Protein AF-A0A0P7ZBQ8-F1 (afdb_monomer_lite)

Sequence (507 aa):
MIRILIVDNQAGWHQALSKSFELVNLFDRFTCSVENVDSCKSVKKALANNDYDLVIVTDVLNTTLEYPVYEGLHIINYINNNYSYIYKILINNCELESQKTYYNMFKEYKVDNSEIFVKTKINVKKLTDAVILLLQMMERFTNGYGLLIGVGYRNSSRALPVTVSDAKKLRELLTNPRLAAYPREQVQVFTEEISKKDNILAGLDALANQVKENPEATVWIYYSGHGLFCEQTQEYFLIPYGYSLQEIKKTSISSQEWSQKIQKIQAKKLMVWLDCCHAGGMLSKELDGLPFRESPPPKGILEGLASGAGRVVIASCKEKQKSYILPGATNSVFTTCLLEVLQGQGLTDSNDEYIRFFQIMSYLYKKVPELVKTKPQNPILVSGEGIDDNFAVCCRPRKGVAIDQSGEPAGQTDTKREANFETNKIGTTSDSLSQILKNQLQDLCSQLSLLNQKIGKLERAKIINANPLLEFDIEQNISKLKEDRKSLEIEIEDLNRRLSESRSSLE

Radius of gyration: 28.17 Å; chains: 1; bounding box: 89×50×78 Å

pLDDT: mean 70.81, std 22.16, range [24.08, 98.5]

Secondary structure (DSSP, 8-state):
-EEEEEE-S-HHHHHHHHHHHHHHHTTSS--EEEEEESSHHHHHHHHHHS--SEEEE-S---S--SS----S--EEEEEETTEEEEEEEEE-------HHHHHHHHHHHT---------SS--HHHHHHHHHHHHHTS---TTEEEEEEE----SSTT--HHHHHHHHHHHHHHT-TTTT---GGGEEEEEGGGGSHHHHHHHHHHHHHHHTT-TT-EEEEEEEEEEEEETTTTEEEEE-TT--STTHHHHSEEHHHHHHHHHH---SEEEEEEEE-BTT-TGGGTSTTSSEEE-PPPTTSS---SSSSSEEEEESS-TT--B---TT-SS-HHHHHHHHHHTTTT---TT-SEEEHHHHHHHHHHHHHHHHTTS----EEEEEES-TT--EEEEPPPTT-S--------------------------HHHHHHHHHHHHHHHHHHHHHHHHHHHHHHHHHHHH---HHHHHHHHHHHHHHHHHHHHHHHHHHHHHHHHHHHHHTT-

Foldseek 3Di:
DAEEEEAALDVVLQVLLVVLVVVVCVPDVDDYDYHYDNDPVVVVVCVVPDDHQAYEYEDDPPDDDPDDDDAFQAQFQDQDPVDRGTHGYGYHDDDDPDPVVVVVVCVVRVDPDDPGDGDDDDDSNNVSVVVVVVVVPLDAPALEAEEFEQAQEPDAPDGPVQSVLLSVLCLVQCCPSQFQRYPNVRYHYAYYPCFWPVNVLVVLVVNLVVCPVPQAHAYYYEGAQWKKAQQVVRWIWDQHYPADPVPNVPGTQTLVSQLVSLLSNNYQAAEYEYAYAEPPCRCVVVCVVPRMDTFWDAAPSNDRPPDHAHYWYKYFFYGPFGFYDDVPHSHTLQSVQLSLVSLPPQPDDPPDQADFDVSSQVSSQPRSCVVVVVGDTGMDGSDHGNCPPRDGNGTHRDPPRNDDDPDDDDDDDDDDDDDDDDDDDDDDPLVVVLVVLVVVLVVLVVVLVVLVVVLVVLVVVLVVDPDPVVNVVSVVVSVVSVVVNVVSVVVSVVSVVVSVVSVVVVD

Structure (mmCIF, N/CA/C/O backbone):
data_AF-A0A0P7ZBQ8-F1
#
_entry.id   AF-A0A0P7ZBQ8-F1
#
loop_
_atom_site.group_PDB
_atom_site.id
_atom_site.type_symbol
_atom_site.label_atom_id
_atom_site.label_alt_id
_atom_site.label_comp_id
_atom_site.label_asym_id
_atom_site.label_entity_id
_atom_site.label_seq_id
_atom_site.pdbx_PDB_ins_code
_atom_site.Cartn_x
_atom_site.Cartn_y
_atom_site.Cartn_z
_atom_site.occupancy
_atom_site.B_iso_or_equiv
_atom_site.auth_seq_id
_atom_site.auth_comp_id
_atom_site.auth_asym_id
_atom_site.auth_atom_id
_atom_site.pdbx_PDB_model_num
ATOM 1 N N . MET A 1 1 ? -0.407 -3.661 -19.779 1.00 55.16 1 MET A N 1
ATOM 2 C CA . MET A 1 1 ? -0.330 -3.094 -21.150 1.00 55.16 1 MET A CA 1
ATOM 3 C C . MET A 1 1 ? 0.822 -2.094 -21.214 1.00 55.16 1 MET A C 1
ATOM 5 O O . MET A 1 1 ? 0.872 -1.233 -20.348 1.00 55.16 1 MET A O 1
ATOM 9 N N . ILE A 1 2 ? 1.750 -2.248 -22.163 1.00 57.78 2 ILE A N 1
ATOM 10 C CA . ILE A 1 2 ? 2.936 -1.397 -22.376 1.00 57.78 2 ILE A CA 1
ATOM 11 C C . ILE A 1 2 ? 2.571 -0.294 -23.373 1.00 57.78 2 ILE A C 1
ATOM 13 O O . ILE A 1 2 ? 2.067 -0.602 -24.450 1.00 57.78 2 ILE A O 1
ATOM 17 N N . ARG A 1 3 ? 2.813 0.971 -23.033 1.00 62.25 3 ARG A N 1
ATOM 18 C CA . ARG A 1 3 ? 2.507 2.127 -23.886 1.00 62.25 3 ARG A CA 1
ATOM 19 C C . ARG A 1 3 ? 3.778 2.662 -24.534 1.00 62.25 3 ARG A C 1
ATOM 21 O O . ARG A 1 3 ? 4.691 3.096 -23.834 1.00 62.25 3 ARG A O 1
ATOM 28 N N . ILE A 1 4 ? 3.834 2.644 -25.862 1.00 67.00 4 ILE A N 1
ATOM 29 C CA . ILE A 1 4 ? 4.977 3.120 -26.648 1.00 67.00 4 ILE A CA 1
ATOM 30 C C . ILE A 1 4 ? 4.555 4.365 -27.428 1.00 67.00 4 ILE A C 1
ATOM 32 O O . ILE A 1 4 ? 3.584 4.313 -28.178 1.00 67.00 4 ILE A O 1
ATOM 36 N N . LEU A 1 5 ? 5.291 5.467 -27.280 1.00 64.94 5 LEU A N 1
ATOM 37 C CA . LEU A 1 5 ? 5.112 6.670 -28.099 1.00 64.94 5 LEU A CA 1
ATOM 38 C C . LEU A 1 5 ? 6.180 6.719 -29.188 1.00 64.94 5 LEU A C 1
ATOM 40 O O . LEU A 1 5 ? 7.364 6.774 -28.874 1.00 64.94 5 LEU A O 1
ATOM 44 N N . ILE A 1 6 ? 5.778 6.750 -30.452 1.00 68.62 6 ILE A N 1
ATOM 45 C CA . ILE A 1 6 ? 6.666 6.952 -31.597 1.00 68.62 6 ILE A CA 1
ATOM 46 C C . ILE A 1 6 ? 6.620 8.423 -32.014 1.00 68.62 6 ILE A C 1
ATOM 48 O O . ILE A 1 6 ? 5.550 8.996 -32.190 1.00 68.62 6 ILE A O 1
ATOM 52 N N . VAL A 1 7 ? 7.780 9.029 -32.213 1.00 64.31 7 VAL A N 1
ATOM 53 C CA . VAL A 1 7 ? 7.952 10.400 -32.683 1.00 64.31 7 VAL A CA 1
ATOM 54 C C . VAL A 1 7 ? 8.580 10.330 -34.063 1.00 64.31 7 VAL A C 1
ATOM 56 O O . VAL A 1 7 ? 9.787 10.117 -34.192 1.00 64.31 7 VAL A O 1
ATOM 59 N N . ASP A 1 8 ? 7.738 10.453 -35.082 1.00 60.38 8 ASP A N 1
ATOM 60 C CA . ASP A 1 8 ? 8.145 10.365 -36.482 1.00 60.38 8 ASP A CA 1
ATOM 61 C C . ASP A 1 8 ? 7.217 11.217 -37.345 1.00 60.38 8 ASP A C 1
ATOM 63 O O . ASP A 1 8 ? 5.994 11.099 -37.229 1.00 60.38 8 ASP A O 1
ATOM 67 N N . ASN A 1 9 ? 7.789 12.040 -38.224 1.00 61.03 9 ASN A N 1
ATOM 68 C CA . ASN A 1 9 ? 7.036 12.827 -39.198 1.00 61.03 9 ASN A CA 1
ATOM 69 C C . ASN A 1 9 ? 6.579 11.994 -40.418 1.00 61.03 9 ASN A C 1
ATOM 71 O O . ASN A 1 9 ? 5.726 12.435 -41.190 1.00 61.03 9 ASN A O 1
ATOM 75 N N . GLN A 1 10 ? 7.097 10.772 -40.580 1.00 58.88 10 GLN A N 1
ATOM 76 C CA . GLN A 1 10 ? 6.731 9.821 -41.622 1.00 58.88 10 GLN A CA 1
ATOM 77 C C . GLN A 1 10 ? 5.805 8.731 -41.071 1.00 58.88 10 GLN A C 1
ATOM 79 O O . GLN A 1 10 ? 6.204 7.829 -40.332 1.00 58.88 10 GLN A O 1
ATOM 84 N N . ALA A 1 11 ? 4.556 8.727 -41.541 1.00 56.16 11 ALA A N 1
ATOM 85 C CA . ALA A 1 11 ? 3.548 7.743 -41.135 1.00 56.16 11 ALA A CA 1
ATOM 86 C C . ALA A 1 11 ? 3.948 6.273 -41.407 1.00 56.16 11 ALA A C 1
ATOM 88 O O . ALA A 1 11 ? 3.437 5.361 -40.752 1.00 56.16 11 ALA A O 1
ATOM 89 N N . GLY A 1 12 ? 4.864 6.028 -42.353 1.00 53.81 12 GLY A N 1
ATOM 90 C CA . GLY A 1 12 ? 5.304 4.684 -42.743 1.00 53.81 12 GLY A CA 1
ATOM 91 C C . GLY A 1 12 ? 6.022 3.913 -41.629 1.00 53.81 12 GLY A C 1
ATOM 92 O O . GLY A 1 12 ? 5.801 2.711 -41.479 1.00 53.81 12 GLY A O 1
ATOM 93 N N . TRP A 1 13 ? 6.822 4.589 -40.802 1.00 52.69 13 TRP A N 1
ATOM 94 C CA . TRP A 1 13 ? 7.532 3.957 -39.682 1.00 52.69 13 TRP A CA 1
ATOM 95 C C . TRP A 1 13 ? 6.596 3.562 -38.549 1.00 52.69 13 TRP A C 1
ATOM 97 O O . TRP A 1 13 ? 6.676 2.443 -38.039 1.00 52.69 13 TRP A O 1
ATOM 107 N N . HIS A 1 14 ? 5.658 4.443 -38.208 1.00 59.12 14 HIS A N 1
ATOM 108 C CA . HIS A 1 14 ? 4.604 4.143 -37.247 1.00 59.12 14 HIS A CA 1
ATOM 109 C C . HIS A 1 14 ? 3.788 2.913 -37.667 1.00 59.12 14 HIS A C 1
ATOM 111 O O . HIS A 1 14 ? 3.578 2.011 -36.857 1.00 59.12 14 HIS A O 1
ATOM 117 N N . GLN A 1 15 ? 3.374 2.837 -38.936 1.00 56.94 15 GLN A N 1
ATOM 118 C CA . GLN A 1 15 ? 2.621 1.691 -39.453 1.00 56.94 15 GLN A CA 1
ATOM 119 C C . GLN A 1 15 ? 3.443 0.395 -39.414 1.00 56.94 15 GLN A C 1
ATOM 121 O O . GLN A 1 15 ? 2.927 -0.651 -39.018 1.00 56.94 15 GLN A O 1
ATOM 126 N N . ALA A 1 16 ? 4.726 0.454 -39.782 1.00 54.03 16 ALA A N 1
ATOM 127 C CA . ALA A 1 16 ? 5.610 -0.708 -39.770 1.00 54.03 16 ALA A CA 1
ATOM 128 C C . ALA A 1 16 ? 5.874 -1.236 -38.349 1.00 54.03 16 ALA A C 1
ATOM 130 O O . ALA A 1 16 ? 5.797 -2.444 -38.119 1.00 54.03 16 ALA A O 1
ATOM 131 N N . LEU A 1 17 ? 6.148 -0.346 -37.389 1.00 56.56 17 LEU A N 1
ATOM 132 C CA . LEU A 1 17 ? 6.388 -0.717 -35.993 1.00 56.56 17 LEU A CA 1
ATOM 133 C C . LEU A 1 17 ? 5.118 -1.222 -35.312 1.00 56.56 17 LEU A C 1
ATOM 135 O O . LEU A 1 17 ? 5.169 -2.262 -34.660 1.00 56.56 17 LEU A O 1
ATOM 139 N N . SER A 1 18 ? 3.980 -0.554 -35.515 1.00 61.06 18 SER A N 1
ATOM 140 C CA . SER A 1 18 ? 2.693 -0.992 -34.957 1.00 61.06 18 SER A CA 1
ATOM 141 C C . SER A 1 18 ? 2.345 -2.404 -35.419 1.00 61.06 18 SER A C 1
ATOM 143 O O . SER A 1 18 ? 2.077 -3.271 -34.594 1.00 61.06 18 SER A O 1
ATOM 145 N N . LYS A 1 19 ? 2.484 -2.681 -36.723 1.00 57.84 19 LYS A N 1
ATOM 146 C CA . LYS A 1 19 ? 2.260 -4.018 -37.286 1.00 57.84 19 LYS A CA 1
ATOM 147 C C . LYS A 1 19 ? 3.242 -5.063 -36.742 1.00 57.84 19 LYS A C 1
ATOM 149 O O . LYS A 1 19 ? 2.864 -6.211 -36.531 1.00 57.84 19 LYS A O 1
ATOM 154 N N . SER A 1 20 ? 4.498 -4.679 -36.505 1.00 57.66 20 SER A N 1
ATOM 155 C CA . SER A 1 20 ? 5.508 -5.554 -35.895 1.00 57.66 20 SER A CA 1
ATOM 156 C C . SER A 1 20 ? 5.134 -5.926 -34.453 1.00 57.66 20 SER A C 1
ATOM 158 O O . SER A 1 20 ? 5.147 -7.102 -34.095 1.00 57.66 20 SER A O 1
ATOM 160 N N . PHE A 1 21 ? 4.718 -4.952 -33.637 1.00 58.97 21 PHE A N 1
ATOM 161 C CA . PHE A 1 21 ? 4.278 -5.198 -32.259 1.00 58.97 21 PHE A CA 1
ATOM 162 C C . PHE A 1 21 ? 2.950 -5.963 -32.182 1.00 58.97 21 PHE A C 1
ATOM 164 O O . PHE A 1 21 ? 2.793 -6.807 -31.303 1.00 58.97 21 PHE A O 1
ATOM 171 N N . GLU A 1 22 ? 2.015 -5.743 -33.111 1.00 60.69 22 GLU A N 1
ATOM 172 C CA . GLU A 1 22 ? 0.791 -6.551 -33.231 1.00 60.69 22 GLU A CA 1
ATOM 173 C C . GLU A 1 22 ? 1.102 -8.025 -33.509 1.00 60.69 22 GLU A C 1
ATOM 175 O O . GLU A 1 22 ? 0.532 -8.909 -32.867 1.00 60.69 22 GLU A O 1
ATOM 180 N N . LEU A 1 23 ? 2.044 -8.293 -34.420 1.00 53.50 23 LEU A N 1
ATOM 181 C CA . LEU A 1 23 ? 2.496 -9.651 -34.724 1.00 53.50 23 LEU A CA 1
ATOM 182 C C . LEU A 1 23 ? 3.146 -10.324 -33.514 1.00 53.50 23 LEU A C 1
ATOM 184 O O . LEU A 1 23 ? 2.973 -11.520 -33.338 1.00 53.50 23 LEU A O 1
ATOM 188 N N . VAL A 1 24 ? 3.852 -9.580 -32.665 1.00 50.53 24 VAL A N 1
ATOM 189 C CA . VAL A 1 24 ? 4.497 -10.108 -31.451 1.00 50.53 24 VAL A CA 1
ATOM 190 C C . VAL A 1 24 ? 3.493 -10.325 -30.314 1.00 50.53 24 VAL A C 1
ATOM 192 O O . VAL A 1 24 ? 3.579 -11.331 -29.607 1.00 50.53 24 VAL A O 1
ATOM 195 N N . ASN A 1 25 ? 2.505 -9.434 -30.154 1.00 52.56 25 ASN A N 1
ATOM 196 C CA . ASN A 1 25 ? 1.422 -9.585 -29.169 1.00 52.56 25 ASN A CA 1
ATOM 197 C C . ASN A 1 25 ? 0.670 -10.922 -29.346 1.00 52.56 25 ASN A C 1
ATOM 199 O O . ASN A 1 25 ? 0.171 -11.481 -28.370 1.00 52.56 25 ASN A O 1
ATOM 203 N N . LEU A 1 26 ? 0.614 -11.451 -30.575 1.00 44.88 26 LEU A N 1
ATOM 204 C CA . LEU A 1 26 ? 0.029 -12.759 -30.895 1.00 44.88 26 LEU A CA 1
ATOM 205 C C . LEU A 1 26 ? 0.819 -13.954 -30.325 1.00 44.88 26 LEU A C 1
ATOM 207 O O . LEU A 1 26 ? 0.226 -15.018 -30.157 1.00 44.88 26 LEU A O 1
ATOM 211 N N . PHE A 1 27 ? 2.114 -13.801 -30.015 1.00 42.88 27 PHE A N 1
ATOM 212 C CA . PHE A 1 27 ? 2.989 -14.913 -29.613 1.00 42.88 27 PHE A CA 1
ATOM 213 C C . PHE A 1 27 ? 3.466 -14.862 -28.147 1.00 42.88 27 PHE A C 1
ATOM 215 O O . PHE A 1 27 ? 3.570 -15.923 -27.537 1.00 42.88 27 PHE A O 1
ATOM 222 N N . ASP A 1 28 ? 3.673 -13.683 -27.541 1.00 47.09 28 ASP A N 1
ATOM 223 C CA . ASP A 1 28 ? 4.416 -13.567 -26.262 1.00 47.09 28 ASP A CA 1
ATOM 224 C C . ASP A 1 28 ? 3.610 -13.093 -25.030 1.00 47.09 28 ASP A C 1
ATOM 226 O O . ASP A 1 28 ? 4.186 -12.720 -24.011 1.00 47.09 28 ASP A O 1
ATOM 230 N N . ARG A 1 29 ? 2.269 -13.128 -25.053 1.00 46.59 29 ARG A N 1
ATOM 231 C CA . ARG A 1 29 ? 1.393 -12.723 -23.917 1.00 46.59 29 ARG A CA 1
ATOM 232 C C . ARG A 1 29 ? 1.620 -11.295 -23.377 1.00 46.59 29 ARG A C 1
ATOM 234 O O . ARG A 1 29 ? 1.174 -10.979 -22.273 1.00 46.59 29 ARG A O 1
ATOM 241 N N . PHE A 1 30 ? 2.257 -10.405 -24.133 1.00 47.72 30 PHE A N 1
ATOM 242 C CA . PHE A 1 30 ? 2.310 -8.979 -23.808 1.00 47.72 30 PHE A CA 1
ATOM 243 C C . PHE A 1 30 ? 1.240 -8.220 -24.598 1.00 47.72 30 PHE A C 1
ATOM 245 O O . PHE A 1 30 ? 0.894 -8.584 -25.716 1.00 47.72 30 PHE A O 1
ATOM 252 N N . THR A 1 31 ? 0.688 -7.166 -23.996 1.00 54.75 31 THR A N 1
ATOM 253 C CA . THR A 1 31 ? -0.213 -6.220 -24.668 1.00 54.75 31 THR A CA 1
ATOM 254 C C . THR A 1 31 ? 0.507 -4.892 -24.817 1.00 54.75 31 THR A C 1
ATOM 256 O O . THR A 1 31 ? 0.863 -4.277 -23.811 1.00 54.75 31 THR A O 1
ATOM 259 N N . CYS A 1 32 ? 0.731 -4.456 -26.053 1.00 58.34 32 CYS A N 1
ATOM 260 C CA . CYS A 1 32 ? 1.372 -3.183 -26.374 1.00 58.34 32 CYS A CA 1
ATOM 261 C C . CYS A 1 32 ? 0.392 -2.242 -27.088 1.00 58.34 32 CYS A C 1
ATOM 263 O O . CYS A 1 32 ? -0.285 -2.674 -28.019 1.00 58.34 32 CYS A O 1
ATOM 265 N N . SER A 1 33 ? 0.345 -0.969 -26.687 1.00 68.00 33 SER A N 1
ATOM 266 C CA . SER A 1 33 ? -0.331 0.101 -27.426 1.00 68.00 33 SER A CA 1
ATOM 267 C C . SER A 1 33 ? 0.706 1.077 -27.967 1.00 68.00 33 SER A C 1
ATOM 269 O O . SER A 1 33 ? 1.531 1.595 -27.210 1.00 68.00 33 SER A O 1
ATOM 271 N N . VAL A 1 34 ? 0.662 1.322 -29.271 1.00 66.75 34 VAL A N 1
ATOM 272 C CA . VAL A 1 34 ? 1.586 2.219 -29.962 1.00 66.75 34 VAL A CA 1
ATOM 273 C C . VAL A 1 34 ? 0.823 3.477 -30.360 1.00 66.75 34 VAL A C 1
ATOM 275 O O . VAL A 1 34 ? -0.197 3.391 -31.037 1.00 66.75 34 VAL A O 1
ATOM 278 N N . GLU A 1 35 ? 1.302 4.635 -29.920 1.00 72.94 35 GLU A N 1
ATOM 279 C CA . GLU A 1 35 ? 0.802 5.947 -30.336 1.00 72.94 35 GLU A CA 1
ATOM 280 C C . GLU A 1 35 ? 1.890 6.661 -31.141 1.00 72.94 35 GLU A C 1
ATOM 282 O O . GLU A 1 35 ? 3.078 6.428 -30.916 1.00 72.94 35 GLU A O 1
ATOM 287 N N . ASN A 1 36 ? 1.511 7.534 -32.074 1.00 75.06 36 ASN A N 1
ATOM 288 C CA . ASN A 1 36 ? 2.463 8.335 -32.840 1.00 75.06 36 ASN A CA 1
ATOM 289 C C . ASN A 1 36 ? 2.164 9.827 -32.735 1.00 75.06 36 ASN A C 1
ATOM 291 O O . ASN A 1 36 ? 1.010 10.254 -32.714 1.00 75.06 36 ASN A O 1
ATOM 295 N N . VAL A 1 37 ? 3.236 10.608 -32.681 1.00 72.25 37 VAL A N 1
ATOM 296 C CA . VAL A 1 37 ? 3.216 12.057 -32.818 1.00 72.25 37 VAL A CA 1
ATOM 297 C C . VAL A 1 37 ? 4.188 12.483 -33.908 1.00 72.25 37 VAL A C 1
ATOM 299 O O . VAL A 1 37 ? 5.271 11.923 -34.062 1.00 72.25 37 VAL A O 1
ATOM 302 N N . ASP A 1 38 ? 3.788 13.515 -34.636 1.00 66.56 38 ASP A N 1
ATOM 303 C CA . ASP A 1 38 ? 4.456 14.005 -35.842 1.00 66.56 38 ASP A CA 1
ATOM 304 C C . ASP A 1 38 ? 5.634 14.952 -35.579 1.00 66.56 38 ASP A C 1
ATOM 306 O O . ASP A 1 38 ? 6.369 15.302 -36.497 1.00 66.56 38 ASP A O 1
ATOM 310 N N . SER A 1 39 ? 5.786 15.439 -34.344 1.00 59.53 39 SER A N 1
ATOM 311 C CA . SER A 1 39 ? 6.739 16.503 -34.030 1.00 59.53 39 SER A CA 1
ATOM 312 C C . SER A 1 39 ? 7.068 16.607 -32.542 1.00 59.53 39 SER A C 1
ATOM 314 O O . SER A 1 39 ? 6.259 16.287 -31.668 1.00 59.53 39 SER A O 1
ATOM 316 N N . CYS A 1 40 ? 8.235 17.176 -32.225 1.00 55.38 40 CYS A N 1
ATOM 317 C CA . CYS A 1 40 ? 8.707 17.416 -30.852 1.00 55.38 40 CYS A CA 1
ATOM 318 C C . CYS A 1 40 ? 7.745 18.259 -30.001 1.00 55.38 40 CYS A C 1
ATOM 320 O O . CYS A 1 40 ? 7.619 18.064 -28.789 1.00 55.38 40 CYS A O 1
ATOM 322 N N . LYS A 1 41 ? 7.049 19.216 -30.626 1.00 56.38 41 LYS A N 1
ATOM 323 C CA . LYS A 1 41 ? 6.054 20.054 -29.945 1.00 56.38 41 LYS A CA 1
ATOM 324 C C . LYS A 1 41 ? 4.843 19.220 -29.517 1.00 56.38 41 LYS A C 1
ATOM 326 O O . LYS A 1 41 ? 4.340 19.400 -28.407 1.00 56.38 41 LYS A O 1
ATOM 331 N N . SER A 1 42 ? 4.434 18.274 -30.361 1.00 61.66 42 SER A N 1
ATOM 332 C CA . SER A 1 42 ? 3.394 17.290 -30.062 1.00 61.66 42 SER A CA 1
ATOM 333 C C . SER A 1 42 ? 3.840 16.299 -28.976 1.00 61.66 42 SER A C 1
ATOM 335 O O . SER A 1 42 ? 3.036 15.977 -28.103 1.00 61.66 42 SER A O 1
ATOM 337 N N . VAL A 1 43 ? 5.126 15.911 -28.929 1.00 59.62 43 VAL A N 1
ATOM 338 C CA . VAL A 1 43 ? 5.686 15.045 -27.866 1.00 59.62 43 VAL A CA 1
ATOM 339 C C . VAL A 1 43 ? 5.474 15.639 -26.481 1.00 59.62 43 VAL A C 1
ATOM 341 O O . VAL A 1 43 ? 4.919 14.971 -25.616 1.00 59.62 43 VAL A O 1
ATOM 344 N N . LYS A 1 44 ? 5.862 16.903 -26.255 1.00 51.94 44 LYS A N 1
ATOM 345 C CA . LYS A 1 44 ? 5.702 17.543 -24.933 1.00 51.94 44 LYS A CA 1
ATOM 346 C C . LYS A 1 44 ? 4.246 17.526 -24.464 1.00 51.94 44 LYS A C 1
ATOM 348 O O . LYS A 1 44 ? 3.983 17.295 -23.288 1.00 51.94 44 LYS A O 1
ATOM 353 N N . LYS A 1 45 ? 3.298 17.734 -25.383 1.00 57.91 45 LYS A N 1
ATOM 354 C CA . LYS A 1 45 ? 1.861 17.671 -25.093 1.00 57.91 45 LYS A CA 1
ATOM 355 C C . LYS A 1 45 ? 1.392 16.238 -24.818 1.00 57.91 45 LYS A C 1
ATOM 357 O O . LYS A 1 45 ? 0.583 16.043 -23.918 1.00 57.91 45 LYS A O 1
ATOM 362 N N . ALA A 1 46 ? 1.888 15.251 -25.560 1.00 56.25 46 ALA A N 1
ATOM 363 C CA . ALA A 1 46 ? 1.561 13.843 -25.345 1.00 56.25 46 ALA A CA 1
ATOM 364 C C . ALA A 1 46 ? 2.076 13.350 -23.985 1.00 56.25 46 ALA A C 1
ATOM 366 O O . ALA A 1 46 ? 1.306 12.789 -23.213 1.00 56.25 46 ALA A O 1
ATOM 367 N N . LEU A 1 47 ? 3.334 13.648 -23.652 1.00 51.34 47 LEU A N 1
ATOM 368 C CA . LEU A 1 47 ? 3.963 13.281 -22.379 1.00 51.34 47 LEU A CA 1
ATOM 369 C C . LEU A 1 47 ? 3.368 14.009 -21.163 1.00 51.34 47 LEU A C 1
ATOM 371 O O . LEU A 1 47 ? 3.510 13.546 -20.038 1.00 51.34 47 LEU A O 1
ATOM 375 N N . ALA A 1 48 ? 2.722 15.161 -21.363 1.00 50.47 48 ALA A N 1
ATOM 376 C CA . ALA A 1 48 ? 2.035 15.879 -20.290 1.00 50.47 48 ALA A CA 1
ATOM 377 C C . ALA A 1 48 ? 0.661 15.282 -19.943 1.00 50.47 48 ALA A C 1
ATOM 379 O O . ALA A 1 48 ? 0.172 15.504 -18.839 1.00 50.47 48 ALA A O 1
ATOM 380 N N . ASN A 1 49 ? 0.031 14.570 -20.884 1.00 51.91 49 ASN A N 1
ATOM 381 C CA . ASN A 1 49 ? -1.347 14.088 -20.748 1.00 51.91 49 ASN A CA 1
ATOM 382 C C . ASN A 1 49 ? -1.451 12.560 -20.620 1.00 51.91 49 ASN A C 1
ATOM 384 O O . ASN A 1 49 ? -2.455 12.070 -20.111 1.00 51.91 49 ASN A O 1
ATOM 388 N N . ASN A 1 50 ? -0.430 11.818 -21.060 1.00 51.91 50 ASN A N 1
ATOM 389 C CA . ASN A 1 50 ? -0.395 10.358 -21.082 1.00 51.91 50 ASN A CA 1
ATOM 390 C C . ASN A 1 50 ? 0.947 9.849 -20.524 1.00 51.91 50 ASN A C 1
ATOM 392 O O . ASN A 1 50 ? 1.989 10.446 -20.792 1.00 51.91 50 ASN A O 1
ATOM 396 N N . ASP A 1 51 ? 0.942 8.711 -19.818 1.00 53.34 51 ASP A N 1
ATOM 397 C CA . ASP A 1 51 ? 2.191 8.044 -19.409 1.00 53.34 51 ASP A CA 1
ATOM 398 C C . ASP A 1 51 ? 2.631 7.040 -20.489 1.00 53.34 51 ASP A C 1
ATOM 400 O O . ASP A 1 51 ? 1.821 6.237 -20.942 1.00 53.34 51 ASP A O 1
ATOM 404 N N . TYR A 1 52 ? 3.909 7.022 -20.865 1.00 55.09 52 TYR A N 1
ATOM 405 C CA . TYR A 1 52 ? 4.461 6.029 -21.795 1.00 55.09 52 TYR A CA 1
ATOM 406 C C . TYR A 1 52 ? 5.625 5.285 -21.148 1.00 55.09 52 TYR A C 1
ATOM 408 O O . TYR A 1 52 ? 6.454 5.888 -20.470 1.00 55.09 52 TYR A O 1
ATOM 416 N N . ASP A 1 53 ? 5.693 3.977 -21.377 1.00 52.16 53 ASP A N 1
ATOM 417 C CA . ASP A 1 53 ? 6.754 3.104 -20.871 1.00 52.16 53 ASP A CA 1
ATOM 418 C C . ASP A 1 53 ? 8.035 3.216 -21.719 1.00 52.16 53 ASP A C 1
ATOM 420 O O . ASP A 1 53 ? 9.145 3.024 -21.217 1.00 52.16 53 ASP A O 1
ATOM 424 N N . LEU A 1 54 ? 7.889 3.558 -23.006 1.00 58.44 54 LEU A N 1
ATOM 425 C CA . LEU A 1 54 ? 8.982 3.734 -23.963 1.00 58.44 54 LEU A CA 1
ATOM 426 C C . LEU A 1 54 ? 8.648 4.850 -24.963 1.00 58.44 54 LEU A C 1
ATOM 428 O O . LEU A 1 54 ? 7.520 4.926 -25.449 1.00 58.44 54 LEU A O 1
ATOM 432 N N . VAL A 1 55 ? 9.629 5.691 -25.305 1.00 56.06 55 VAL A N 1
ATOM 433 C CA . VAL A 1 55 ? 9.4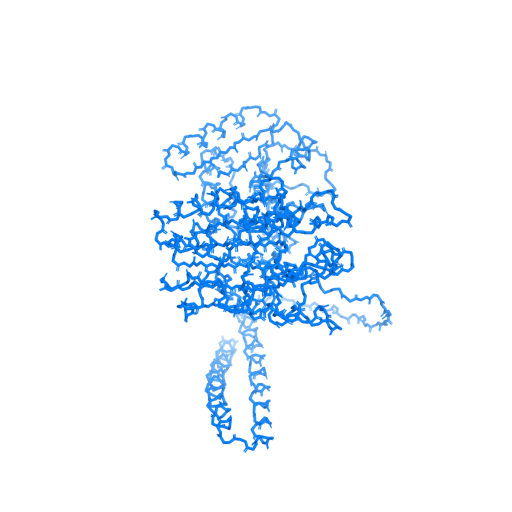86 6.710 -26.357 1.00 56.06 55 VAL A CA 1
ATOM 434 C C . VAL A 1 55 ? 10.519 6.437 -27.444 1.00 56.06 55 VAL A C 1
ATOM 436 O O . VAL A 1 55 ? 11.715 6.367 -27.180 1.00 56.06 55 VAL A O 1
ATOM 439 N N . ILE A 1 56 ? 10.073 6.272 -28.679 1.00 60.75 56 ILE A N 1
ATOM 440 C CA . ILE A 1 56 ? 10.920 5.995 -29.836 1.00 60.75 56 ILE A CA 1
ATOM 441 C C . ILE A 1 56 ? 10.914 7.229 -30.726 1.00 60.75 56 ILE A C 1
ATOM 443 O O . ILE A 1 56 ? 9.859 7.624 -31.194 1.00 60.75 56 ILE A O 1
ATOM 447 N N . VAL A 1 57 ? 12.066 7.849 -30.955 1.00 56.38 57 VAL A N 1
ATOM 448 C CA . VAL A 1 57 ? 12.223 9.037 -31.800 1.00 56.38 57 VAL A CA 1
ATOM 449 C C . VAL A 1 57 ? 13.005 8.662 -33.049 1.00 56.38 57 VAL A C 1
ATOM 451 O O . VAL A 1 57 ? 14.204 8.393 -33.007 1.00 56.38 57 VAL A O 1
ATOM 454 N N . THR A 1 58 ? 12.319 8.647 -34.180 1.00 53.41 58 THR A N 1
ATOM 455 C CA . THR A 1 58 ? 12.891 8.251 -35.471 1.00 53.41 58 THR A CA 1
ATOM 456 C C . THR A 1 58 ? 13.085 9.428 -36.426 1.00 53.41 58 THR A C 1
ATOM 458 O O . THR A 1 58 ? 13.768 9.260 -37.432 1.00 53.41 58 THR A O 1
ATOM 461 N N . ASP A 1 59 ? 12.571 10.616 -36.086 1.00 50.19 59 ASP A N 1
ATOM 462 C CA . ASP A 1 59 ? 12.827 11.870 -36.807 1.00 50.19 59 ASP A CA 1
ATOM 463 C C . ASP A 1 59 ? 14.130 12.568 -36.356 1.00 50.19 59 ASP A C 1
ATOM 465 O O .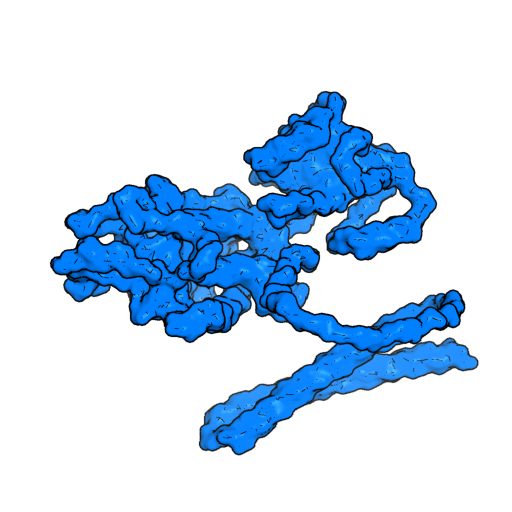 ASP A 1 59 ? 14.570 12.437 -35.208 1.00 50.19 59 ASP A O 1
ATOM 469 N N . VAL A 1 60 ? 14.734 13.359 -37.250 1.00 46.66 60 VAL A N 1
ATOM 470 C CA . VAL A 1 60 ? 15.893 14.208 -36.939 1.00 46.66 60 VAL A CA 1
ATOM 471 C C . VAL A 1 60 ? 15.421 15.343 -36.032 1.00 46.66 60 VAL A C 1
ATOM 473 O O . VAL A 1 60 ? 14.662 16.214 -36.455 1.00 46.66 60 VAL A O 1
ATOM 476 N N . LEU A 1 61 ? 15.888 15.359 -34.780 1.00 42.84 61 LEU A N 1
ATOM 477 C CA . LEU A 1 61 ? 15.600 16.410 -33.797 1.00 42.84 61 LEU A CA 1
ATOM 478 C C . LEU A 1 61 ? 16.294 17.732 -34.168 1.00 42.84 61 LEU A C 1
ATOM 480 O O . LEU A 1 61 ? 17.169 18.215 -33.451 1.00 42.84 61 LEU A O 1
ATOM 484 N N . ASN A 1 62 ? 15.905 18.354 -35.276 1.00 38.47 62 ASN A N 1
ATOM 485 C CA . ASN A 1 62 ? 16.343 19.705 -35.573 1.00 38.47 62 ASN A CA 1
ATOM 486 C C . ASN A 1 62 ? 15.529 20.691 -34.731 1.00 38.47 62 ASN A C 1
ATOM 488 O O . ASN A 1 62 ? 14.331 20.880 -34.928 1.00 38.47 62 ASN A O 1
ATOM 492 N N . THR A 1 63 ? 16.238 21.362 -33.820 1.00 43.12 63 THR A N 1
ATOM 493 C CA . THR A 1 63 ? 15.861 22.603 -33.122 1.00 43.12 63 THR A CA 1
ATOM 494 C C . THR A 1 63 ? 14.729 22.504 -32.087 1.00 43.12 63 THR A C 1
ATOM 496 O O . THR A 1 63 ? 13.555 22.512 -32.437 1.00 43.12 63 THR A O 1
ATOM 499 N N . THR A 1 64 ? 15.084 22.455 -30.788 1.00 33.12 64 THR A N 1
ATOM 500 C CA . THR A 1 64 ? 14.410 23.142 -29.637 1.00 33.12 64 THR A CA 1
ATOM 501 C C . THR A 1 64 ? 14.863 22.665 -28.245 1.00 33.12 64 THR A C 1
ATOM 503 O O . THR A 1 64 ? 14.369 23.169 -27.236 1.00 33.12 64 THR A O 1
ATOM 506 N N . LEU A 1 65 ? 15.790 21.715 -28.139 1.00 36.47 65 LEU A N 1
ATOM 507 C CA . LEU A 1 65 ? 16.423 21.366 -26.865 1.00 36.47 65 LEU A CA 1
ATOM 508 C C . LEU A 1 65 ? 17.772 22.091 -26.784 1.00 36.47 65 LEU A C 1
ATOM 510 O O . LEU A 1 65 ? 18.554 22.007 -27.724 1.00 36.47 65 LEU A O 1
ATOM 514 N N . GLU A 1 66 ? 18.056 22.785 -25.679 1.00 32.19 66 GLU A N 1
ATOM 515 C CA . GLU A 1 66 ? 19.367 23.396 -25.360 1.00 32.19 66 GLU A CA 1
ATOM 516 C C . GLU A 1 66 ? 20.478 22.347 -25.126 1.00 32.19 66 GLU A C 1
ATOM 518 O O . GLU A 1 66 ? 21.464 22.602 -24.440 1.00 32.19 66 GLU A O 1
ATOM 523 N N . TYR A 1 67 ? 20.324 21.145 -25.678 1.00 34.22 67 TYR A N 1
ATOM 524 C CA . TYR A 1 67 ? 21.220 20.017 -25.486 1.00 34.22 67 TYR A CA 1
ATOM 525 C C . TYR A 1 67 ? 21.810 19.603 -26.837 1.00 34.22 67 TYR A C 1
ATOM 527 O O . TYR A 1 67 ? 21.070 19.530 -27.823 1.00 34.22 67 TYR A O 1
ATOM 535 N N . PRO A 1 68 ? 23.125 19.337 -26.908 1.00 30.89 68 PRO A N 1
ATOM 536 C CA . PRO A 1 68 ? 23.774 18.947 -28.150 1.00 30.89 68 PRO A CA 1
ATOM 537 C C . PRO A 1 68 ? 23.247 17.581 -28.614 1.00 30.89 68 PRO A C 1
ATOM 539 O O . PRO A 1 68 ? 23.228 16.611 -27.856 1.00 30.89 68 PRO A O 1
ATOM 542 N N . VAL A 1 69 ? 22.782 17.523 -29.862 1.00 35.38 69 VAL A N 1
ATOM 543 C CA . VAL A 1 69 ? 22.238 16.318 -30.499 1.00 35.38 69 VAL A CA 1
ATOM 544 C C . VAL A 1 69 ? 23.391 15.577 -31.170 1.00 35.38 69 VAL A C 1
ATOM 546 O O . VAL A 1 69 ? 24.072 16.156 -32.012 1.00 35.38 69 VAL A O 1
ATOM 549 N N . TYR A 1 70 ? 23.603 14.310 -30.809 1.00 33.88 70 TYR A N 1
ATOM 550 C CA . TYR A 1 70 ? 24.589 13.438 -31.451 1.00 33.88 70 TYR A CA 1
ATOM 551 C C . TYR A 1 70 ? 23.930 12.171 -31.991 1.00 33.88 70 TYR A C 1
ATOM 553 O O . TYR A 1 70 ? 22.947 11.666 -31.445 1.00 33.88 70 TYR A O 1
ATOM 561 N N . GLU A 1 71 ? 24.488 11.675 -33.086 1.00 37.81 71 GLU A N 1
ATOM 562 C CA . GLU A 1 71 ? 23.982 10.565 -33.881 1.00 37.81 71 GLU A CA 1
ATOM 563 C C . GLU A 1 71 ? 24.163 9.216 -33.151 1.00 37.81 71 GLU A C 1
ATOM 565 O O . GLU A 1 71 ? 25.136 8.992 -32.437 1.00 37.81 71 GLU A O 1
ATOM 570 N N . GLY A 1 72 ? 23.206 8.301 -33.288 1.00 35.12 72 GLY A N 1
ATOM 571 C CA . GLY A 1 72 ? 23.259 6.899 -32.846 1.00 35.12 72 GLY A CA 1
ATOM 572 C C . GLY A 1 72 ? 21.945 6.410 -32.227 1.00 35.12 72 GLY A C 1
ATOM 573 O O . GLY A 1 72 ? 21.082 7.219 -31.893 1.00 35.12 72 GLY A O 1
ATOM 574 N N . LEU A 1 73 ? 21.810 5.084 -32.045 1.00 37.53 73 LEU A N 1
ATOM 575 C CA . LEU A 1 73 ? 20.752 4.465 -31.231 1.00 37.53 73 LEU A CA 1
ATOM 576 C C . LEU A 1 73 ? 21.006 4.742 -29.747 1.00 37.53 73 LEU A C 1
ATOM 578 O O . LEU A 1 73 ? 21.592 3.922 -29.042 1.00 37.53 73 LEU A O 1
ATOM 582 N N . HIS A 1 74 ? 20.598 5.917 -29.282 1.00 39.75 74 HIS A N 1
ATOM 583 C CA . HIS A 1 74 ? 20.758 6.317 -27.883 1.00 39.75 74 HIS A CA 1
ATOM 584 C C . HIS A 1 74 ? 19.504 5.987 -27.095 1.00 39.75 74 HIS A C 1
ATOM 586 O O . HIS A 1 74 ? 18.419 6.138 -27.635 1.00 39.75 74 HIS A O 1
ATOM 592 N N . ILE A 1 75 ? 19.656 5.561 -25.837 1.00 41.44 75 ILE A N 1
ATOM 593 C CA . ILE A 1 75 ? 18.591 5.544 -24.827 1.00 41.44 75 ILE A CA 1
ATOM 594 C C . ILE A 1 75 ? 18.807 6.791 -23.965 1.00 41.44 75 ILE A C 1
ATOM 596 O O . ILE A 1 75 ? 19.611 6.760 -23.036 1.00 41.44 75 ILE A O 1
ATOM 600 N N . ILE A 1 76 ? 18.141 7.906 -24.280 1.00 38.34 76 ILE A N 1
ATOM 601 C CA . ILE A 1 76 ? 18.278 9.129 -23.471 1.00 38.34 76 ILE A CA 1
ATOM 602 C C . ILE A 1 76 ? 17.269 9.109 -22.334 1.00 38.34 76 ILE A C 1
ATOM 604 O O . ILE A 1 76 ? 16.063 9.005 -22.559 1.00 38.34 76 ILE A O 1
ATOM 608 N N . ASN A 1 77 ? 17.795 9.277 -21.125 1.00 36.00 77 ASN A N 1
ATOM 609 C CA . ASN A 1 77 ? 17.057 9.541 -19.905 1.00 36.00 77 ASN A CA 1
ATOM 610 C C . ASN A 1 77 ? 16.514 10.988 -19.912 1.00 36.00 77 ASN A C 1
ATOM 612 O O . ASN A 1 77 ? 17.198 11.892 -19.446 1.00 36.00 77 ASN A O 1
ATOM 616 N N . TYR A 1 78 ? 15.310 11.249 -20.444 1.00 34.81 78 TYR A N 1
ATOM 617 C CA . TYR A 1 78 ? 14.690 12.585 -20.306 1.00 34.81 78 TYR A CA 1
ATOM 618 C C . TYR A 1 78 ? 14.087 12.738 -18.911 1.00 34.81 78 TYR A C 1
ATOM 620 O O . TYR A 1 78 ? 13.266 11.915 -18.516 1.00 34.81 78 TYR A O 1
ATOM 628 N N . ILE A 1 79 ? 14.494 13.780 -18.186 1.00 33.12 79 ILE A N 1
ATOM 629 C CA . ILE A 1 79 ? 13.936 14.176 -16.891 1.00 33.12 79 ILE A CA 1
ATOM 630 C C . ILE A 1 79 ? 13.017 15.370 -17.148 1.00 33.12 79 ILE A C 1
ATOM 632 O O . ILE A 1 79 ? 13.464 16.418 -17.612 1.00 33.12 79 ILE A O 1
ATOM 636 N N . ASN A 1 80 ? 11.721 15.215 -16.880 1.00 31.94 80 ASN A N 1
ATOM 637 C CA . ASN A 1 80 ? 10.785 16.336 -16.903 1.00 31.94 80 ASN A CA 1
ATOM 638 C C . ASN A 1 80 ? 10.798 17.008 -15.522 1.00 31.94 80 ASN A C 1
ATOM 640 O O . ASN A 1 80 ? 10.481 16.370 -14.527 1.00 31.94 80 ASN A O 1
ATOM 644 N N . ASN A 1 81 ? 11.107 18.302 -15.440 1.00 30.84 81 ASN A N 1
ATOM 645 C CA . ASN A 1 81 ? 11.186 19.017 -14.157 1.00 30.84 81 ASN A CA 1
ATOM 646 C C . ASN A 1 81 ? 9.859 19.070 -13.369 1.00 30.84 81 ASN A C 1
ATOM 648 O O . ASN A 1 81 ? 9.872 19.435 -12.198 1.00 30.84 81 ASN A O 1
ATOM 652 N N . ASN A 1 82 ? 8.731 18.678 -13.974 1.00 32.88 82 ASN A N 1
ATOM 653 C CA . ASN A 1 82 ? 7.434 18.597 -13.294 1.00 32.88 82 ASN A CA 1
ATOM 654 C C . ASN A 1 82 ? 7.084 17.193 -12.776 1.00 32.88 82 ASN A C 1
ATOM 656 O O . ASN A 1 82 ? 6.165 17.065 -11.970 1.00 32.88 82 ASN A O 1
ATOM 660 N N . TYR A 1 83 ? 7.796 16.150 -13.212 1.00 33.22 83 TYR A N 1
ATOM 661 C CA . TYR A 1 83 ? 7.572 14.775 -12.770 1.00 33.22 83 TYR A CA 1
ATOM 662 C C . TYR A 1 83 ? 8.883 13.990 -12.810 1.00 33.22 83 TYR A C 1
ATOM 664 O O . TYR A 1 83 ? 9.518 13.900 -13.858 1.00 33.22 83 TYR A O 1
ATOM 672 N N . SER A 1 84 ? 9.262 13.383 -11.686 1.00 29.05 84 SER A N 1
ATOM 673 C CA . SER A 1 84 ? 10.475 12.580 -11.491 1.00 29.05 84 SER A CA 1
ATOM 674 C C . SER A 1 84 ? 10.432 11.243 -12.255 1.00 29.05 84 SER A C 1
ATOM 676 O O . SER A 1 84 ? 10.481 10.159 -11.678 1.00 29.05 84 SER A O 1
ATOM 678 N N . TYR A 1 85 ? 10.351 11.324 -13.583 1.00 31.09 85 TYR A N 1
ATOM 679 C CA . TYR A 1 85 ? 10.438 10.203 -14.508 1.00 31.09 85 TYR A CA 1
ATOM 680 C C . TYR A 1 85 ? 11.623 10.369 -15.438 1.00 31.09 85 TYR A C 1
ATOM 682 O O . TYR A 1 85 ? 11.969 11.469 -15.855 1.00 31.09 85 TYR A O 1
ATOM 690 N N . ILE A 1 86 ? 12.193 9.224 -15.786 1.00 32.94 86 ILE A N 1
ATOM 691 C CA . ILE A 1 86 ? 13.216 9.077 -16.799 1.00 32.94 86 ILE A CA 1
ATOM 692 C C . ILE A 1 86 ? 12.542 8.403 -18.000 1.00 32.94 86 ILE A C 1
ATOM 694 O O . ILE A 1 86 ? 12.051 7.279 -17.873 1.00 32.94 86 ILE A O 1
ATOM 698 N N . TYR A 1 87 ? 12.514 9.043 -19.164 1.00 34.91 87 TYR A N 1
ATOM 699 C CA . TYR A 1 87 ? 12.105 8.364 -20.401 1.00 34.91 87 TYR A CA 1
ATOM 700 C C . TYR A 1 87 ? 13.257 7.516 -20.937 1.00 34.91 87 TYR A C 1
ATOM 702 O O . TYR A 1 87 ? 14.407 7.828 -20.678 1.00 34.91 87 TYR A O 1
ATOM 710 N N . LYS A 1 88 ? 12.976 6.435 -21.665 1.00 41.16 88 LYS A N 1
ATOM 711 C CA . LYS A 1 88 ? 13.966 5.826 -22.563 1.00 41.16 88 LYS A CA 1
ATOM 712 C C . LYS A 1 88 ? 13.640 6.349 -23.954 1.00 41.16 88 LYS A C 1
ATOM 714 O O . LYS A 1 88 ? 12.664 5.889 -24.535 1.00 41.16 88 LYS A O 1
ATOM 719 N N . ILE A 1 89 ? 14.368 7.362 -24.417 1.00 41.09 89 ILE A N 1
ATOM 720 C CA . ILE A 1 89 ? 14.219 7.917 -25.768 1.00 41.09 89 ILE A CA 1
ATOM 721 C C . ILE A 1 89 ? 15.134 7.132 -26.688 1.00 41.09 89 ILE A C 1
ATOM 723 O O . ILE A 1 89 ? 16.332 7.198 -26.465 1.00 41.09 89 ILE A O 1
ATOM 727 N N . LEU A 1 90 ? 14.591 6.434 -27.683 1.00 45.94 90 LEU A N 1
ATOM 728 C CA . LEU A 1 90 ? 15.348 5.720 -28.712 1.00 45.94 90 LEU A CA 1
ATOM 729 C C . LEU A 1 90 ? 15.563 6.641 -29.921 1.00 45.94 90 LEU A C 1
ATOM 731 O O . LEU A 1 90 ? 14.600 6.870 -30.636 1.00 45.94 90 LEU A O 1
ATOM 735 N N . ILE A 1 91 ? 16.760 7.197 -30.130 1.00 42.59 91 ILE A N 1
ATOM 736 C CA . ILE A 1 91 ? 17.052 8.101 -31.270 1.00 42.59 91 ILE A CA 1
ATOM 737 C C . ILE A 1 91 ? 17.608 7.300 -32.446 1.00 42.59 91 ILE A C 1
ATOM 739 O O . ILE A 1 91 ? 18.401 6.399 -32.236 1.00 42.59 91 ILE A O 1
ATOM 743 N N . ASN A 1 92 ? 17.229 7.598 -33.685 1.00 42.78 92 ASN A N 1
ATOM 744 C CA . ASN A 1 92 ? 17.816 6.968 -34.870 1.00 42.78 92 ASN A CA 1
ATOM 745 C C . ASN A 1 92 ? 18.508 8.013 -35.759 1.00 42.78 92 ASN A C 1
ATOM 747 O O . ASN A 1 92 ? 17.832 8.673 -36.540 1.00 42.78 92 ASN A O 1
ATOM 751 N N . ASN A 1 93 ? 19.838 8.149 -35.686 1.00 43.44 93 ASN A N 1
ATOM 752 C CA . ASN A 1 93 ? 20.633 8.669 -36.815 1.00 43.44 93 ASN A CA 1
ATOM 753 C C . ASN A 1 93 ? 22.105 8.202 -36.748 1.00 43.44 93 ASN A C 1
ATOM 755 O O . ASN A 1 93 ? 22.491 7.668 -35.724 1.00 43.44 93 ASN A O 1
ATOM 759 N N . CYS A 1 94 ? 22.920 8.308 -37.802 1.00 40.28 94 CYS A N 1
ATOM 760 C CA . CYS A 1 94 ? 24.225 7.622 -37.916 1.00 40.28 94 CYS A CA 1
ATOM 761 C C . CYS A 1 94 ? 25.438 8.572 -37.999 1.00 40.28 94 CYS A C 1
ATOM 763 O O . CYS A 1 94 ? 25.529 9.248 -39.007 1.00 40.28 94 CYS A O 1
ATOM 765 N N . GLU A 1 95 ? 26.356 8.519 -37.015 1.00 40.06 95 GLU A N 1
ATOM 766 C CA . GLU A 1 95 ? 27.836 8.672 -37.088 1.00 40.06 95 GLU A CA 1
ATOM 767 C C . GLU A 1 95 ? 28.443 8.948 -35.683 1.00 40.06 95 GLU A C 1
ATOM 769 O O . GLU A 1 95 ? 28.225 9.970 -35.045 1.00 40.06 95 GLU A O 1
ATOM 774 N N . LEU A 1 96 ? 29.219 7.998 -35.144 1.00 41.75 96 LEU A N 1
ATOM 775 C CA . LEU A 1 96 ? 30.028 8.198 -33.929 1.00 41.75 96 LEU A CA 1
ATOM 776 C C . LEU A 1 96 ? 31.437 7.678 -34.198 1.00 41.75 96 LEU A C 1
ATOM 778 O O . LEU A 1 96 ? 31.656 6.470 -34.283 1.00 41.75 96 LEU A O 1
ATOM 782 N N . GLU A 1 97 ? 32.393 8.592 -34.334 1.00 41.41 97 GLU A N 1
ATOM 783 C CA . GLU A 1 97 ? 33.722 8.276 -34.866 1.00 41.41 97 GLU A CA 1
ATOM 784 C C . GLU A 1 97 ? 34.734 7.729 -33.837 1.00 41.41 97 GLU A C 1
ATOM 786 O O . GLU A 1 97 ? 35.820 7.309 -34.235 1.00 41.41 97 GLU A O 1
ATOM 791 N N . SER A 1 98 ? 34.452 7.675 -32.519 1.00 43.16 98 SER A N 1
ATOM 792 C CA . SER A 1 98 ? 35.450 7.122 -31.576 1.00 43.16 98 SER A CA 1
ATOM 793 C C . SER A 1 98 ? 34.931 6.478 -30.277 1.00 43.16 98 SER A C 1
ATOM 795 O O . SER A 1 98 ? 34.032 6.984 -29.601 1.00 43.16 98 SER A O 1
ATOM 797 N N . GLN A 1 99 ? 35.607 5.396 -29.855 1.00 38.00 99 GLN A N 1
ATOM 798 C CA . GLN A 1 99 ? 35.412 4.679 -28.577 1.00 38.00 99 GLN A CA 1
ATOM 799 C C . GLN A 1 99 ? 35.637 5.556 -27.328 1.00 38.00 99 GLN A C 1
ATOM 801 O O . GLN A 1 99 ? 35.135 5.253 -26.247 1.00 38.00 99 GLN A O 1
ATOM 806 N N . LYS A 1 100 ? 36.397 6.649 -27.448 1.00 40.78 100 LYS A N 1
ATOM 807 C CA . LYS A 1 100 ? 36.701 7.556 -26.332 1.00 40.78 100 LYS A CA 1
ATOM 808 C C . LYS A 1 100 ? 35.537 8.511 -26.050 1.00 40.78 100 LYS A C 1
ATOM 810 O O . LYS A 1 100 ? 35.238 8.784 -24.891 1.00 40.78 100 LYS A O 1
ATOM 815 N N . THR A 1 101 ? 34.840 8.948 -27.099 1.00 44.97 101 THR A N 1
ATOM 816 C CA . THR A 1 101 ? 33.594 9.726 -27.002 1.00 44.97 101 THR A CA 1
ATOM 817 C C . THR A 1 101 ? 32.479 8.893 -26.354 1.00 44.97 101 THR A C 1
ATOM 819 O O . THR A 1 101 ? 31.782 9.389 -25.475 1.00 44.97 101 THR A O 1
ATOM 822 N N . TYR A 1 102 ? 32.406 7.597 -26.690 1.00 42.66 102 TYR A N 1
ATOM 823 C CA . TYR A 1 102 ? 31.498 6.607 -26.087 1.00 42.66 102 TYR A CA 1
ATOM 824 C C . TYR A 1 102 ? 31.613 6.553 -24.552 1.00 42.66 102 TYR A C 1
ATOM 826 O O . TYR A 1 102 ? 30.625 6.768 -23.857 1.00 42.66 102 TYR A O 1
ATOM 834 N N . TYR A 1 103 ? 32.816 6.345 -24.001 1.00 40.03 103 TYR A N 1
ATOM 835 C CA . TYR A 1 103 ? 33.013 6.224 -22.546 1.00 40.03 103 TYR A CA 1
ATOM 836 C C . TYR A 1 103 ? 32.729 7.515 -21.767 1.00 40.03 103 TYR A C 1
ATOM 838 O O . TYR A 1 103 ? 32.250 7.460 -20.632 1.00 40.03 103 TYR A O 1
ATOM 846 N N . ASN A 1 104 ? 32.998 8.674 -22.371 1.00 44.47 104 ASN A N 1
ATOM 847 C CA . ASN A 1 104 ? 32.716 9.961 -21.743 1.00 44.47 104 ASN A CA 1
ATOM 848 C C . ASN A 1 104 ? 31.207 10.184 -21.565 1.00 44.47 104 ASN A C 1
ATOM 850 O O . ASN A 1 104 ? 30.801 10.645 -20.503 1.00 44.47 104 ASN A O 1
ATOM 854 N N . MET A 1 105 ? 30.379 9.753 -22.524 1.00 39.56 105 MET A N 1
ATOM 855 C CA . MET A 1 105 ? 28.918 9.856 -22.421 1.00 39.56 105 MET A CA 1
ATOM 856 C C . MET A 1 105 ? 28.340 8.989 -21.288 1.00 39.56 105 MET A C 1
ATOM 858 O O . MET A 1 105 ? 27.496 9.466 -20.533 1.00 39.56 105 MET A O 1
ATOM 862 N N . PHE A 1 106 ? 28.816 7.752 -21.080 1.00 39.50 106 PHE A N 1
ATOM 863 C CA . PHE A 1 106 ? 28.361 6.932 -19.935 1.00 39.50 106 PHE A CA 1
ATOM 864 C C . PHE A 1 106 ? 28.640 7.601 -18.593 1.00 39.50 106 PHE A C 1
ATOM 866 O O . PHE A 1 106 ? 27.821 7.540 -17.673 1.00 39.50 106 PHE A O 1
ATOM 873 N N . LYS A 1 107 ? 29.803 8.247 -18.494 1.00 38.84 107 LYS A N 1
ATOM 874 C CA . LYS A 1 107 ? 30.243 8.940 -17.287 1.00 38.84 107 LYS A CA 1
ATOM 875 C C . LYS A 1 107 ? 29.486 10.255 -17.070 1.00 38.84 107 LYS A C 1
ATOM 877 O O . LYS A 1 107 ? 29.190 10.589 -15.927 1.00 38.84 107 LY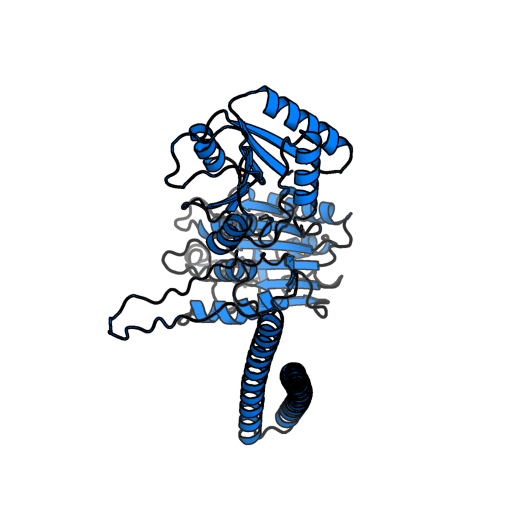S A O 1
ATOM 882 N N . GLU A 1 108 ? 29.160 10.968 -18.144 1.00 40.25 108 GLU A N 1
ATOM 883 C CA . GLU A 1 108 ? 28.424 12.237 -18.122 1.00 40.25 108 GLU A CA 1
ATOM 884 C C . GLU A 1 108 ? 26.940 12.045 -17.762 1.00 40.25 108 GLU A C 1
ATOM 886 O O . GLU A 1 108 ? 26.411 12.786 -16.934 1.00 40.25 108 GLU A O 1
ATOM 891 N N . TYR A 1 109 ? 26.286 11.005 -18.296 1.00 36.44 109 TYR A N 1
ATOM 892 C CA . TYR A 1 109 ? 24.837 10.789 -18.150 1.00 36.44 109 TYR A CA 1
ATOM 893 C C . TYR A 1 109 ? 24.432 9.702 -17.134 1.00 36.44 109 TYR A C 1
ATOM 895 O O . TYR A 1 109 ? 23.241 9.423 -16.989 1.00 36.44 109 TYR A O 1
ATOM 903 N N . LYS A 1 110 ? 25.395 9.096 -16.418 1.00 33.03 110 LYS A N 1
ATOM 904 C CA . LYS A 1 110 ? 25.179 8.091 -15.350 1.00 33.03 110 LYS A CA 1
ATOM 905 C C . LYS A 1 110 ? 24.224 6.949 -15.750 1.00 33.03 110 LYS A C 1
ATOM 907 O O . LYS A 1 110 ? 23.283 6.626 -15.027 1.00 33.03 110 LYS A O 1
ATOM 912 N N . VAL A 1 111 ? 24.436 6.359 -16.926 1.00 35.66 111 VAL A N 1
ATOM 913 C CA . VAL A 1 111 ? 23.596 5.268 -17.449 1.00 35.66 111 VAL A CA 1
ATOM 914 C C . VAL A 1 111 ? 24.047 3.928 -16.859 1.00 35.66 111 VAL A C 1
ATOM 916 O O . VAL A 1 111 ? 25.162 3.486 -17.127 1.00 35.66 111 VAL A O 1
ATOM 919 N N . ASP A 1 112 ? 23.174 3.262 -16.097 1.00 32.03 112 ASP A N 1
ATOM 920 C CA . ASP A 1 112 ? 23.418 1.900 -15.610 1.00 32.03 112 ASP A CA 1
ATOM 921 C C . ASP A 1 112 ? 23.125 0.868 -16.708 1.00 32.03 112 ASP A C 1
ATOM 923 O O . ASP A 1 112 ? 21.981 0.689 -17.125 1.00 32.03 112 ASP A O 1
ATOM 927 N N . ASN A 1 113 ? 24.195 0.198 -17.141 1.00 35.84 113 ASN A N 1
ATOM 928 C CA . ASN A 1 113 ? 24.251 -1.032 -17.933 1.00 35.84 113 ASN A CA 1
ATOM 929 C C . ASN A 1 113 ? 23.330 -1.090 -19.171 1.00 35.84 113 ASN A C 1
ATOM 931 O O . ASN A 1 113 ? 22.158 -1.464 -19.102 1.00 35.84 113 ASN A O 1
ATOM 935 N N . SER A 1 114 ? 23.893 -0.795 -20.343 1.00 33.75 114 SER A N 1
ATOM 936 C CA . SER A 1 114 ? 23.214 -0.978 -21.626 1.00 33.75 114 SER A CA 1
ATOM 937 C C . SER A 1 114 ? 24.151 -1.652 -22.620 1.00 33.75 114 SER A C 1
ATOM 939 O O . SER A 1 114 ? 25.132 -1.047 -23.051 1.00 33.75 114 SER A O 1
ATOM 941 N N . GLU A 1 115 ? 23.831 -2.876 -23.030 1.00 33.12 115 GLU A N 1
ATOM 942 C CA . GLU A 1 115 ? 24.297 -3.387 -24.317 1.00 33.12 115 GLU A CA 1
ATOM 943 C C . GLU A 1 115 ? 23.720 -2.471 -25.407 1.00 33.12 115 GLU A C 1
ATOM 945 O O . GLU A 1 115 ? 22.546 -2.555 -25.767 1.00 33.12 115 GLU A O 1
ATOM 950 N N . ILE A 1 116 ? 24.518 -1.509 -25.873 1.00 35.62 116 ILE A N 1
ATOM 951 C CA . ILE A 1 116 ? 24.125 -0.604 -26.953 1.00 35.62 116 ILE A CA 1
ATOM 952 C C . ILE A 1 116 ? 24.438 -1.294 -28.278 1.00 35.62 116 ILE A C 1
ATOM 954 O O . ILE A 1 116 ? 25.597 -1.550 -28.608 1.00 35.62 116 ILE A O 1
ATOM 958 N N . PHE A 1 117 ? 23.404 -1.562 -29.075 1.00 33.56 117 PHE A N 1
ATOM 959 C CA . PHE A 1 117 ? 23.574 -2.005 -30.454 1.00 33.56 117 PHE A CA 1
ATOM 960 C C . PHE A 1 117 ? 23.986 -0.821 -31.333 1.00 33.56 117 PHE A C 1
ATOM 962 O O . PHE A 1 117 ? 23.145 -0.099 -31.864 1.00 33.56 117 PHE A O 1
ATOM 969 N N . VAL A 1 118 ? 25.290 -0.639 -31.536 1.00 35.66 118 VAL A N 1
ATOM 970 C CA . VAL A 1 118 ? 25.798 0.233 -32.602 1.00 35.66 118 VAL A CA 1
ATOM 971 C C . VAL A 1 118 ? 25.820 -0.579 -33.894 1.00 35.66 118 VAL A C 1
ATOM 973 O O . VAL A 1 118 ? 26.685 -1.435 -34.078 1.00 35.66 118 VAL A O 1
ATOM 976 N N . LYS A 1 119 ? 24.862 -0.352 -34.800 1.00 32.50 119 LYS A N 1
ATOM 977 C CA . LYS A 1 119 ? 24.962 -0.869 -36.172 1.00 32.50 119 LYS A CA 1
ATOM 978 C C . LYS A 1 119 ? 24.296 0.045 -37.190 1.00 32.50 119 LYS A C 1
ATOM 980 O O . LYS A 1 119 ? 23.142 0.435 -37.049 1.00 32.50 119 LYS A O 1
ATOM 985 N N . THR A 1 120 ? 25.031 0.300 -38.262 1.00 35.41 120 THR A N 1
ATOM 986 C CA . THR A 1 120 ? 24.556 0.911 -39.500 1.00 35.41 120 THR A CA 1
ATOM 987 C C . THR A 1 120 ? 23.409 0.079 -40.095 1.00 35.41 120 THR A C 1
ATOM 989 O O . THR A 1 120 ? 23.548 -1.126 -40.307 1.00 35.41 120 THR A O 1
ATOM 992 N N . LYS A 1 121 ? 22.267 0.738 -40.349 1.00 42.03 121 LYS A N 1
ATOM 993 C CA . LYS A 1 121 ? 20.990 0.185 -40.861 1.00 42.03 121 LYS A CA 1
ATOM 994 C C . LYS A 1 121 ? 20.322 -0.861 -39.950 1.00 42.03 121 LYS A C 1
ATOM 996 O O . LYS A 1 121 ? 20.465 -2.072 -40.133 1.00 42.03 121 LYS A O 1
ATOM 1001 N N . ILE A 1 122 ? 19.502 -0.393 -39.008 1.00 45.41 122 ILE A N 1
ATOM 1002 C CA . ILE A 1 122 ? 18.635 -1.251 -38.187 1.00 45.41 122 ILE A CA 1
ATOM 1003 C C . ILE A 1 122 ? 17.345 -1.570 -38.963 1.00 45.41 122 ILE A C 1
ATOM 1005 O O . ILE A 1 122 ? 16.589 -0.683 -39.343 1.00 45.41 122 ILE A O 1
ATOM 1009 N N . ASN A 1 123 ? 17.094 -2.858 -39.211 1.00 52.12 123 ASN A N 1
ATOM 1010 C CA . ASN A 1 123 ? 15.814 -3.350 -39.731 1.00 52.12 123 ASN A CA 1
ATOM 1011 C C . ASN A 1 123 ? 14.769 -3.333 -38.600 1.00 52.12 123 ASN A C 1
ATOM 1013 O O . ASN A 1 123 ? 15.097 -3.742 -37.485 1.00 52.12 123 ASN A O 1
ATOM 1017 N N . VAL A 1 124 ? 13.527 -2.931 -38.906 1.00 51.50 124 VAL A N 1
ATOM 1018 C CA . VAL A 1 124 ? 12.357 -2.919 -38.000 1.00 51.50 124 VAL A CA 1
ATOM 1019 C C . VAL A 1 124 ? 12.307 -4.155 -37.102 1.00 51.50 124 VAL A C 1
ATOM 1021 O O . VAL A 1 124 ? 12.175 -4.006 -35.895 1.00 51.50 124 VAL A O 1
ATOM 1024 N N . LYS A 1 125 ? 12.522 -5.359 -37.649 1.00 51.12 125 LYS A N 1
ATOM 1025 C CA . LYS A 1 125 ? 12.504 -6.606 -36.871 1.00 51.12 125 LYS A CA 1
ATOM 1026 C C . LYS A 1 125 ? 13.545 -6.617 -35.744 1.00 51.12 125 LYS A C 1
ATOM 1028 O O . LYS A 1 125 ? 13.211 -6.935 -34.616 1.00 51.12 125 LYS A O 1
ATOM 1033 N N . LYS A 1 126 ? 14.786 -6.200 -36.019 1.00 51.09 126 LYS A N 1
ATOM 1034 C CA . LYS A 1 126 ? 15.858 -6.149 -35.006 1.00 51.09 126 LYS A CA 1
ATOM 1035 C C . LYS A 1 126 ? 15.592 -5.096 -33.933 1.00 51.09 126 LYS A C 1
ATOM 1037 O O . LYS A 1 126 ? 15.958 -5.306 -32.783 1.00 51.09 126 LYS A O 1
ATOM 1042 N N . LEU A 1 127 ? 14.975 -3.973 -34.309 1.00 52.88 127 LEU A N 1
ATOM 1043 C CA . LEU A 1 127 ? 14.550 -2.956 -33.350 1.00 52.88 127 LEU A CA 1
ATOM 1044 C C . LEU A 1 127 ? 13.436 -3.496 -32.450 1.00 52.88 127 LEU A C 1
ATOM 1046 O O . LEU A 1 127 ? 13.514 -3.348 -31.235 1.00 52.88 127 LEU A O 1
ATOM 1050 N N . THR A 1 128 ? 12.432 -4.152 -33.035 1.00 52.00 128 THR A N 1
ATOM 1051 C CA . THR A 1 128 ? 11.354 -4.798 -32.283 1.00 52.00 128 THR A CA 1
ATOM 1052 C C . THR A 1 128 ? 11.914 -5.869 -31.343 1.00 52.00 128 THR A C 1
ATOM 1054 O O . THR A 1 128 ? 11.609 -5.818 -30.159 1.00 52.00 128 THR A O 1
ATOM 1057 N N . ASP A 1 129 ? 12.801 -6.751 -31.815 1.00 51.53 129 ASP A N 1
ATOM 1058 C CA . ASP A 1 129 ? 13.439 -7.798 -31.003 1.00 51.53 129 ASP A CA 1
ATOM 1059 C C . ASP A 1 129 ? 14.242 -7.205 -29.826 1.00 51.53 129 ASP A C 1
ATOM 1061 O O . ASP A 1 129 ? 14.125 -7.674 -28.698 1.00 51.53 129 ASP A O 1
ATOM 1065 N N . ALA A 1 130 ? 15.013 -6.132 -30.049 1.00 50.38 130 ALA A N 1
ATOM 1066 C CA . ALA A 1 130 ? 15.776 -5.459 -28.992 1.00 50.38 130 ALA A CA 1
ATOM 1067 C C . ALA A 1 130 ? 14.874 -4.745 -27.972 1.00 50.38 130 ALA A C 1
ATOM 1069 O O . ALA A 1 130 ? 15.150 -4.770 -26.773 1.00 50.38 130 ALA A O 1
ATOM 1070 N N . VAL A 1 131 ? 13.781 -4.125 -28.429 1.00 52.72 131 VAL A N 1
ATOM 1071 C CA . VAL A 1 131 ? 12.774 -3.522 -27.548 1.00 52.72 131 VAL A CA 1
ATOM 1072 C C . VAL A 1 131 ? 12.069 -4.601 -26.729 1.00 52.72 131 VAL A C 1
ATOM 1074 O O . VAL A 1 131 ? 11.918 -4.424 -25.526 1.00 52.72 131 VAL A O 1
ATOM 1077 N N . ILE A 1 132 ? 11.698 -5.731 -27.332 1.00 52.06 132 ILE A N 1
ATOM 1078 C CA . ILE A 1 132 ? 11.115 -6.878 -26.623 1.00 52.06 132 ILE A CA 1
ATOM 1079 C C . ILE A 1 132 ? 12.084 -7.394 -25.567 1.00 52.06 132 ILE A C 1
ATOM 1081 O O . ILE A 1 132 ? 11.687 -7.520 -24.415 1.00 52.06 132 ILE A O 1
ATOM 1085 N N . LEU A 1 133 ? 13.351 -7.616 -25.923 1.00 48.50 133 LEU A N 1
ATOM 1086 C CA . LEU A 1 133 ? 14.374 -8.071 -24.985 1.00 48.50 133 LEU A CA 1
ATOM 1087 C C . LEU A 1 133 ? 14.520 -7.084 -23.815 1.00 48.50 133 LEU A C 1
ATOM 1089 O O . LEU A 1 133 ? 14.490 -7.475 -22.654 1.00 48.50 133 LEU A O 1
ATOM 1093 N N . LEU A 1 134 ? 14.575 -5.782 -24.103 1.00 50.00 134 LEU A N 1
ATOM 1094 C CA . LEU A 1 134 ? 14.676 -4.730 -23.092 1.00 50.00 134 LEU A CA 1
ATOM 1095 C C . LEU A 1 134 ? 13.431 -4.641 -22.195 1.00 50.00 134 LEU A C 1
ATOM 1097 O O . LEU A 1 134 ? 13.566 -4.350 -21.008 1.00 50.00 134 LEU A O 1
ATOM 1101 N N . LEU A 1 135 ? 12.239 -4.898 -22.738 1.00 51.19 135 LEU A N 1
ATOM 1102 C CA . LEU A 1 135 ? 10.977 -4.961 -21.993 1.00 51.19 135 LEU A CA 1
ATOM 1103 C C . LEU A 1 135 ? 10.858 -6.251 -21.166 1.00 51.19 135 LEU A C 1
ATOM 1105 O O . LEU A 1 135 ? 10.321 -6.206 -20.061 1.00 51.19 135 LEU A O 1
ATOM 1109 N N . GLN A 1 136 ? 11.380 -7.374 -21.663 1.00 47.84 136 GLN A N 1
ATOM 1110 C CA . GLN A 1 136 ? 11.493 -8.648 -20.943 1.00 47.84 136 GLN A CA 1
ATOM 1111 C C . GLN A 1 136 ? 12.520 -8.559 -19.801 1.00 47.84 136 GLN A C 1
ATOM 1113 O O . GLN A 1 136 ? 12.322 -9.161 -18.751 1.00 47.84 136 GLN A O 1
ATOM 1118 N N . MET A 1 137 ? 13.573 -7.751 -19.964 1.00 45.09 137 MET A N 1
ATOM 1119 C CA . MET A 1 137 ? 14.582 -7.440 -18.938 1.00 45.09 137 MET A CA 1
ATOM 1120 C C . MET A 1 137 ? 14.132 -6.373 -17.920 1.00 45.09 137 MET A C 1
ATOM 1122 O O . MET A 1 137 ? 14.888 -6.003 -17.013 1.00 45.09 137 MET A O 1
ATOM 1126 N N . MET A 1 138 ? 12.929 -5.807 -18.054 1.00 54.56 138 MET A N 1
ATOM 1127 C CA . MET A 1 138 ? 12.339 -4.994 -16.991 1.00 54.56 138 MET A CA 1
ATOM 1128 C C . MET A 1 138 ? 11.763 -5.939 -15.942 1.00 54.56 138 MET A C 1
ATOM 1130 O O . MET A 1 138 ? 10.702 -6.519 -16.153 1.00 54.56 138 MET A O 1
ATOM 1134 N N . GLU A 1 139 ? 12.477 -6.097 -14.826 1.00 58.38 139 GLU A N 1
ATOM 1135 C CA . GLU A 1 139 ? 11.980 -6.822 -13.657 1.00 58.38 139 GLU A CA 1
ATOM 1136 C C . GLU A 1 139 ? 10.598 -6.301 -13.277 1.00 58.38 139 GLU A C 1
ATOM 1138 O O . GLU A 1 139 ? 10.385 -5.102 -13.090 1.00 58.38 139 GLU A O 1
ATOM 1143 N N . ARG A 1 140 ? 9.647 -7.226 -13.208 1.00 70.50 140 ARG A N 1
ATOM 1144 C CA . ARG A 1 140 ? 8.294 -6.964 -12.745 1.00 70.50 140 ARG A CA 1
ATOM 1145 C C . ARG A 1 140 ? 8.066 -7.793 -11.508 1.00 70.50 140 ARG A C 1
ATOM 1147 O O . ARG A 1 140 ? 8.366 -8.985 -11.489 1.00 70.50 140 ARG A O 1
ATOM 1154 N N . PHE A 1 141 ? 7.422 -7.190 -10.526 1.00 86.94 141 PHE A N 1
ATOM 1155 C CA . PHE A 1 141 ? 6.871 -7.912 -9.399 1.00 86.94 141 PHE A CA 1
ATOM 1156 C C . PHE A 1 141 ? 5.537 -8.538 -9.837 1.00 86.94 141 PHE A C 1
ATOM 1158 O O . PHE A 1 141 ? 4.464 -8.113 -9.423 1.00 86.94 141 PHE A O 1
ATOM 1165 N N . THR A 1 142 ? 5.597 -9.496 -10.773 1.00 86.44 142 THR A N 1
ATOM 1166 C CA . THR A 1 142 ? 4.442 -10.025 -11.535 1.00 86.44 142 THR A CA 1
ATOM 1167 C C . THR A 1 142 ? 3.352 -10.654 -10.674 1.00 86.44 142 THR A C 1
ATOM 1169 O O . THR A 1 142 ? 2.205 -10.716 -11.113 1.00 86.44 142 THR A O 1
ATOM 1172 N N . ASN A 1 143 ? 3.712 -11.085 -9.464 1.00 92.50 143 ASN A N 1
ATOM 1173 C CA . ASN A 1 143 ? 2.810 -11.648 -8.463 1.00 92.50 143 ASN A CA 1
ATOM 1174 C C . ASN A 1 143 ? 2.256 -10.590 -7.489 1.00 92.50 143 ASN A C 1
ATOM 1176 O O . ASN A 1 143 ? 1.638 -10.948 -6.488 1.00 92.50 143 ASN A O 1
ATOM 1180 N N . GLY A 1 144 ? 2.513 -9.304 -7.734 1.00 95.31 144 GLY A N 1
ATOM 1181 C CA . GLY A 1 144 ? 2.067 -8.188 -6.910 1.00 95.31 144 GLY A CA 1
ATOM 1182 C C . GLY A 1 144 ? 0.666 -7.705 -7.265 1.00 95.31 144 GLY A C 1
ATOM 1183 O O . GLY A 1 144 ? 0.450 -7.169 -8.349 1.00 95.31 144 GLY A O 1
ATOM 1184 N N . TYR A 1 145 ? -0.249 -7.782 -6.302 1.00 97.62 145 TYR A N 1
ATOM 1185 C CA . TYR A 1 145 ? -1.612 -7.262 -6.415 1.00 97.62 145 TYR A CA 1
ATOM 1186 C C . TYR A 1 145 ? -1.853 -6.178 -5.372 1.00 97.62 145 TYR A C 1
ATOM 1188 O O . TYR A 1 145 ? -1.276 -6.219 -4.284 1.00 97.62 145 TYR A O 1
ATOM 1196 N N . GLY A 1 146 ? -2.741 -5.227 -5.657 1.00 97.50 146 GLY A N 1
ATOM 1197 C CA . GLY A 1 146 ? -3.055 -4.180 -4.696 1.00 97.50 146 GLY A CA 1
ATOM 1198 C C . GLY A 1 146 ? -4.463 -3.612 -4.776 1.00 97.50 146 GLY A C 1
ATOM 1199 O O . GLY A 1 146 ? -5.029 -3.439 -5.854 1.00 97.50 146 GLY A O 1
ATOM 1200 N N . LEU A 1 147 ? -4.995 -3.257 -3.607 1.00 98.50 147 LEU A N 1
ATOM 1201 C CA . LEU A 1 147 ? -6.199 -2.445 -3.455 1.00 98.50 147 LEU A CA 1
ATOM 1202 C C . LEU A 1 147 ? -5.883 -1.281 -2.516 1.00 98.50 147 LEU A C 1
ATOM 1204 O O . LEU A 1 147 ? -5.678 -1.469 -1.317 1.00 98.50 147 LEU A O 1
ATOM 1208 N N . LEU A 1 148 ? -5.824 -0.077 -3.079 1.00 98.50 148 LEU A N 1
ATOM 1209 C CA . LEU A 1 148 ? -5.433 1.138 -2.372 1.00 98.50 148 LEU A CA 1
ATOM 1210 C C . LEU A 1 148 ? -6.655 2.040 -2.190 1.00 98.50 148 LEU A C 1
ATOM 1212 O O . LEU A 1 148 ? -7.280 2.457 -3.161 1.00 98.50 148 LEU A O 1
ATOM 1216 N N . ILE A 1 149 ? -7.010 2.345 -0.950 1.00 97.69 149 ILE A N 1
ATOM 1217 C CA . ILE A 1 149 ? -8.239 3.055 -0.599 1.00 97.69 149 ILE A CA 1
ATOM 1218 C C . ILE A 1 149 ? -7.857 4.370 0.076 1.00 97.69 149 ILE A C 1
ATOM 1220 O O . ILE A 1 149 ? -7.225 4.366 1.128 1.00 97.69 149 ILE A O 1
ATOM 1224 N N . GLY A 1 150 ? -8.240 5.493 -0.526 1.00 95.06 150 GLY A N 1
ATOM 1225 C CA . GLY A 1 150 ? -8.034 6.836 0.020 1.00 95.06 150 GLY A CA 1
ATOM 1226 C C . GLY A 1 150 ? -9.354 7.588 0.063 1.00 95.06 150 GLY A C 1
ATOM 1227 O O . GLY A 1 150 ? -9.829 8.039 -0.975 1.00 95.06 150 GLY A O 1
ATOM 1228 N N . VAL A 1 151 ? -9.979 7.688 1.237 1.00 92.12 151 VAL A N 1
ATOM 1229 C CA . VAL A 1 151 ? -11.436 7.898 1.304 1.00 92.12 151 VAL A CA 1
ATOM 1230 C C . VAL A 1 151 ? -11.915 9.232 0.718 1.00 92.12 151 VAL A C 1
ATOM 1232 O O . VAL A 1 151 ? -12.920 9.257 0.018 1.00 92.12 151 VAL A O 1
ATOM 1235 N N . GLY A 1 152 ? -11.219 10.346 0.962 1.00 86.00 152 GLY A N 1
ATOM 1236 C CA . GLY A 1 152 ? -11.583 11.647 0.379 1.00 86.00 152 GLY A CA 1
ATOM 1237 C C . GLY A 1 152 ? -13.010 12.118 0.700 1.00 86.00 152 GLY A C 1
ATOM 1238 O O . GLY A 1 152 ? -13.879 12.140 -0.168 1.00 86.00 152 GLY A O 1
ATOM 1239 N N . TYR A 1 153 ? -13.270 12.505 1.951 1.00 80.81 153 TYR A N 1
ATOM 1240 C CA . TYR A 1 153 ? -14.594 12.952 2.414 1.00 80.81 153 TYR A CA 1
ATOM 1241 C C . TYR A 1 153 ? -15.065 14.265 1.745 1.00 80.81 153 TYR A C 1
ATOM 1243 O O . TYR A 1 153 ? -14.299 15.226 1.654 1.00 80.81 153 TYR A O 1
ATOM 1251 N N . ARG A 1 154 ? -16.339 14.329 1.316 1.00 66.69 154 ARG A N 1
ATOM 1252 C CA . ARG A 1 154 ? -16.976 15.509 0.682 1.00 66.69 154 ARG A CA 1
ATOM 1253 C C . ARG A 1 154 ? -17.805 16.322 1.693 1.00 66.69 154 ARG A C 1
ATOM 1255 O O . ARG A 1 154 ? -18.396 15.749 2.600 1.00 66.69 154 ARG A O 1
ATOM 1262 N N . ASN A 1 155 ? -17.897 17.642 1.490 1.00 52.41 155 ASN A N 1
ATOM 1263 C CA . ASN A 1 155 ? -18.822 18.590 2.153 1.00 52.41 155 ASN A CA 1
ATOM 1264 C C . ASN A 1 155 ? -18.794 18.700 3.682 1.00 52.41 155 ASN A C 1
ATOM 1266 O O . ASN A 1 155 ? -19.645 19.361 4.274 1.00 52.41 155 ASN A O 1
ATOM 1270 N N . SER A 1 156 ? -17.794 18.146 4.336 1.00 50.19 156 SER A N 1
ATOM 1271 C CA . SER A 1 156 ? -17.470 18.525 5.696 1.00 50.19 156 SER A CA 1
ATOM 1272 C C . SER A 1 156 ? -16.402 19.631 5.628 1.00 50.19 156 SER A C 1
ATOM 1274 O O . SER A 1 156 ? -15.648 19.716 4.658 1.00 50.19 156 SER A O 1
ATOM 1276 N N . SER A 1 157 ? -16.309 20.519 6.618 1.00 46.84 157 SER A N 1
ATOM 1277 C CA . SER A 1 157 ? -15.240 21.535 6.782 1.00 46.84 157 SER A CA 1
ATOM 1278 C C . SER A 1 157 ? -13.841 20.914 7.029 1.00 46.84 157 SER A C 1
ATOM 1280 O O . SER A 1 157 ? -13.032 21.408 7.806 1.00 46.84 157 SER A O 1
ATOM 1282 N N . ARG A 1 158 ? -13.617 19.747 6.426 1.00 50.88 158 ARG A N 1
ATOM 1283 C CA . ARG A 1 158 ? -12.942 18.550 6.932 1.00 50.88 158 ARG A CA 1
ATOM 1284 C C . ARG A 1 158 ? -12.562 17.624 5.760 1.00 50.88 158 ARG A C 1
ATOM 1286 O O . ARG A 1 158 ? -12.379 16.423 5.945 1.00 50.88 158 ARG A O 1
ATOM 1293 N N . ALA A 1 159 ? -12.470 18.160 4.540 1.00 58.91 159 ALA A N 1
ATOM 1294 C CA . ALA A 1 159 ? -11.909 17.423 3.419 1.00 58.91 159 ALA A CA 1
ATOM 1295 C C . ALA A 1 159 ? -10.490 16.981 3.804 1.00 58.91 159 ALA A C 1
ATOM 1297 O O . ALA A 1 159 ? -9.662 17.807 4.186 1.00 58.91 159 ALA A O 1
ATOM 1298 N N . LEU A 1 160 ? -10.216 15.680 3.717 1.00 64.50 160 LEU A N 1
ATOM 1299 C CA . LEU A 1 160 ? -8.871 15.121 3.831 1.00 64.50 160 LEU A CA 1
ATOM 1300 C C . LEU A 1 160 ? -8.372 14.777 2.424 1.00 64.50 160 LEU A C 1
ATOM 1302 O O . LEU A 1 160 ? -8.278 13.590 2.097 1.00 64.50 160 LEU A O 1
ATOM 1306 N N . PRO A 1 161 ? -8.046 15.774 1.571 1.00 70.62 161 PRO A N 1
ATOM 1307 C CA . PRO A 1 161 ? -7.486 15.502 0.246 1.00 70.62 161 PRO A CA 1
ATOM 1308 C C . PRO A 1 161 ? -6.183 14.700 0.346 1.00 70.62 161 PRO A C 1
ATOM 1310 O O . PRO A 1 161 ? -5.819 13.986 -0.582 1.00 70.62 161 PRO A O 1
ATOM 1313 N N . VAL A 1 162 ? -5.524 14.752 1.506 1.00 86.12 162 VAL A N 1
ATOM 1314 C CA . VAL A 1 162 ? -4.341 13.958 1.828 1.00 86.12 162 VAL A CA 1
ATOM 1315 C C . VAL A 1 162 ? -4.609 12.455 1.734 1.00 86.12 162 VAL A C 1
ATOM 1317 O O . VAL A 1 162 ? -3.810 11.766 1.124 1.00 86.12 162 VAL A O 1
ATOM 1320 N N . THR A 1 163 ? -5.759 11.946 2.195 1.00 90.62 163 THR A N 1
ATOM 1321 C CA . THR A 1 163 ? -6.082 10.503 2.075 1.00 90.62 163 THR A CA 1
ATOM 1322 C C . THR A 1 163 ? -6.138 10.040 0.616 1.00 90.62 163 THR A C 1
ATOM 1324 O O . THR A 1 163 ? -5.693 8.946 0.270 1.00 90.62 163 THR A O 1
ATOM 1327 N N . VAL A 1 164 ? -6.649 10.905 -0.267 1.00 92.06 164 VAL A N 1
ATOM 1328 C CA . VAL A 1 164 ? -6.691 10.681 -1.718 1.00 92.06 164 VAL A CA 1
ATOM 1329 C C . VAL A 1 164 ? -5.282 10.748 -2.305 1.00 92.06 164 VAL A C 1
ATOM 1331 O O . VAL A 1 164 ? -4.935 9.916 -3.145 1.00 92.06 164 VAL A O 1
ATOM 1334 N N . SER A 1 165 ? -4.473 11.718 -1.868 1.00 91.56 165 SER A N 1
ATOM 1335 C CA . SER A 1 165 ? -3.068 11.842 -2.270 1.00 91.56 165 SER A CA 1
ATOM 1336 C C . SER A 1 165 ? -2.265 10.606 -1.875 1.00 91.56 165 SER A C 1
ATOM 1338 O O . SER A 1 165 ? -1.591 10.041 -2.732 1.00 91.56 165 SER A O 1
ATOM 1340 N N . ASP A 1 166 ? -2.414 10.132 -0.637 1.00 94.44 166 ASP A N 1
ATOM 1341 C CA . ASP A 1 166 ? -1.714 8.966 -0.104 1.00 94.44 166 ASP A CA 1
ATOM 1342 C C . ASP A 1 166 ? -1.918 7.739 -1.003 1.00 94.44 166 ASP A C 1
ATOM 1344 O O . ASP A 1 166 ? -0.960 7.150 -1.511 1.00 94.44 166 ASP A O 1
ATOM 1348 N N . ALA A 1 167 ? -3.183 7.394 -1.276 1.00 95.88 167 ALA A N 1
ATOM 1349 C CA . ALA A 1 167 ? -3.528 6.240 -2.101 1.00 95.88 167 ALA A CA 1
ATOM 1350 C C . ALA A 1 167 ? -3.066 6.401 -3.562 1.00 95.88 167 ALA A C 1
ATOM 1352 O O . ALA A 1 167 ? -2.578 5.444 -4.169 1.00 95.88 167 ALA A O 1
ATOM 1353 N N . LYS A 1 168 ? -3.180 7.608 -4.139 1.00 93.69 168 LYS A N 1
ATOM 1354 C CA . LYS A 1 168 ? -2.730 7.883 -5.515 1.00 93.69 168 LYS A CA 1
ATOM 1355 C C . LYS A 1 168 ? -1.209 7.813 -5.647 1.00 93.69 168 LYS A C 1
ATOM 1357 O O . LYS A 1 168 ? -0.726 7.201 -6.598 1.00 93.69 168 LYS A O 1
ATOM 1362 N N . LYS A 1 169 ? -0.460 8.386 -4.701 1.00 91.56 169 LYS A N 1
ATOM 1363 C CA . LYS A 1 169 ? 1.010 8.375 -4.697 1.00 91.56 169 LYS A CA 1
ATOM 1364 C C . LYS A 1 169 ? 1.565 6.976 -4.464 1.00 91.56 169 LYS A C 1
ATOM 1366 O O . LYS A 1 169 ? 2.512 6.585 -5.142 1.00 91.56 169 LYS A O 1
ATOM 1371 N N . LEU A 1 170 ? 0.936 6.186 -3.593 1.00 96.56 170 LEU A N 1
ATOM 1372 C CA . LEU A 1 170 ? 1.282 4.773 -3.446 1.00 96.56 170 LEU A CA 1
ATOM 1373 C C . LEU A 1 170 ? 1.001 3.979 -4.723 1.00 96.56 170 LEU A C 1
ATOM 1375 O O . LEU A 1 170 ? 1.842 3.178 -5.113 1.00 96.56 170 LEU A O 1
ATOM 1379 N N . ARG A 1 171 ? -0.117 4.220 -5.425 1.00 95.56 171 ARG A N 1
ATOM 1380 C CA . ARG A 1 171 ? -0.375 3.569 -6.724 1.00 95.56 171 ARG A CA 1
ATOM 1381 C C . ARG A 1 171 ? 0.704 3.908 -7.743 1.00 95.56 171 ARG A C 1
ATOM 1383 O O . ARG A 1 171 ? 1.210 3.015 -8.419 1.00 95.56 171 ARG A O 1
ATOM 1390 N N . GLU A 1 172 ? 1.011 5.196 -7.870 1.00 87.19 172 GLU A N 1
ATOM 1391 C CA . GLU A 1 172 ? 2.024 5.716 -8.788 1.00 87.19 172 GLU A CA 1
ATOM 1392 C C . GLU A 1 172 ? 3.370 5.030 -8.538 1.00 87.19 172 GLU A C 1
ATOM 1394 O O . GLU A 1 172 ? 3.976 4.519 -9.474 1.00 87.19 172 GLU A O 1
ATOM 1399 N N . LEU A 1 173 ? 3.785 4.920 -7.272 1.00 90.06 173 LEU A N 1
ATOM 1400 C CA . LEU A 1 173 ? 5.018 4.238 -6.894 1.00 90.06 173 LEU A CA 1
ATOM 1401 C C . LEU A 1 173 ? 4.956 2.728 -7.145 1.00 90.06 173 LEU A C 1
ATOM 1403 O O . LEU A 1 173 ? 5.859 2.186 -7.782 1.00 90.06 173 LEU A O 1
ATOM 1407 N N . LEU A 1 174 ? 3.917 2.047 -6.641 1.00 92.44 174 LEU A N 1
ATOM 1408 C CA . LEU A 1 174 ? 3.789 0.589 -6.726 1.00 92.44 174 LEU A CA 1
ATOM 1409 C C . LEU A 1 174 ? 3.823 0.120 -8.178 1.00 92.44 174 LEU A C 1
ATOM 1411 O O . LEU A 1 174 ? 4.511 -0.842 -8.500 1.00 92.44 174 LEU A O 1
ATOM 1415 N N . THR A 1 175 ? 3.129 0.841 -9.058 1.00 85.44 175 THR A N 1
ATOM 1416 C CA . THR A 1 175 ? 3.019 0.495 -10.481 1.00 85.44 175 THR A CA 1
ATOM 1417 C C . THR A 1 175 ? 4.167 1.016 -11.342 1.00 85.44 175 THR A C 1
ATOM 1419 O O . THR A 1 175 ? 4.201 0.732 -12.538 1.00 85.44 175 THR A O 1
ATOM 1422 N N . ASN A 1 176 ? 5.119 1.754 -10.763 1.00 78.00 176 ASN A N 1
ATOM 1423 C CA . ASN A 1 176 ? 6.282 2.243 -11.490 1.00 78.00 176 ASN A CA 1
ATOM 1424 C C . ASN A 1 176 ? 7.276 1.089 -11.734 1.00 78.00 176 ASN A C 1
ATOM 1426 O O . ASN A 1 176 ? 7.849 0.575 -10.766 1.00 78.00 176 ASN A O 1
ATOM 1430 N N . PRO A 1 177 ? 7.560 0.715 -12.999 1.00 71.25 177 PRO A N 1
ATOM 1431 C CA . PRO A 1 177 ? 8.458 -0.397 -13.329 1.00 71.25 177 PRO A CA 1
ATOM 1432 C C . PRO A 1 177 ? 9.915 -0.212 -12.887 1.00 71.25 177 PRO A C 1
ATOM 1434 O O . PRO A 1 177 ? 10.699 -1.151 -12.949 1.00 71.25 177 PRO A O 1
ATOM 1437 N N . ARG A 1 178 ? 10.314 1.006 -12.500 1.00 68.00 178 ARG A N 1
ATOM 1438 C CA . ARG A 1 178 ? 11.669 1.315 -12.013 1.00 68.00 178 ARG A CA 1
ATOM 1439 C C . ARG A 1 178 ? 11.782 1.304 -10.493 1.00 68.00 178 ARG A C 1
ATOM 1441 O O . ARG A 1 178 ? 12.894 1.434 -9.988 1.00 68.00 178 ARG A O 1
ATOM 1448 N N . LEU A 1 179 ? 10.649 1.234 -9.797 1.00 82.69 179 LEU A N 1
ATOM 1449 C CA . LEU A 1 179 ? 10.563 1.215 -8.342 1.00 82.69 179 LEU A CA 1
ATOM 1450 C C . LEU A 1 179 ? 10.051 -0.164 -7.917 1.00 82.69 179 LEU A C 1
ATOM 1452 O O . LEU A 1 179 ? 10.764 -1.150 -8.049 1.00 82.69 179 LEU A O 1
ATOM 1456 N N . ALA A 1 180 ? 8.802 -0.241 -7.468 1.00 87.31 180 ALA A N 1
ATOM 1457 C CA . ALA A 1 180 ? 8.201 -1.456 -6.937 1.00 87.31 180 ALA A CA 1
ATOM 1458 C C . ALA A 1 180 ? 7.694 -2.434 -8.015 1.00 87.31 180 ALA A C 1
ATOM 1460 O O . ALA A 1 180 ? 7.539 -3.620 -7.724 1.00 87.31 180 ALA A O 1
ATOM 1461 N N . ALA A 1 181 ? 7.468 -1.954 -9.243 1.00 84.44 181 ALA A N 1
ATOM 1462 C CA . ALA A 1 181 ? 7.200 -2.743 -10.446 1.00 84.44 181 ALA A CA 1
ATOM 1463 C C . ALA A 1 181 ? 6.000 -3.715 -10.394 1.00 84.44 181 ALA A C 1
ATOM 1465 O O . ALA A 1 181 ? 6.011 -4.757 -11.056 1.00 84.44 181 ALA A O 1
ATOM 1466 N N . TYR A 1 182 ? 4.941 -3.367 -9.661 1.00 90.94 182 TYR A N 1
ATOM 1467 C CA . TYR A 1 182 ? 3.667 -4.088 -9.706 1.00 90.94 182 TYR A CA 1
ATOM 1468 C C . TYR A 1 182 ? 2.988 -3.863 -11.069 1.00 90.94 182 TYR A C 1
ATOM 1470 O O . TYR A 1 182 ? 2.973 -2.733 -11.571 1.00 90.94 182 TYR A O 1
ATOM 1478 N N . PRO A 1 183 ? 2.362 -4.883 -11.678 1.00 85.00 183 PRO A N 1
ATOM 1479 C CA . PRO A 1 183 ? 1.570 -4.694 -12.888 1.00 85.00 183 PRO A CA 1
ATOM 1480 C C . PRO A 1 183 ? 0.407 -3.721 -12.653 1.00 85.00 183 PRO A C 1
ATOM 1482 O O . PRO A 1 183 ? -0.388 -3.883 -11.727 1.00 85.00 183 PRO A O 1
ATOM 1485 N N . ARG A 1 184 ? 0.288 -2.693 -13.504 1.00 85.19 184 ARG A N 1
ATOM 1486 C CA . ARG A 1 184 ? -0.675 -1.589 -13.320 1.00 85.19 184 ARG A CA 1
ATOM 1487 C C . ARG A 1 184 ? -2.125 -2.065 -13.251 1.00 85.19 184 ARG A C 1
ATOM 1489 O O . ARG A 1 184 ? -2.922 -1.496 -12.510 1.00 85.19 184 ARG A O 1
ATOM 1496 N N . GLU A 1 185 ? -2.459 -3.098 -14.014 1.00 86.75 185 GLU A N 1
ATOM 1497 C CA . GLU A 1 185 ? -3.769 -3.750 -14.033 1.00 86.75 185 GLU A CA 1
ATOM 1498 C C . GLU A 1 185 ? -4.094 -4.544 -12.756 1.00 86.75 185 GLU A C 1
ATOM 1500 O O . GLU A 1 185 ? -5.269 -4.762 -12.467 1.00 86.75 185 GLU A O 1
ATOM 1505 N N . GLN A 1 186 ? -3.080 -4.934 -11.975 1.00 93.81 186 GLN A N 1
ATOM 1506 C CA . GLN A 1 186 ? -3.233 -5.668 -10.712 1.00 93.81 186 GLN A CA 1
ATOM 1507 C C . GLN A 1 186 ? -3.329 -4.736 -9.492 1.00 93.81 186 GLN A C 1
ATOM 1509 O O . GLN A 1 186 ? -3.563 -5.208 -8.381 1.00 93.81 186 GLN A O 1
ATOM 1514 N N . VAL A 1 187 ? -3.174 -3.415 -9.676 1.00 95.81 187 VAL A N 1
ATOM 1515 C CA . VAL A 1 187 ? -3.250 -2.414 -8.598 1.00 95.81 187 VAL A CA 1
ATOM 1516 C C . VAL A 1 187 ? -4.419 -1.457 -8.824 1.00 95.81 187 VAL A C 1
ATOM 1518 O O . VAL A 1 187 ? -4.374 -0.532 -9.647 1.00 95.81 187 VAL A O 1
ATOM 1521 N N . GLN A 1 188 ? -5.473 -1.657 -8.040 1.00 97.38 188 GLN A N 1
ATOM 1522 C CA . GLN A 1 188 ? -6.672 -0.826 -8.030 1.00 97.38 188 GLN A CA 1
ATOM 1523 C C . GLN A 1 188 ? -6.545 0.316 -7.017 1.00 97.38 188 GLN A C 1
ATOM 1525 O O . GLN A 1 188 ? -5.906 0.176 -5.974 1.00 97.38 188 GLN A O 1
ATOM 1530 N N . VAL A 1 189 ? -7.184 1.451 -7.314 1.00 97.50 189 VAL A N 1
ATOM 1531 C CA . VAL A 1 189 ? -7.279 2.585 -6.387 1.00 97.50 189 VAL A CA 1
ATOM 1532 C C . VAL A 1 189 ? -8.713 3.083 -6.296 1.00 97.50 189 VAL A C 1
ATOM 1534 O O . VAL A 1 189 ? -9.318 3.399 -7.320 1.00 97.50 189 VAL A O 1
ATOM 1537 N N . PHE A 1 190 ? -9.250 3.158 -5.081 1.00 97.75 190 PHE A N 1
ATOM 1538 C CA . PHE A 1 190 ? -10.581 3.685 -4.795 1.00 97.75 190 PHE A CA 1
ATOM 1539 C C . PHE A 1 190 ? -10.456 4.967 -3.986 1.00 97.75 190 PHE A C 1
ATOM 1541 O O . PHE A 1 190 ? -9.934 4.965 -2.872 1.00 97.75 190 PHE A O 1
ATOM 1548 N N . THR A 1 191 ? -10.955 6.063 -4.549 1.00 94.69 191 THR A N 1
ATOM 1549 C CA . THR A 1 191 ? -10.958 7.370 -3.892 1.00 94.69 191 THR A CA 1
ATOM 1550 C C . THR A 1 191 ? -12.324 8.019 -3.963 1.00 94.69 191 THR A C 1
ATOM 1552 O O . THR A 1 191 ? -13.071 7.774 -4.912 1.00 94.69 191 THR A O 1
ATOM 1555 N N . GLU A 1 192 ? -12.632 8.864 -2.980 1.00 92.19 192 GLU A N 1
ATOM 1556 C CA . GLU A 1 192 ? -13.851 9.681 -2.956 1.00 92.19 192 GLU A CA 1
ATOM 1557 C C . GLU A 1 192 ? -15.099 8.802 -3.151 1.00 92.19 192 GLU A C 1
ATOM 1559 O O . GLU A 1 192 ? -15.232 7.770 -2.495 1.00 92.19 192 GLU A O 1
ATOM 1564 N N . GLU A 1 193 ? -15.996 9.144 -4.076 1.00 93.25 193 GLU A N 1
ATOM 1565 C CA . GLU A 1 193 ? -17.259 8.430 -4.315 1.00 93.25 193 GLU A CA 1
ATOM 1566 C C . GLU A 1 193 ? -17.091 6.944 -4.668 1.00 93.25 193 GLU A C 1
ATOM 1568 O O . GLU A 1 193 ? -18.008 6.153 -4.434 1.00 93.25 193 GLU A O 1
ATOM 1573 N N . ILE A 1 194 ? -15.925 6.546 -5.190 1.00 96.12 194 ILE A N 1
ATOM 1574 C CA . ILE A 1 194 ? -15.615 5.139 -5.468 1.00 96.12 194 ILE A CA 1
ATOM 1575 C C . ILE A 1 194 ? -15.342 4.385 -4.162 1.00 96.12 194 ILE A C 1
ATOM 1577 O O . ILE A 1 194 ? -15.672 3.210 -4.066 1.00 96.12 194 ILE A O 1
ATOM 1581 N N . SER A 1 195 ? -14.835 5.047 -3.121 1.00 94.81 195 SER A N 1
ATOM 1582 C CA . SER A 1 195 ? -14.512 4.450 -1.815 1.00 94.81 195 SER A CA 1
ATOM 1583 C C . SER A 1 195 ? -15.719 4.298 -0.869 1.00 94.81 195 SER A C 1
ATOM 1585 O O . SER A 1 195 ? -15.592 4.389 0.350 1.00 94.81 195 SER A O 1
ATOM 1587 N N . LYS A 1 196 ? -16.918 4.061 -1.413 1.00 95.69 196 LYS A N 1
ATOM 1588 C CA . LYS A 1 196 ? -18.110 3.682 -0.633 1.00 95.69 196 LYS A CA 1
ATOM 1589 C C . LYS A 1 196 ? -17.971 2.264 -0.074 1.00 95.69 196 LYS A C 1
ATOM 1591 O O . LYS A 1 196 ? -17.281 1.436 -0.667 1.00 95.69 196 LYS A O 1
ATOM 1596 N N . LYS A 1 197 ? -18.689 1.969 1.020 1.00 96.19 197 LYS A N 1
ATOM 1597 C CA . LYS A 1 197 ? -18.715 0.648 1.678 1.00 96.19 197 LYS A CA 1
ATOM 1598 C C . LYS A 1 197 ? -18.842 -0.502 0.673 1.00 96.19 197 LYS A C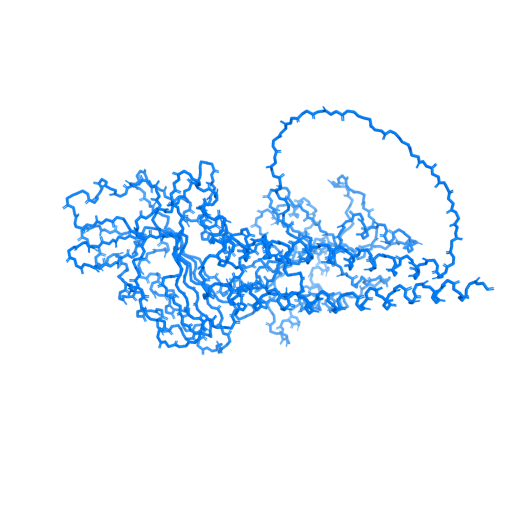 1
ATOM 1600 O O . LYS A 1 197 ? -17.956 -1.350 0.607 1.00 96.19 197 LYS A O 1
ATOM 1605 N N . ASP A 1 198 ? -19.905 -0.494 -0.128 1.00 97.12 198 ASP A N 1
ATOM 1606 C CA . ASP A 1 198 ? -20.221 -1.598 -1.043 1.00 97.12 198 ASP A CA 1
ATOM 1607 C C . ASP A 1 198 ? -19.127 -1.808 -2.093 1.00 97.12 198 ASP A C 1
ATOM 1609 O O . ASP A 1 198 ? -18.734 -2.940 -2.363 1.00 97.12 198 ASP A O 1
ATOM 1613 N N . ASN A 1 199 ? -18.568 -0.718 -2.622 1.00 98.00 199 ASN A N 1
ATOM 1614 C CA . ASN A 1 199 ? -17.482 -0.776 -3.595 1.00 98.00 199 ASN A CA 1
ATOM 1615 C C . ASN A 1 199 ? -16.198 -1.333 -2.978 1.00 98.00 199 ASN A C 1
ATOM 1617 O O . ASN A 1 199 ? -15.550 -2.166 -3.600 1.00 98.00 199 ASN A O 1
ATOM 1621 N N . ILE A 1 200 ? -15.832 -0.917 -1.759 1.00 98.12 200 ILE A N 1
ATOM 1622 C CA . ILE A 1 200 ? -14.655 -1.456 -1.060 1.00 98.12 200 ILE A CA 1
ATOM 1623 C C . ILE A 1 200 ? -14.825 -2.960 -0.825 1.00 98.12 200 ILE A C 1
ATOM 1625 O O . ILE A 1 200 ? -13.920 -3.733 -1.137 1.00 98.12 200 ILE A O 1
ATOM 1629 N N . LEU A 1 201 ? -15.985 -3.387 -0.318 1.00 97.81 201 LEU A N 1
ATOM 1630 C CA . LEU A 1 201 ? -16.267 -4.803 -0.069 1.00 97.81 201 LEU A CA 1
ATOM 1631 C C . LEU A 1 201 ? -16.258 -5.626 -1.367 1.00 97.81 201 LEU A C 1
ATOM 1633 O O . LEU A 1 201 ? -15.712 -6.730 -1.373 1.00 97.81 201 LEU A O 1
ATOM 1637 N N . ALA A 1 202 ? -16.807 -5.087 -2.458 1.00 98.12 202 ALA A N 1
ATOM 1638 C CA . ALA A 1 202 ? -16.765 -5.713 -3.778 1.00 98.12 202 ALA A CA 1
ATOM 1639 C C . ALA A 1 202 ? -15.342 -5.751 -4.361 1.00 98.12 202 ALA A C 1
ATOM 1641 O O . ALA A 1 202 ? -14.957 -6.745 -4.971 1.00 98.12 202 ALA A O 1
ATOM 1642 N N . GLY A 1 203 ? -14.534 -4.710 -4.142 1.00 98.00 203 GLY A N 1
ATOM 1643 C CA . GLY A 1 203 ? -13.125 -4.674 -4.540 1.00 98.00 203 GLY A CA 1
ATOM 1644 C C . GLY A 1 203 ? -12.290 -5.725 -3.817 1.00 98.00 203 GLY A C 1
ATOM 1645 O O . GLY A 1 203 ? -11.463 -6.382 -4.442 1.00 98.00 203 GLY A O 1
ATOM 1646 N N . LEU A 1 204 ? -12.549 -5.953 -2.526 1.00 97.56 204 LEU A N 1
ATOM 1647 C CA . LEU A 1 204 ? -11.917 -7.039 -1.771 1.00 97.56 204 LEU A CA 1
ATOM 1648 C C . LEU A 1 204 ? -12.321 -8.424 -2.303 1.00 97.56 204 LEU A C 1
ATOM 1650 O O . LEU A 1 204 ? -11.461 -9.294 -2.418 1.00 97.56 204 LEU A O 1
ATOM 1654 N N . ASP A 1 205 ? -13.593 -8.633 -2.672 1.00 97.62 205 ASP A N 1
ATOM 1655 C CA . ASP A 1 205 ? -14.020 -9.889 -3.314 1.00 97.62 205 ASP A CA 1
ATOM 1656 C C . ASP A 1 205 ? -13.371 -10.070 -4.696 1.00 97.62 205 ASP A C 1
ATOM 1658 O O . ASP A 1 205 ? -12.922 -11.163 -5.037 1.00 97.62 205 ASP A O 1
ATOM 1662 N N . ALA A 1 206 ? -13.298 -9.003 -5.497 1.00 97.00 206 ALA A N 1
ATOM 1663 C CA . ALA A 1 206 ? -12.652 -9.033 -6.805 1.00 97.00 206 ALA A CA 1
ATOM 1664 C C . ALA A 1 206 ? -11.159 -9.364 -6.676 1.00 97.00 206 ALA A C 1
ATOM 1666 O O . ALA A 1 206 ? -10.662 -10.219 -7.405 1.00 97.00 206 ALA A O 1
ATOM 1667 N N . LEU A 1 207 ? -10.471 -8.755 -5.707 1.00 96.88 207 LEU A N 1
ATOM 1668 C CA . LEU A 1 207 ? -9.079 -9.052 -5.386 1.00 96.88 207 LEU A CA 1
ATOM 1669 C C . LEU A 1 207 ? -8.903 -10.512 -4.944 1.00 96.88 207 LEU A C 1
ATOM 1671 O O . LEU A 1 207 ? -8.006 -11.187 -5.441 1.00 96.88 207 LEU A O 1
ATOM 1675 N N . ALA A 1 208 ? -9.781 -11.031 -4.077 1.00 95.56 208 ALA A N 1
ATOM 1676 C CA . ALA A 1 208 ? -9.769 -12.440 -3.672 1.00 95.56 208 ALA A CA 1
ATOM 1677 C C . ALA A 1 208 ? -9.896 -13.390 -4.875 1.00 95.56 208 ALA A C 1
ATOM 1679 O O . ALA A 1 208 ? -9.182 -14.389 -4.960 1.00 95.56 208 ALA A O 1
ATOM 1680 N N . ASN A 1 209 ? -10.772 -13.061 -5.827 1.00 95.31 209 ASN A N 1
ATOM 1681 C CA . ASN A 1 209 ? -10.945 -13.843 -7.048 1.00 95.31 209 ASN A CA 1
ATOM 1682 C C . ASN A 1 209 ? -9.720 -13.761 -7.968 1.00 95.31 209 ASN A C 1
ATOM 1684 O O . ASN A 1 209 ? -9.309 -14.783 -8.507 1.00 95.31 209 ASN A O 1
ATOM 1688 N N . GLN A 1 210 ? -9.115 -12.577 -8.119 1.00 93.38 210 GLN A N 1
ATOM 1689 C CA . GLN A 1 210 ? -7.923 -12.380 -8.952 1.00 93.38 210 GLN A CA 1
ATOM 1690 C C . GLN A 1 210 ? -6.722 -13.194 -8.465 1.00 93.38 210 GLN A C 1
ATOM 1692 O O . GLN A 1 210 ? -5.986 -13.743 -9.281 1.00 93.38 210 GLN A O 1
ATOM 1697 N N . VAL A 1 211 ? -6.521 -13.290 -7.149 1.00 94.19 211 VAL A N 1
ATOM 1698 C CA . VAL A 1 211 ? -5.362 -14.006 -6.593 1.00 94.19 211 VAL A CA 1
ATOM 1699 C C . VAL A 1 211 ? -5.552 -15.518 -6.535 1.00 94.19 211 VAL A C 1
ATOM 1701 O O . VAL A 1 211 ? -4.574 -16.240 -6.389 1.00 94.19 211 VAL A O 1
ATOM 1704 N N . LYS A 1 212 ? -6.786 -16.019 -6.678 1.00 90.31 212 LYS A N 1
ATOM 1705 C CA . LYS A 1 212 ? -7.105 -17.451 -6.558 1.00 90.31 212 LYS A CA 1
ATOM 1706 C C . LYS A 1 212 ? -6.313 -18.328 -7.534 1.00 90.31 212 LYS A C 1
ATOM 1708 O O . LYS A 1 212 ? -5.999 -19.471 -7.216 1.00 90.31 212 LYS A O 1
ATOM 1713 N N . GLU A 1 213 ? -5.999 -17.798 -8.711 1.00 87.06 213 GLU A N 1
ATOM 1714 C CA . GLU A 1 213 ? -5.241 -18.500 -9.753 1.00 87.06 213 GLU A CA 1
ATOM 1715 C C . GLU A 1 213 ? -3.720 -18.283 -9.645 1.00 87.06 213 GLU A C 1
ATOM 1717 O O . GLU A 1 213 ? -2.964 -18.868 -10.418 1.00 87.06 213 GLU A O 1
ATOM 1722 N N . ASN A 1 214 ? -3.254 -17.476 -8.682 1.00 90.50 214 ASN A N 1
ATOM 1723 C CA . ASN A 1 214 ? -1.840 -17.180 -8.473 1.00 90.50 214 ASN A CA 1
ATOM 1724 C C . ASN A 1 214 ? -1.381 -17.599 -7.059 1.00 90.50 214 ASN A C 1
ATOM 1726 O O . ASN A 1 214 ? -1.451 -16.800 -6.121 1.00 90.50 214 ASN A O 1
ATOM 1730 N N . PRO A 1 215 ? -0.851 -18.826 -6.890 1.00 87.00 215 PRO A N 1
ATOM 1731 C CA . PRO A 1 215 ? -0.411 -19.323 -5.586 1.00 87.00 215 PRO A CA 1
ATOM 1732 C C . PRO A 1 215 ? 0.800 -18.572 -5.019 1.00 87.00 215 PRO A C 1
ATOM 1734 O O . PRO A 1 215 ? 1.100 -18.731 -3.843 1.00 87.00 215 PRO A O 1
ATOM 1737 N N . GLU A 1 216 ? 1.485 -17.753 -5.821 1.00 90.69 216 GLU A N 1
ATOM 1738 C CA . GLU A 1 216 ? 2.639 -16.945 -5.415 1.00 90.69 216 GLU A CA 1
ATOM 1739 C C . GLU A 1 216 ? 2.262 -15.479 -5.136 1.00 90.69 216 GLU A C 1
ATOM 1741 O O . GLU A 1 216 ? 3.138 -14.640 -4.911 1.00 90.69 216 GLU A O 1
ATOM 1746 N N . ALA A 1 217 ? 0.963 -15.154 -5.133 1.00 94.38 217 ALA A N 1
ATOM 1747 C CA . ALA A 1 217 ? 0.472 -13.791 -4.982 1.00 94.38 217 ALA A CA 1
ATOM 1748 C C . ALA A 1 217 ? 0.962 -13.115 -3.691 1.00 94.38 217 ALA A C 1
ATOM 1750 O O . ALA A 1 217 ? 0.849 -13.654 -2.586 1.00 94.38 217 ALA A O 1
ATOM 1751 N N . THR A 1 218 ? 1.438 -11.883 -3.845 1.00 94.75 218 THR A N 1
ATOM 1752 C CA . THR A 1 218 ? 1.735 -10.941 -2.768 1.00 94.75 218 THR A CA 1
ATOM 1753 C C . THR A 1 218 ? 0.761 -9.776 -2.864 1.00 94.75 218 THR A C 1
ATOM 1755 O O . THR A 1 218 ? 0.745 -9.036 -3.845 1.00 94.75 218 THR A O 1
ATOM 1758 N N . VAL A 1 219 ? -0.083 -9.632 -1.848 1.00 96.56 219 VAL A N 1
ATOM 1759 C CA . VAL A 1 219 ? -1.186 -8.671 -1.831 1.00 96.56 219 VAL A CA 1
ATOM 1760 C C . VAL A 1 219 ? -0.860 -7.482 -0.938 1.00 96.56 219 VAL A C 1
ATOM 1762 O O . VAL A 1 219 ? -0.518 -7.652 0.232 1.00 96.56 219 VAL A O 1
ATOM 1765 N N . TRP A 1 220 ? -1.055 -6.280 -1.475 1.00 96.94 220 TRP A N 1
ATOM 1766 C CA . TRP A 1 220 ? -0.959 -5.008 -0.769 1.00 96.94 220 TRP A CA 1
ATOM 1767 C C . TRP A 1 220 ? -2.335 -4.344 -0.652 1.00 96.94 220 TRP A C 1
ATOM 1769 O O . TRP A 1 220 ? -2.856 -3.765 -1.605 1.00 96.94 220 TRP A O 1
ATOM 1779 N N . ILE A 1 221 ? -2.925 -4.367 0.537 1.00 97.62 221 ILE A N 1
ATOM 1780 C CA . ILE A 1 221 ? -4.147 -3.617 0.839 1.00 97.62 221 ILE A CA 1
ATOM 1781 C C . ILE A 1 221 ? -3.753 -2.391 1.643 1.00 97.62 221 ILE A C 1
ATOM 1783 O O . ILE A 1 221 ? -3.103 -2.509 2.677 1.00 97.62 221 ILE A O 1
ATOM 1787 N N . TYR A 1 222 ? -4.143 -1.211 1.182 1.00 97.88 222 TYR A N 1
ATOM 1788 C CA . TYR A 1 222 ? -3.869 0.045 1.871 1.00 97.88 222 TYR A CA 1
ATOM 1789 C C . TYR A 1 222 ? -5.170 0.805 2.098 1.00 97.88 222 TYR A C 1
ATOM 1791 O O . TYR A 1 222 ? -5.989 0.905 1.188 1.00 97.88 222 TYR A O 1
ATOM 1799 N N . TYR A 1 223 ? -5.348 1.356 3.293 1.00 95.94 223 TYR A N 1
ATOM 1800 C CA . TYR A 1 223 ? -6.487 2.193 3.644 1.00 95.94 223 TYR A CA 1
ATOM 1801 C C . TYR A 1 223 ? -6.004 3.463 4.347 1.00 95.94 223 TYR A C 1
ATOM 1803 O O . TYR A 1 223 ? -5.362 3.370 5.391 1.00 95.94 223 TYR A O 1
ATOM 1811 N N . SER A 1 224 ? -6.350 4.628 3.798 1.00 93.69 224 SER A N 1
ATOM 1812 C CA . SER A 1 224 ? -6.146 5.950 4.401 1.00 93.69 224 SER A CA 1
ATOM 1813 C C . SER A 1 224 ? -7.493 6.636 4.612 1.00 93.69 224 SER A C 1
ATOM 1815 O O . SER A 1 224 ? -8.245 6.874 3.658 1.00 93.69 224 SER A O 1
ATOM 1817 N N . GLY A 1 225 ? -7.822 6.920 5.874 1.00 89.81 225 GLY A N 1
ATOM 1818 C CA . GLY A 1 225 ? -9.118 7.473 6.264 1.00 89.81 225 GLY A CA 1
ATOM 1819 C C . GLY A 1 225 ? -9.377 7.462 7.772 1.00 89.81 225 GLY A C 1
ATOM 1820 O O . GLY A 1 225 ? -8.487 7.258 8.598 1.00 89.81 225 GLY A O 1
ATOM 1821 N N . HIS A 1 226 ? -10.631 7.695 8.155 1.00 87.62 226 HIS A N 1
ATOM 1822 C CA . HIS A 1 226 ? -11.068 7.616 9.545 1.00 87.62 226 HIS A CA 1
ATOM 1823 C C . HIS A 1 226 ? -11.386 6.177 9.955 1.00 87.62 226 HIS A C 1
ATOM 1825 O O . HIS A 1 226 ? -11.858 5.355 9.161 1.00 87.62 226 HIS A O 1
ATOM 1831 N N . GLY A 1 227 ? -11.157 5.923 11.240 1.00 88.00 227 GLY A N 1
ATOM 1832 C CA . GLY A 1 227 ? -11.652 4.764 11.957 1.00 88.00 227 GLY A CA 1
ATOM 1833 C C . GLY A 1 227 ? -12.356 5.215 13.229 1.00 88.00 227 GLY A C 1
ATOM 1834 O O . GLY A 1 227 ? -11.871 6.121 13.915 1.00 88.00 227 GLY A O 1
ATOM 1835 N N . LEU A 1 228 ? -13.499 4.604 13.528 1.00 88.25 228 LEU A N 1
ATOM 1836 C CA . LEU A 1 228 ? -14.261 4.867 14.744 1.00 88.25 228 LEU A CA 1
ATOM 1837 C C . LEU A 1 228 ? -14.297 3.622 15.612 1.00 88.25 228 LEU A C 1
ATOM 1839 O O . LEU A 1 228 ? -14.553 2.519 15.136 1.00 88.25 228 LEU A O 1
ATOM 1843 N N . PHE A 1 229 ? -14.076 3.824 16.902 1.00 88.00 229 PHE A N 1
ATOM 1844 C CA . PHE A 1 229 ? -14.284 2.811 17.918 1.00 88.00 229 PHE A CA 1
ATOM 1845 C C . PHE A 1 229 ? -15.546 3.148 18.706 1.00 88.00 229 PHE A C 1
ATOM 1847 O O . PHE A 1 229 ? -15.677 4.261 19.218 1.00 88.00 229 PHE A O 1
ATOM 1854 N N . CYS A 1 230 ? -16.473 2.197 18.775 1.00 89.38 230 CYS A N 1
ATOM 1855 C CA . CYS A 1 230 ? -17.682 2.298 19.577 1.00 89.38 230 CYS A CA 1
ATOM 1856 C C . CYS A 1 230 ? -17.396 1.812 20.998 1.00 89.38 230 CYS A C 1
ATOM 1858 O O . CYS A 1 230 ? -17.163 0.623 21.209 1.00 89.38 230 CYS A O 1
ATOM 1860 N N . GLU A 1 231 ? -17.451 2.697 21.987 1.00 86.44 231 GLU A N 1
ATOM 1861 C CA . GLU A 1 231 ? -17.146 2.342 23.378 1.00 86.44 231 GLU A CA 1
ATOM 1862 C C . GLU A 1 231 ? -18.216 1.436 24.000 1.00 86.44 231 GLU A C 1
ATOM 1864 O O . GLU A 1 231 ? -17.906 0.596 24.840 1.00 86.44 231 GLU A O 1
ATOM 1869 N N . GLN A 1 232 ? -19.469 1.548 23.553 1.00 88.31 232 GLN A N 1
ATOM 1870 C CA . GLN A 1 232 ? -20.567 0.722 24.062 1.00 88.31 232 GLN A CA 1
ATOM 1871 C C . GLN A 1 232 ? -20.521 -0.714 23.538 1.00 88.31 232 GLN A C 1
ATOM 1873 O O . GLN A 1 232 ? -20.732 -1.652 24.300 1.00 88.31 232 GLN A O 1
ATOM 1878 N N . THR A 1 233 ? -20.267 -0.895 22.239 1.00 88.00 233 THR A N 1
ATOM 1879 C CA . THR A 1 233 ? -20.261 -2.228 21.611 1.00 88.00 233 THR A CA 1
ATOM 1880 C C . THR A 1 233 ? -18.868 -2.840 21.516 1.00 88.00 233 THR A C 1
ATOM 1882 O O . THR A 1 233 ? -18.757 -3.994 21.119 1.00 88.00 233 THR A O 1
ATOM 1885 N N . GLN A 1 234 ? -17.820 -2.084 21.869 1.00 87.56 234 GLN A N 1
ATOM 1886 C CA . GLN A 1 234 ? -16.410 -2.463 21.703 1.00 87.56 234 GLN A CA 1
ATOM 1887 C C . GLN A 1 234 ? -16.067 -2.844 20.251 1.00 87.56 234 GLN A C 1
ATOM 1889 O O . GLN A 1 234 ? -15.195 -3.669 19.988 1.00 87.56 234 GLN A O 1
ATOM 1894 N N . GLU A 1 235 ? -16.773 -2.241 19.294 1.00 87.69 235 GLU A N 1
ATOM 1895 C CA . GLU A 1 235 ? -16.682 -2.568 17.873 1.00 87.69 235 GLU A CA 1
ATOM 1896 C C . GLU A 1 235 ? -15.924 -1.471 17.122 1.00 87.69 235 GLU A C 1
ATOM 1898 O O . GLU A 1 235 ? -16.089 -0.277 17.397 1.00 87.69 235 GLU A O 1
ATOM 1903 N N . TYR A 1 236 ? -15.086 -1.873 16.167 1.00 89.62 236 TYR A N 1
ATOM 1904 C CA . TYR A 1 236 ? -14.307 -0.956 15.341 1.00 89.62 236 TYR A CA 1
ATOM 1905 C C . TYR A 1 236 ? -14.857 -0.889 13.923 1.00 89.62 236 TYR A C 1
ATOM 1907 O O . TYR A 1 236 ? -15.190 -1.914 13.327 1.00 89.62 236 TYR A O 1
ATOM 1915 N N . PHE A 1 237 ? -14.895 0.322 13.374 1.00 91.50 237 PHE A N 1
ATOM 1916 C CA . PHE A 1 237 ? -15.396 0.603 12.039 1.00 91.50 237 PHE A CA 1
ATOM 1917 C C . PHE A 1 237 ? -14.368 1.388 11.231 1.00 91.50 237 PHE A C 1
ATOM 1919 O O . PHE A 1 237 ? -13.877 2.425 11.680 1.00 91.50 237 PHE A O 1
ATOM 1926 N N . LEU A 1 238 ? -14.100 0.936 10.008 1.00 92.31 238 LEU A N 1
ATOM 1927 C CA . LEU A 1 238 ? -13.481 1.767 8.976 1.00 92.31 238 LEU A CA 1
ATOM 1928 C C . LEU A 1 238 ? -14.573 2.617 8.330 1.00 92.31 238 LEU A C 1
ATOM 1930 O O . LEU A 1 238 ? -15.640 2.088 8.016 1.00 92.31 238 LEU A O 1
ATOM 1934 N N . ILE A 1 239 ? -14.307 3.912 8.151 1.00 92.06 239 ILE A N 1
ATOM 1935 C CA . ILE A 1 239 ? -15.288 4.925 7.737 1.00 92.06 239 ILE A CA 1
ATOM 1936 C C . ILE A 1 239 ? -15.136 5.278 6.250 1.00 92.06 239 ILE A C 1
ATOM 1938 O O . ILE A 1 239 ? -14.288 6.108 5.908 1.00 92.06 239 ILE A O 1
ATOM 1942 N N . PRO A 1 240 ? -15.959 4.707 5.356 1.00 92.81 240 PRO A N 1
ATOM 1943 C CA . PRO A 1 240 ? -15.873 4.921 3.921 1.00 92.81 240 PRO A CA 1
ATOM 1944 C C . PRO A 1 240 ? -16.489 6.260 3.510 1.00 92.81 240 PRO A C 1
ATOM 1946 O O . PRO A 1 240 ? -17.055 7.007 4.316 1.00 92.81 240 PRO A O 1
ATOM 1949 N N . TYR A 1 241 ? -16.430 6.546 2.215 1.00 91.88 241 TYR A N 1
ATOM 1950 C CA . TYR A 1 241 ? -17.119 7.695 1.654 1.00 91.88 241 TYR A CA 1
ATOM 1951 C C . TYR A 1 241 ? -18.638 7.550 1.808 1.00 91.88 241 TYR A C 1
ATOM 1953 O O . TYR A 1 241 ? -19.204 6.492 1.529 1.00 91.88 241 TYR A O 1
ATOM 1961 N N . GLY A 1 242 ? -19.308 8.640 2.194 1.00 89.19 242 GLY A N 1
ATOM 1962 C CA . GLY A 1 242 ? -20.765 8.675 2.344 1.00 89.19 242 GLY A CA 1
ATOM 1963 C C . GLY A 1 242 ? -21.289 8.008 3.619 1.00 89.19 242 GLY A C 1
ATOM 1964 O O . GLY A 1 242 ? -22.453 7.615 3.649 1.00 89.19 242 GLY A O 1
ATOM 1965 N N . TYR A 1 243 ? -20.449 7.860 4.651 1.00 90.06 243 TYR A N 1
ATOM 1966 C CA . TYR A 1 243 ? -20.881 7.359 5.956 1.00 90.06 243 TYR A CA 1
ATOM 1967 C C . TYR A 1 243 ? -21.977 8.237 6.586 1.00 90.06 243 TYR A C 1
ATOM 1969 O O . TYR A 1 243 ? -22.059 9.442 6.346 1.00 90.06 243 TYR A O 1
ATOM 1977 N N . SER A 1 244 ? -22.792 7.625 7.445 1.00 88.75 244 SER A N 1
ATOM 1978 C CA . SER A 1 244 ? -23.775 8.293 8.298 1.00 88.75 244 SER A CA 1
ATOM 1979 C C . SER A 1 244 ? -23.569 7.845 9.740 1.00 88.75 244 SER A C 1
ATOM 1981 O O . SER A 1 244 ? -23.624 6.650 10.023 1.00 88.75 244 SER A O 1
ATOM 1983 N N . LEU A 1 245 ? -23.369 8.787 10.670 1.00 84.62 245 LEU A N 1
ATOM 1984 C CA . LEU A 1 245 ? -23.238 8.471 12.102 1.00 84.62 245 LEU A CA 1
ATOM 1985 C C . LEU A 1 245 ? -24.521 7.867 12.692 1.00 84.62 245 LEU A C 1
ATOM 1987 O O . LEU A 1 245 ? -24.447 7.063 13.616 1.00 84.62 245 LEU A O 1
ATOM 1991 N N . GLN A 1 246 ? -25.688 8.202 12.130 1.00 86.06 246 GLN A N 1
ATOM 1992 C CA . GLN A 1 246 ? -26.980 7.640 12.544 1.00 86.06 246 GLN A CA 1
ATOM 1993 C C . GLN A 1 246 ? -27.143 6.181 12.092 1.00 86.06 246 GLN A C 1
ATOM 1995 O O . GLN A 1 246 ? -27.766 5.378 12.778 1.00 86.06 246 GLN A O 1
ATOM 2000 N N . GLU A 1 247 ? -26.548 5.825 10.951 1.00 89.19 247 GLU A N 1
ATOM 2001 C CA . GLU A 1 247 ? -26.602 4.487 10.357 1.00 89.19 247 GLU A CA 1
ATOM 2002 C C . GLU A 1 247 ? -25.193 3.879 10.242 1.00 89.19 247 GLU A C 1
ATOM 2004 O O . GLU A 1 247 ? -24.843 3.271 9.225 1.00 89.19 247 GLU A O 1
ATOM 2009 N N . ILE A 1 248 ? -24.348 4.049 11.269 1.00 89.31 248 ILE A N 1
ATOM 2010 C CA . ILE A 1 248 ? -22.916 3.726 11.156 1.00 89.31 248 ILE A CA 1
ATOM 2011 C C . ILE A 1 248 ? -22.673 2.256 10.809 1.00 89.31 248 ILE A C 1
ATOM 2013 O O . ILE A 1 248 ? -21.878 1.956 9.926 1.00 89.31 248 ILE A O 1
ATOM 2017 N N . LYS A 1 249 ? -23.442 1.339 11.410 1.00 88.31 249 LYS A N 1
ATOM 2018 C CA . LYS A 1 249 ? -23.354 -0.105 11.144 1.00 88.31 249 LYS A CA 1
ATOM 2019 C C . LYS A 1 249 ? -23.659 -0.451 9.685 1.00 88.31 249 LYS A C 1
ATOM 2021 O O . LYS A 1 249 ? -23.099 -1.389 9.130 1.00 88.31 249 LYS A O 1
ATOM 2026 N N . LYS A 1 250 ? -24.553 0.310 9.053 1.00 92.06 250 LYS A N 1
ATOM 2027 C CA . LYS A 1 250 ? -24.979 0.084 7.668 1.00 92.06 250 LYS A CA 1
ATOM 2028 C C . LYS A 1 250 ? -24.038 0.748 6.672 1.00 92.06 250 LYS A C 1
ATOM 2030 O O . LYS A 1 250 ? -23.777 0.175 5.624 1.00 92.06 250 LYS A O 1
ATOM 2035 N N . THR A 1 251 ? -23.528 1.930 7.000 1.00 93.25 251 THR A N 1
ATOM 2036 C CA . THR A 1 251 ? -22.763 2.780 6.073 1.00 93.25 251 THR A CA 1
ATOM 2037 C C . THR A 1 251 ? -21.244 2.693 6.248 1.00 93.25 251 THR A C 1
ATOM 2039 O O . THR A 1 251 ? -20.508 3.172 5.389 1.00 93.25 251 THR A O 1
ATOM 2042 N N . SER A 1 252 ? -20.766 2.052 7.318 1.00 93.88 252 SER A N 1
ATOM 2043 C CA . SER A 1 252 ? -19.345 1.797 7.586 1.00 93.88 252 SER A CA 1
ATOM 2044 C C . SER A 1 252 ? -19.010 0.312 7.542 1.00 93.88 252 SER A C 1
ATOM 2046 O O . SER A 1 252 ? -19.906 -0.531 7.573 1.00 93.88 252 SER A O 1
ATOM 2048 N N . ILE A 1 253 ? -17.721 -0.008 7.440 1.00 94.50 253 ILE A N 1
ATOM 2049 C CA . ILE A 1 253 ? -17.240 -1.392 7.384 1.00 94.50 253 ILE A CA 1
ATOM 2050 C C . ILE A 1 253 ? -16.851 -1.807 8.798 1.00 94.50 253 ILE A C 1
ATOM 2052 O O . ILE A 1 253 ? -15.902 -1.248 9.353 1.00 94.50 253 ILE A O 1
ATOM 2056 N N . SER A 1 254 ? -17.569 -2.766 9.382 1.00 92.44 254 SER A N 1
ATOM 2057 C CA . SER A 1 254 ? -17.189 -3.305 10.689 1.00 92.44 254 SER A CA 1
ATOM 2058 C C . SER A 1 254 ? -15.914 -4.140 10.593 1.00 92.44 254 SER A C 1
ATOM 2060 O O . SER A 1 254 ? -15.562 -4.677 9.537 1.00 92.44 254 SER A O 1
ATOM 2062 N N . SER A 1 255 ? -15.224 -4.296 11.719 1.00 87.75 255 SER A N 1
ATOM 2063 C CA . SER A 1 255 ? -14.078 -5.194 11.823 1.00 87.75 255 SER A CA 1
ATOM 2064 C C . SER A 1 255 ? -14.422 -6.628 11.412 1.00 87.75 255 SER A C 1
ATOM 2066 O O . SER A 1 255 ? -13.605 -7.284 10.768 1.00 87.75 255 SER A O 1
ATOM 2068 N N . GLN A 1 256 ? -15.637 -7.099 11.706 1.00 88.69 256 GLN A N 1
ATOM 2069 C CA . GLN A 1 256 ? -16.119 -8.415 11.290 1.00 88.69 256 GLN A CA 1
ATOM 2070 C C . GLN A 1 256 ? -16.276 -8.515 9.765 1.00 88.69 256 GLN A C 1
ATOM 2072 O O . GLN A 1 256 ? -15.767 -9.463 9.167 1.00 88.69 256 GLN A O 1
ATOM 2077 N N . GLU A 1 257 ? -16.942 -7.545 9.126 1.00 92.56 257 GLU A N 1
ATOM 2078 C CA . GLU A 1 257 ? -17.109 -7.513 7.665 1.00 92.56 257 GLU A CA 1
ATOM 2079 C C . GLU A 1 257 ? -15.749 -7.466 6.960 1.00 92.56 257 GLU A C 1
ATOM 2081 O O . GLU A 1 257 ? -15.504 -8.220 6.016 1.00 92.56 257 GLU A O 1
ATOM 2086 N N . TRP A 1 258 ? -14.840 -6.622 7.456 1.00 91.00 258 TRP A N 1
ATOM 2087 C CA . TRP A 1 258 ? -13.470 -6.537 6.959 1.00 91.00 258 TRP A CA 1
ATOM 2088 C C . TRP A 1 258 ? -12.745 -7.880 7.081 1.00 91.00 258 TRP A C 1
ATOM 2090 O O . TRP A 1 258 ? -12.256 -8.414 6.086 1.00 91.00 258 TRP A O 1
ATOM 2100 N N . SER A 1 259 ? -12.729 -8.463 8.281 1.00 88.31 259 SER A N 1
ATOM 2101 C CA . SER A 1 259 ? -12.048 -9.732 8.574 1.00 88.31 259 SER A CA 1
ATOM 2102 C C . SER A 1 259 ? -12.547 -10.862 7.671 1.00 88.31 259 SER A C 1
ATOM 2104 O O . SER A 1 259 ? -11.747 -11.590 7.086 1.00 88.31 259 SER A O 1
ATOM 2106 N N . GLN A 1 260 ? -13.866 -10.966 7.469 1.00 90.38 260 GLN A N 1
ATOM 2107 C CA . GLN A 1 260 ? -14.471 -11.956 6.572 1.00 90.38 260 GLN A CA 1
ATOM 2108 C C . GLN A 1 260 ? -14.014 -11.800 5.118 1.00 90.38 260 GLN A C 1
ATOM 2110 O O . GLN A 1 260 ? -13.825 -12.799 4.424 1.00 90.38 260 GLN A O 1
ATOM 2115 N N . LYS A 1 261 ? -13.837 -10.566 4.633 1.00 93.12 261 LYS A N 1
ATOM 2116 C CA . LYS A 1 261 ? -13.322 -10.312 3.280 1.00 93.12 261 LYS A CA 1
ATOM 2117 C C . LYS A 1 261 ? -11.835 -10.638 3.177 1.00 93.12 261 LYS A C 1
ATOM 2119 O O . LYS A 1 261 ? -11.437 -11.321 2.240 1.00 93.12 261 LYS A O 1
ATOM 2124 N N . ILE A 1 262 ? -11.031 -10.229 4.159 1.00 91.06 262 ILE A N 1
ATOM 2125 C CA . ILE A 1 262 ? -9.585 -10.502 4.193 1.00 91.06 262 ILE A CA 1
ATOM 2126 C C . ILE A 1 262 ? -9.284 -12.007 4.233 1.00 91.06 262 ILE A C 1
ATOM 2128 O O . ILE A 1 262 ? -8.366 -12.466 3.550 1.00 91.06 262 ILE A O 1
ATOM 2132 N N . GLN A 1 263 ? -10.068 -12.796 4.973 1.00 89.44 263 GLN A N 1
ATOM 2133 C CA . GLN A 1 263 ? -9.917 -14.258 5.036 1.00 89.44 263 GLN A CA 1
ATOM 2134 C C . GLN A 1 263 ? -10.119 -14.945 3.681 1.00 89.44 263 GLN A C 1
ATOM 2136 O O . GLN A 1 263 ? -9.496 -15.968 3.411 1.00 89.44 263 GLN A O 1
ATOM 2141 N N . LYS A 1 264 ? -10.959 -14.384 2.803 1.00 91.50 264 LYS A N 1
ATOM 2142 C CA . LYS A 1 264 ? -11.202 -14.943 1.464 1.00 91.50 264 LYS A CA 1
ATOM 2143 C C . LYS A 1 264 ? -10.028 -14.739 0.508 1.00 91.50 264 LYS A C 1
ATOM 2145 O O . LYS A 1 264 ? -9.946 -15.440 -0.496 1.00 91.50 264 LYS A O 1
ATOM 2150 N N . ILE A 1 265 ? -9.130 -13.798 0.798 1.00 92.50 265 ILE A N 1
ATOM 2151 C CA . ILE A 1 265 ? -7.965 -13.515 -0.040 1.00 92.50 265 ILE A CA 1
ATOM 2152 C C . ILE A 1 265 ? -6.876 -14.549 0.271 1.00 92.50 265 ILE A C 1
ATOM 2154 O O . ILE A 1 265 ? -6.095 -14.401 1.217 1.00 92.50 265 ILE A O 1
ATOM 2158 N N . GLN A 1 266 ? -6.837 -15.609 -0.536 1.00 90.56 266 GLN A N 1
ATOM 2159 C CA . GLN A 1 266 ? -5.889 -16.723 -0.431 1.00 90.56 266 GLN A CA 1
ATOM 2160 C C . GLN A 1 266 ? -4.586 -16.425 -1.190 1.00 90.56 266 GLN A C 1
ATOM 2162 O O . GLN A 1 266 ? -4.265 -17.074 -2.178 1.00 90.56 266 GLN A O 1
ATOM 2167 N N . ALA A 1 267 ? -3.851 -15.409 -0.741 1.00 91.81 267 ALA A N 1
ATOM 2168 C CA . ALA A 1 267 ? -2.538 -15.054 -1.277 1.00 91.81 267 ALA A CA 1
ATOM 2169 C C . ALA A 1 267 ? -1.403 -15.669 -0.441 1.00 91.81 267 ALA A C 1
ATOM 2171 O O . ALA A 1 267 ? -1.570 -15.872 0.765 1.00 91.81 267 ALA A O 1
ATOM 2172 N N . LYS A 1 268 ? -0.236 -15.900 -1.060 1.00 91.56 268 LYS A N 1
ATOM 2173 C CA . LYS A 1 268 ? 0.974 -16.369 -0.363 1.00 91.56 268 LYS A CA 1
ATOM 2174 C C . LYS A 1 268 ? 1.456 -15.377 0.675 1.00 91.56 268 LYS A C 1
ATOM 2176 O O . LYS A 1 268 ? 1.955 -15.802 1.705 1.00 91.56 268 LYS A O 1
ATOM 2181 N N . LYS A 1 269 ? 1.353 -14.080 0.376 1.00 93.69 269 LYS A N 1
ATOM 2182 C CA . LYS A 1 269 ? 1.663 -12.975 1.286 1.00 93.69 269 LYS A CA 1
ATOM 2183 C C . LYS A 1 269 ? 0.530 -11.961 1.226 1.00 93.69 269 LYS A C 1
ATOM 2185 O O . LYS A 1 269 ? 0.057 -11.626 0.142 1.00 93.69 269 LYS A O 1
ATOM 2190 N N . LEU A 1 270 ? 0.089 -11.463 2.376 1.00 94.00 270 LEU A N 1
ATOM 2191 C CA . LEU A 1 270 ? -0.980 -10.468 2.461 1.00 94.00 270 LEU A CA 1
ATOM 2192 C C . LEU A 1 270 ? -0.610 -9.404 3.483 1.00 94.00 270 LEU A C 1
ATOM 2194 O O . LEU A 1 270 ? -0.457 -9.689 4.666 1.00 94.00 270 LEU A O 1
ATOM 2198 N N . MET A 1 271 ? -0.490 -8.167 3.022 1.00 94.50 271 MET A N 1
ATOM 2199 C CA . MET A 1 271 ? -0.151 -7.026 3.857 1.00 94.50 271 MET A CA 1
ATOM 2200 C C . MET A 1 271 ? -1.302 -6.035 3.849 1.00 94.50 271 MET A C 1
ATOM 2202 O O . MET A 1 271 ? -1.720 -5.565 2.791 1.00 94.50 271 MET A O 1
ATOM 2206 N N . VAL A 1 272 ? -1.795 -5.703 5.036 1.00 94.62 272 VAL A N 1
ATOM 2207 C CA . VAL A 1 272 ? -2.815 -4.680 5.244 1.00 94.62 272 VAL A CA 1
ATOM 2208 C C . VAL A 1 272 ? -2.177 -3.496 5.955 1.00 94.62 272 VAL A C 1
ATOM 2210 O O . VAL A 1 272 ? -1.687 -3.625 7.074 1.00 94.62 272 VAL A O 1
ATOM 2213 N N . TRP A 1 273 ? -2.211 -2.337 5.315 1.00 95.75 273 TRP A N 1
ATOM 2214 C CA . TRP A 1 273 ? -1.622 -1.093 5.790 1.00 95.75 273 TRP A CA 1
ATOM 2215 C C . TRP A 1 273 ? -2.739 -0.102 6.104 1.00 95.75 273 TRP A C 1
ATOM 2217 O O . TRP A 1 273 ? -3.483 0.313 5.216 1.00 95.75 273 TRP A O 1
ATOM 2227 N N . LEU A 1 274 ? -2.872 0.257 7.374 1.00 93.88 274 LEU A N 1
ATOM 2228 C CA . LEU A 1 274 ? -3.966 1.070 7.888 1.00 93.88 274 LEU A CA 1
ATOM 2229 C C . LEU A 1 274 ? -3.413 2.405 8.355 1.00 93.88 274 LEU A C 1
ATOM 2231 O O . LEU A 1 274 ? -2.912 2.538 9.475 1.00 93.88 274 LEU A O 1
ATOM 2235 N N . ASP A 1 275 ? -3.516 3.401 7.487 1.00 92.94 275 ASP A N 1
ATOM 2236 C CA . ASP A 1 275 ? -3.249 4.781 7.842 1.00 92.94 275 ASP A CA 1
ATOM 2237 C C . ASP A 1 275 ? -4.514 5.452 8.373 1.00 92.94 275 ASP A C 1
ATOM 2239 O O . ASP A 1 275 ? -5.167 6.269 7.724 1.00 92.94 275 ASP A O 1
ATOM 2243 N N . CYS A 1 276 ? -4.886 5.027 9.576 1.00 82.94 276 CYS A N 1
ATOM 2244 C CA . CYS A 1 276 ? -6.062 5.523 10.264 1.00 82.94 276 CYS A CA 1
ATOM 2245 C C . CYS A 1 276 ? -5.665 6.515 11.364 1.00 82.94 276 CYS A C 1
ATOM 2247 O O . CYS A 1 276 ? -4.671 6.323 12.063 1.00 82.94 276 CYS A O 1
ATOM 2249 N N . CYS A 1 277 ? -6.536 7.502 11.598 1.00 67.56 277 CYS A N 1
ATOM 2250 C CA . CYS A 1 277 ? -6.540 8.428 12.744 1.00 67.56 277 CYS A CA 1
ATOM 2251 C C . CYS A 1 277 ? -5.781 9.760 12.564 1.00 67.56 277 CYS A C 1
ATOM 2253 O O . CYS A 1 277 ? -4.921 10.118 13.366 1.00 67.56 277 CYS A O 1
ATOM 2255 N N . HIS A 1 278 ? -6.166 10.546 11.555 1.00 62.19 278 HIS A N 1
ATOM 2256 C CA . HIS A 1 278 ? -5.656 11.898 11.301 1.00 62.19 278 HIS A CA 1
ATOM 2257 C C . HIS A 1 278 ? -5.861 12.874 12.476 1.00 62.19 278 HIS A C 1
ATOM 2259 O O . HIS A 1 278 ? -6.970 13.085 12.971 1.00 62.19 278 HIS A O 1
ATOM 2265 N N . ALA A 1 279 ? -4.784 13.536 12.899 1.00 47.38 279 ALA A N 1
ATOM 2266 C CA . ALA A 1 279 ? -4.782 14.533 13.959 1.00 47.38 279 ALA A CA 1
ATOM 2267 C C . ALA A 1 279 ? -5.397 15.871 13.522 1.00 47.38 279 ALA A C 1
ATOM 2269 O O . ALA A 1 279 ? -4.699 16.869 13.370 1.00 47.38 279 ALA A O 1
ATOM 2270 N N . GLY A 1 280 ? -6.720 15.889 13.372 1.00 48.62 280 GLY A N 1
ATOM 2271 C CA . GLY A 1 280 ? -7.512 17.109 13.207 1.00 48.62 280 GLY A CA 1
ATOM 2272 C C . GLY A 1 280 ? -8.605 17.284 14.261 1.00 48.62 280 GLY A C 1
ATOM 2273 O O . GLY A 1 280 ? -9.180 18.362 14.344 1.00 48.62 280 GLY A O 1
ATOM 2274 N N . GLY A 1 281 ? -8.922 16.240 15.050 1.00 51.72 281 GLY A N 1
ATOM 2275 C CA . GLY A 1 281 ? -10.127 16.245 15.896 1.00 51.72 281 GLY A CA 1
ATOM 2276 C C . GLY A 1 281 ? -11.370 16.581 15.074 1.00 51.72 281 GLY A C 1
ATOM 2277 O O . GLY A 1 281 ? -12.283 17.240 15.554 1.00 51.72 281 GLY A O 1
ATOM 2278 N N . MET A 1 282 ? -11.358 16.228 13.789 1.00 57.69 282 MET A N 1
ATOM 2279 C CA . MET A 1 282 ? -12.322 16.750 12.836 1.00 57.69 282 MET A CA 1
ATOM 2280 C C . MET A 1 282 ? -13.694 16.163 13.144 1.00 57.69 282 MET A C 1
ATOM 2282 O O . MET A 1 282 ? -14.660 16.919 13.239 1.00 57.69 282 MET A O 1
ATOM 2286 N N . LEU A 1 283 ? -13.779 14.872 13.458 1.00 65.00 283 LEU A N 1
ATOM 2287 C CA . LEU A 1 283 ? -15.038 14.264 13.873 1.00 65.00 283 LEU A CA 1
ATOM 2288 C C . LEU A 1 283 ? -15.420 14.582 15.326 1.00 65.00 283 LEU A C 1
ATOM 2290 O O . LEU A 1 283 ? -16.574 14.393 15.672 1.00 65.00 283 LEU A O 1
ATOM 2294 N N . SER A 1 284 ? -14.540 15.137 16.170 1.00 67.56 284 SER A N 1
ATOM 2295 C CA . SER A 1 284 ? -14.819 15.275 17.615 1.00 67.56 284 SER A CA 1
ATOM 2296 C C . SER A 1 284 ? -16.115 16.030 17.937 1.00 67.56 284 SER A C 1
ATOM 2298 O O . SER A 1 284 ? -16.824 15.637 18.851 1.00 67.56 284 SER A O 1
ATOM 2300 N N . LYS A 1 285 ? -16.466 17.061 17.152 1.00 72.12 285 LYS A N 1
ATOM 2301 C CA . LYS A 1 285 ? -17.749 17.777 17.285 1.00 72.12 285 LYS A CA 1
ATOM 2302 C C . LYS A 1 285 ? -18.960 16.990 16.776 1.00 72.12 285 LYS A C 1
ATOM 2304 O O . LYS A 1 285 ? -20.056 17.208 17.263 1.00 72.12 285 LYS A O 1
ATOM 2309 N N . GLU A 1 286 ? -18.791 16.144 15.760 1.00 75.12 286 GLU A N 1
ATOM 2310 C CA . GLU A 1 286 ? -19.880 15.291 15.246 1.00 75.12 286 GLU A CA 1
ATOM 2311 C C . GLU A 1 286 ? -20.122 14.067 16.131 1.00 75.12 286 GLU A C 1
ATOM 2313 O O . GLU A 1 286 ? -21.224 13.530 16.150 1.00 75.12 286 GLU A O 1
ATOM 2318 N N . LEU A 1 287 ? -19.084 13.625 16.840 1.00 81.44 287 LEU A N 1
ATOM 2319 C CA . LEU A 1 287 ? -19.135 12.501 17.765 1.00 81.44 287 LEU A CA 1
ATOM 2320 C C . LEU A 1 287 ? -19.591 12.920 19.171 1.00 81.44 287 LEU A C 1
ATOM 2322 O O . LEU A 1 287 ? -19.763 12.054 20.022 1.00 81.44 287 LEU A O 1
ATOM 2326 N N . ASP A 1 288 ? -19.783 14.217 19.433 1.00 82.12 288 ASP A N 1
ATOM 2327 C CA . ASP A 1 288 ? -20.199 14.707 20.748 1.00 82.12 288 ASP A CA 1
ATOM 2328 C C . ASP A 1 288 ? -21.575 14.139 21.134 1.00 82.12 288 ASP A C 1
ATOM 2330 O O . ASP A 1 288 ? -22.523 14.155 20.347 1.00 82.12 288 ASP A O 1
ATOM 2334 N N . GLY A 1 289 ? -21.667 13.574 22.338 1.00 82.06 289 GLY A N 1
ATOM 2335 C CA . GLY A 1 289 ? -22.851 12.846 22.808 1.00 82.06 289 GLY A CA 1
ATOM 2336 C C . GLY A 1 289 ? -23.100 11.478 22.151 1.00 82.06 289 GLY A C 1
ATOM 2337 O O . GLY A 1 289 ? -24.075 10.816 22.507 1.00 82.06 289 GLY A O 1
ATOM 2338 N N . LEU A 1 290 ? -22.240 11.021 21.233 1.00 86.00 290 LEU A N 1
ATOM 2339 C CA . LEU A 1 290 ? -22.304 9.684 20.639 1.00 86.00 290 LEU A CA 1
ATOM 2340 C C . LEU A 1 290 ? -21.271 8.743 21.285 1.00 86.00 290 LEU A C 1
ATOM 2342 O O . LEU A 1 290 ? -20.212 9.191 21.719 1.00 86.00 290 LEU A O 1
ATOM 2346 N N . PRO A 1 291 ? -21.512 7.419 21.313 1.00 88.75 291 PRO A N 1
ATOM 2347 C CA . PRO A 1 291 ? -20.603 6.453 21.938 1.00 88.75 291 PRO A CA 1
ATOM 2348 C C . PRO A 1 291 ? -19.382 6.119 21.064 1.00 88.75 291 PRO A C 1
ATOM 2350 O O . PRO A 1 291 ? -18.877 4.997 21.109 1.00 88.75 291 PRO A O 1
ATOM 2353 N N . PHE A 1 292 ? -18.933 7.052 20.225 1.00 88.06 292 PHE A N 1
ATOM 2354 C CA . PHE A 1 292 ? -17.883 6.834 19.237 1.00 88.06 292 PHE A CA 1
ATOM 2355 C C . PHE A 1 292 ? -16.698 7.752 19.493 1.00 88.06 292 PHE A C 1
ATOM 2357 O O . PHE A 1 292 ? -16.853 8.945 19.740 1.00 88.06 292 PHE A O 1
ATOM 2364 N N . ARG A 1 293 ? -15.494 7.213 19.316 1.00 86.69 293 ARG A N 1
ATOM 2365 C CA . ARG A 1 293 ? -14.260 7.998 19.278 1.00 86.69 293 ARG A CA 1
ATOM 2366 C C . ARG A 1 293 ? -13.452 7.679 18.034 1.00 86.69 293 ARG A C 1
ATOM 2368 O O . ARG A 1 293 ? -13.435 6.538 17.573 1.00 86.69 293 ARG A O 1
ATOM 2375 N N . GLU A 1 294 ? -12.735 8.674 17.522 1.00 84.88 294 GLU A N 1
ATOM 2376 C CA . GLU A 1 294 ? -11.702 8.426 16.517 1.00 84.88 294 GLU A CA 1
ATOM 2377 C C . GLU A 1 294 ? -10.612 7.536 17.121 1.00 84.88 294 GLU A C 1
ATOM 2379 O O . GLU A 1 294 ? -10.126 7.787 18.228 1.00 84.88 294 GLU A O 1
ATOM 2384 N N . SER A 1 295 ? -10.250 6.475 16.405 1.00 82.94 295 SER A N 1
ATOM 2385 C CA . SER A 1 295 ? -9.227 5.537 16.854 1.00 82.94 295 SER A CA 1
ATOM 2386 C C . SER A 1 295 ? -8.526 4.893 15.659 1.00 82.94 295 SER A C 1
ATOM 2388 O O . SER A 1 295 ? -9.180 4.566 14.659 1.00 82.94 295 SER A O 1
ATOM 2390 N N . PRO A 1 296 ? -7.215 4.615 15.745 1.00 82.94 296 PRO A N 1
ATOM 2391 C CA . PRO A 1 296 ? -6.639 3.570 14.914 1.00 82.94 296 PRO A CA 1
ATOM 2392 C C . PRO A 1 296 ? -7.214 2.203 15.347 1.00 82.94 296 PRO A C 1
ATOM 2394 O O . PRO A 1 296 ? -7.812 2.102 16.429 1.00 82.94 296 PRO A O 1
ATOM 2397 N N . PRO A 1 297 ? -7.057 1.150 14.529 1.00 78.31 297 PRO A N 1
ATOM 2398 C CA . PRO A 1 297 ? -7.555 -0.178 14.862 1.00 78.31 297 PRO A CA 1
ATOM 2399 C C . PRO A 1 297 ? -6.856 -0.702 16.126 1.00 78.31 297 PRO A C 1
ATOM 2401 O O . PRO A 1 297 ? -5.621 -0.765 16.143 1.00 78.31 297 PRO A O 1
ATOM 2404 N N . PRO A 1 298 ? -7.591 -1.075 17.189 1.00 74.44 298 PRO A N 1
ATOM 2405 C CA . PRO A 1 298 ? -6.987 -1.717 18.350 1.00 74.44 298 PRO A CA 1
ATOM 2406 C C . PRO A 1 298 ? -6.407 -3.097 18.011 1.00 74.44 298 PRO A C 1
ATOM 2408 O O . PRO A 1 298 ? -6.775 -3.748 17.028 1.00 74.44 298 PRO A O 1
ATOM 2411 N N . LYS A 1 299 ? -5.472 -3.555 18.849 1.00 72.88 299 LYS A N 1
ATOM 2412 C CA . LYS A 1 299 ? -4.832 -4.864 18.681 1.00 72.88 299 LYS A CA 1
ATOM 2413 C C . LYS A 1 299 ? -5.878 -5.978 18.754 1.00 72.88 299 LYS A C 1
ATOM 2415 O O . LYS A 1 299 ? -6.707 -5.977 19.655 1.00 72.88 299 LYS A O 1
ATOM 2420 N N . GLY A 1 300 ? -5.814 -6.922 17.817 1.00 66.00 300 GLY A N 1
ATOM 2421 C CA . GLY A 1 300 ? -6.713 -8.078 17.781 1.00 66.00 300 GLY A CA 1
ATOM 2422 C C . GLY A 1 300 ? -8.116 -7.797 17.240 1.00 66.00 300 GLY A C 1
ATOM 2423 O O . GLY A 1 300 ? -8.888 -8.731 17.139 1.00 66.00 300 GLY A O 1
ATOM 2424 N N . ILE A 1 301 ? -8.466 -6.560 16.852 1.00 67.56 301 ILE A N 1
ATOM 2425 C CA . ILE A 1 301 ? -9.816 -6.305 16.313 1.00 67.56 301 ILE A CA 1
ATOM 2426 C C . ILE A 1 301 ? -9.951 -6.669 14.837 1.00 67.56 301 ILE A C 1
ATOM 2428 O O . ILE A 1 301 ? -11.049 -6.938 14.366 1.00 67.56 301 ILE A O 1
ATOM 2432 N N . LEU A 1 302 ? -8.843 -6.653 14.096 1.00 68.12 302 LEU A N 1
ATOM 2433 C CA . LEU A 1 302 ? -8.791 -7.074 12.701 1.00 68.12 302 LEU A CA 1
ATOM 2434 C C . LEU A 1 302 ? -8.156 -8.459 12.657 1.00 68.12 302 LEU A C 1
ATOM 2436 O O . LEU A 1 302 ? -6.934 -8.605 12.591 1.00 68.12 302 LEU A O 1
ATOM 2440 N N . GLU A 1 303 ? -9.016 -9.463 12.771 1.00 64.06 303 GLU A N 1
ATOM 2441 C CA . GLU A 1 303 ? -8.659 -10.875 12.702 1.00 64.06 303 GLU A CA 1
ATOM 2442 C C . GLU A 1 303 ? -8.816 -11.389 11.260 1.00 64.06 303 GLU A C 1
ATOM 2444 O O . GLU A 1 303 ? -9.273 -10.685 10.363 1.00 64.06 303 GLU A O 1
ATOM 2449 N N . GLY A 1 304 ? -8.396 -12.623 10.984 1.00 58.34 304 GLY A N 1
ATOM 2450 C CA . GLY A 1 304 ? -8.422 -13.182 9.621 1.00 58.34 304 GLY A CA 1
ATOM 2451 C C . GLY A 1 304 ? -7.060 -13.400 8.972 1.00 58.34 304 GLY A C 1
ATOM 2452 O O . GLY A 1 304 ? -6.957 -13.538 7.747 1.00 58.34 304 GLY A O 1
ATOM 2453 N N . LEU A 1 305 ? -6.020 -13.449 9.803 1.00 61.97 305 LEU A N 1
ATOM 2454 C CA . LEU A 1 305 ? -4.679 -13.867 9.402 1.00 61.97 305 LEU A CA 1
ATOM 2455 C C . LEU A 1 305 ? -4.379 -15.339 9.734 1.00 61.97 305 LEU A C 1
ATOM 2457 O O . LEU A 1 305 ? -3.442 -15.848 9.139 1.00 61.97 305 LEU A O 1
ATOM 2461 N N . ALA A 1 306 ? -5.249 -16.003 10.522 1.00 56.19 306 ALA A N 1
ATOM 2462 C CA . ALA A 1 306 ? -5.169 -17.378 11.068 1.00 56.19 306 ALA A CA 1
ATOM 2463 C C . ALA A 1 306 ? -4.967 -18.530 10.057 1.00 56.19 306 ALA A C 1
ATOM 2465 O O . ALA A 1 306 ? -5.066 -19.703 10.414 1.00 56.19 306 ALA A O 1
ATOM 2466 N N . SER A 1 307 ? -4.789 -18.222 8.773 1.00 56.25 307 SER A N 1
ATOM 2467 C CA . SER A 1 307 ? -4.602 -19.203 7.713 1.00 56.25 307 SER A CA 1
ATOM 2468 C C . SER A 1 307 ? -3.592 -18.686 6.689 1.00 56.25 307 SER A C 1
ATOM 2470 O O . SER A 1 307 ? -3.931 -17.860 5.836 1.00 56.25 307 SER A O 1
ATOM 2472 N N . GLY A 1 308 ? -2.367 -19.206 6.747 1.00 58.72 308 GLY A N 1
ATOM 2473 C CA . GLY A 1 308 ? -1.317 -18.977 5.751 1.00 58.72 308 GLY A CA 1
ATOM 2474 C C . GLY A 1 308 ? -0.129 -18.169 6.277 1.00 58.72 308 GLY A C 1
ATOM 2475 O O . GLY A 1 308 ? -0.235 -17.430 7.249 1.00 58.72 308 GLY A O 1
ATOM 2476 N N . ALA A 1 309 ? 1.024 -18.320 5.623 1.00 68.00 309 ALA A N 1
ATOM 2477 C CA . ALA A 1 309 ? 2.242 -17.604 5.990 1.00 68.00 309 ALA A CA 1
ATOM 2478 C C . ALA A 1 309 ? 2.255 -16.164 5.442 1.00 68.00 309 ALA A C 1
ATOM 2480 O O . ALA A 1 309 ? 1.630 -15.867 4.434 1.00 68.00 309 ALA A O 1
ATOM 2481 N N . GLY A 1 310 ? 3.000 -15.264 6.083 1.00 79.88 310 GLY A N 1
ATOM 2482 C CA . GLY A 1 310 ? 3.255 -13.885 5.661 1.00 79.88 310 GLY A CA 1
ATOM 2483 C C . GLY A 1 310 ? 2.018 -12.999 5.560 1.00 79.88 310 GLY A C 1
ATOM 2484 O O . GLY A 1 310 ? 1.867 -12.239 4.599 1.00 79.88 310 GLY A O 1
ATOM 2485 N N . ARG A 1 311 ? 1.131 -13.099 6.551 1.00 89.69 311 ARG A N 1
ATOM 2486 C CA . ARG A 1 311 ? -0.085 -12.290 6.656 1.00 89.69 311 ARG A CA 1
ATOM 2487 C C . ARG A 1 311 ? 0.090 -11.272 7.774 1.00 89.69 311 ARG A C 1
ATOM 2489 O O . ARG A 1 311 ? 0.297 -11.655 8.920 1.00 89.69 311 ARG A O 1
ATOM 2496 N N . VAL A 1 312 ? 0.034 -9.981 7.453 1.00 91.00 312 VAL A N 1
ATOM 2497 C CA . VAL A 1 312 ? 0.345 -8.889 8.390 1.00 91.00 312 VAL A CA 1
ATOM 2498 C C . VAL A 1 312 ? -0.660 -7.751 8.308 1.00 91.00 312 VAL A C 1
ATOM 2500 O O . VAL A 1 312 ? -1.119 -7.381 7.229 1.00 91.00 312 VAL A O 1
ATOM 2503 N N . VAL A 1 313 ? -0.962 -7.158 9.462 1.00 91.44 313 VAL A N 1
ATOM 2504 C CA . VAL A 1 313 ? -1.735 -5.918 9.580 1.00 91.44 313 VAL A CA 1
ATOM 2505 C C . VAL A 1 313 ? -0.878 -4.892 10.307 1.00 91.44 313 VAL A C 1
ATOM 2507 O O . VAL A 1 313 ? -0.426 -5.127 11.428 1.00 91.44 313 VAL A O 1
ATOM 2510 N N . ILE A 1 314 ? -0.669 -3.743 9.677 1.00 92.94 314 ILE A N 1
ATOM 2511 C CA . ILE A 1 314 ? 0.145 -2.641 10.174 1.00 92.94 314 ILE A CA 1
ATOM 2512 C C . ILE A 1 314 ? -0.752 -1.421 10.323 1.00 92.94 314 ILE A C 1
ATOM 2514 O O . ILE A 1 314 ? -1.491 -1.082 9.402 1.00 92.94 314 ILE A O 1
ATOM 2518 N N . ALA A 1 315 ? -0.664 -0.743 11.463 1.00 92.94 315 ALA A N 1
ATOM 2519 C CA . ALA A 1 315 ? -1.321 0.540 11.687 1.00 92.94 315 ALA A CA 1
ATOM 2520 C C . ALA A 1 315 ? -0.290 1.670 11.787 1.00 92.94 315 ALA A C 1
ATOM 2522 O O . ALA A 1 315 ? 0.812 1.476 12.310 1.00 92.94 315 ALA A O 1
ATOM 2523 N N . SER A 1 316 ? -0.662 2.861 11.315 1.00 93.62 316 SER A N 1
ATOM 2524 C CA . SER A 1 316 ? 0.214 4.039 11.291 1.00 93.62 316 SER A CA 1
ATOM 2525 C C . SER A 1 316 ? 0.531 4.623 12.670 1.00 93.62 316 SER A C 1
ATOM 2527 O O . SER A 1 316 ? 1.519 5.353 12.815 1.00 93.62 316 SER A O 1
ATOM 2529 N N . CYS A 1 317 ? -0.268 4.303 13.693 1.00 90.94 317 CYS A N 1
ATOM 2530 C CA . CYS A 1 317 ? -0.044 4.714 15.076 1.00 90.94 317 CYS A CA 1
ATOM 2531 C C . CYS A 1 317 ? -0.639 3.721 16.096 1.00 90.94 317 CYS A C 1
ATOM 2533 O O . CYS A 1 317 ? -1.501 2.905 15.769 1.00 90.94 317 CYS A O 1
ATOM 2535 N N . LYS A 1 318 ? -0.204 3.804 17.362 1.00 89.06 318 LYS A N 1
ATOM 2536 C CA . LYS A 1 318 ? -0.787 3.038 18.485 1.00 89.06 318 LYS A CA 1
ATOM 2537 C C . LYS A 1 318 ? -2.157 3.594 18.902 1.00 89.06 318 LYS A C 1
ATOM 2539 O O . LYS A 1 318 ? -2.449 4.755 18.647 1.00 89.06 318 LYS A O 1
ATOM 2544 N N . GLU A 1 319 ? -2.946 2.810 19.641 1.00 79.19 319 GLU A N 1
ATOM 2545 C CA . GLU A 1 319 ? -4.333 3.135 20.044 1.00 79.19 319 GLU A CA 1
ATOM 2546 C C . GLU A 1 319 ? -4.533 4.535 20.654 1.00 79.19 319 GLU A C 1
ATOM 2548 O O . GLU A 1 319 ? -5.508 5.215 20.351 1.00 79.19 319 GLU A O 1
ATOM 2553 N N . LYS A 1 320 ? -3.593 4.993 21.490 1.00 81.56 320 LYS A N 1
ATOM 2554 C CA . LYS A 1 320 ? -3.648 6.306 22.164 1.00 81.56 320 LYS A CA 1
ATOM 2555 C C . LYS A 1 320 ? -2.883 7.410 21.421 1.00 81.56 320 LYS A C 1
ATOM 2557 O O . LYS A 1 320 ? -2.546 8.435 22.009 1.00 81.56 320 LYS A O 1
ATOM 2562 N N . GLN A 1 321 ? -2.536 7.177 20.161 1.00 87.44 321 GLN A N 1
ATOM 2563 C CA . GLN A 1 321 ? -1.767 8.083 19.312 1.00 87.44 321 GLN A CA 1
ATOM 2564 C C . GLN A 1 321 ? -2.599 8.514 18.106 1.00 87.44 321 GLN A C 1
ATOM 2566 O O . GLN A 1 321 ? -3.673 7.974 17.848 1.00 87.44 321 GLN A O 1
ATOM 2571 N N . LYS A 1 322 ? -2.103 9.514 17.378 1.00 86.31 322 LYS A N 1
ATOM 2572 C CA . LYS A 1 322 ? -2.721 9.995 16.141 1.00 86.31 322 LYS A CA 1
ATOM 2573 C C . LYS A 1 322 ? -1.736 9.842 14.983 1.00 86.31 322 LYS A C 1
ATOM 2575 O O . LYS A 1 322 ? -0.525 9.897 15.193 1.00 86.31 322 LYS A O 1
ATOM 2580 N N . SER A 1 323 ? -2.267 9.684 13.780 1.00 86.88 323 SER A N 1
ATOM 2581 C CA . SER A 1 323 ? -1.547 9.844 12.520 1.00 86.88 323 SER A CA 1
ATOM 2582 C C . SER A 1 323 ? -1.525 11.324 12.134 1.00 86.88 323 SER A C 1
ATOM 2584 O O . SER A 1 323 ? -2.550 12.008 12.187 1.00 86.88 323 SER A O 1
ATOM 2586 N N . TYR A 1 324 ? -0.357 11.868 11.804 1.00 88.31 324 TYR A N 1
ATOM 2587 C CA . TYR A 1 324 ? -0.181 13.296 11.545 1.00 88.31 324 TYR A CA 1
ATOM 2588 C C . TYR A 1 324 ? 0.009 13.609 10.062 1.00 88.31 324 TYR A C 1
ATOM 2590 O O . TYR A 1 324 ? 0.448 12.784 9.261 1.00 88.31 324 TYR A O 1
ATOM 2598 N N . ILE A 1 325 ? -0.291 14.861 9.729 1.00 87.69 325 ILE A N 1
ATOM 2599 C CA . ILE A 1 325 ? 0.063 15.512 8.471 1.00 87.69 325 ILE A CA 1
ATOM 2600 C C . ILE A 1 325 ? 0.907 16.721 8.870 1.00 87.69 325 ILE A C 1
ATOM 2602 O O . ILE A 1 325 ? 0.483 17.515 9.718 1.00 87.69 325 ILE A O 1
ATOM 2606 N N . LEU A 1 326 ? 2.120 16.828 8.330 1.00 86.31 326 LEU A N 1
ATOM 2607 C CA . LEU A 1 326 ? 2.989 17.967 8.621 1.00 86.31 326 LEU A CA 1
ATOM 2608 C C . LEU A 1 326 ? 2.511 19.211 7.851 1.00 86.31 326 LEU A C 1
ATOM 2610 O O . LEU A 1 326 ? 1.921 19.076 6.777 1.00 86.31 326 LEU A O 1
ATOM 2614 N N . PRO A 1 327 ? 2.753 20.430 8.365 1.00 83.44 327 PRO A N 1
ATOM 2615 C CA . PRO A 1 327 ? 2.434 21.653 7.636 1.00 83.44 327 PRO A CA 1
ATOM 2616 C C . PRO A 1 327 ? 3.060 21.657 6.233 1.00 83.44 327 PRO A C 1
ATOM 2618 O O . PRO A 1 327 ? 4.260 21.440 6.092 1.00 83.44 327 PRO A O 1
ATOM 2621 N N . GLY A 1 328 ? 2.243 21.890 5.203 1.00 82.19 328 GLY A N 1
ATOM 2622 C CA . GLY A 1 328 ? 2.685 21.906 3.802 1.00 82.19 328 GLY A CA 1
ATOM 2623 C C . GLY A 1 328 ? 2.907 20.528 3.162 1.00 82.19 328 GLY A C 1
ATOM 2624 O O . GLY A 1 328 ? 3.224 20.470 1.977 1.00 82.19 328 GLY A O 1
ATOM 2625 N N . ALA A 1 329 ? 2.721 19.428 3.899 1.00 84.06 329 ALA A N 1
ATOM 2626 C CA . ALA A 1 329 ? 2.846 18.085 3.343 1.00 84.06 329 ALA A CA 1
ATOM 2627 C C . ALA A 1 329 ? 1.656 17.730 2.439 1.00 84.06 329 ALA A C 1
ATOM 2629 O O . ALA A 1 329 ? 0.506 18.073 2.718 1.00 84.06 329 ALA A O 1
ATOM 2630 N N . THR A 1 330 ? 1.945 17.000 1.365 1.00 85.56 330 THR A N 1
ATOM 2631 C CA . THR A 1 330 ? 0.940 16.470 0.430 1.00 85.56 330 THR A CA 1
ATOM 2632 C C . THR A 1 330 ? 0.376 15.121 0.874 1.00 85.56 330 THR A C 1
ATOM 2634 O O . THR A 1 330 ? -0.751 14.788 0.517 1.00 85.56 330 THR A O 1
ATOM 2637 N N . ASN A 1 331 ? 1.140 14.373 1.672 1.00 90.38 331 ASN A N 1
ATOM 2638 C CA . ASN A 1 331 ? 0.817 13.039 2.173 1.00 90.38 331 ASN A CA 1
ATOM 2639 C C . ASN A 1 331 ? 0.852 13.022 3.710 1.00 90.38 331 ASN A C 1
ATOM 2641 O O . ASN A 1 331 ? 1.417 13.921 4.346 1.00 90.38 331 ASN A O 1
ATOM 2645 N N . SER A 1 332 ? 0.276 11.989 4.322 1.00 92.44 332 SER A N 1
ATOM 2646 C CA . SER A 1 332 ? 0.450 11.733 5.753 1.00 92.44 332 SER A CA 1
ATOM 2647 C C . SER A 1 332 ? 1.922 11.438 6.082 1.00 92.44 332 SER A C 1
ATOM 2649 O O . SER A 1 332 ? 2.711 11.057 5.212 1.00 92.44 332 SER A O 1
ATOM 2651 N N . VAL A 1 333 ? 2.310 11.563 7.354 1.00 94.25 333 VAL A N 1
ATOM 2652 C CA . VAL A 1 333 ? 3.665 11.187 7.804 1.00 94.25 333 VAL A CA 1
ATOM 2653 C C . VAL A 1 333 ? 3.953 9.714 7.512 1.00 94.25 333 VAL A C 1
ATOM 2655 O O . VAL A 1 333 ? 5.033 9.373 7.038 1.00 94.25 333 VAL A O 1
ATOM 2658 N N . PHE A 1 334 ? 2.983 8.837 7.771 1.00 95.50 334 PHE A N 1
ATOM 2659 C CA . PHE A 1 334 ? 3.153 7.400 7.581 1.00 95.50 334 PHE A CA 1
ATOM 2660 C C . PHE A 1 334 ? 3.335 7.038 6.106 1.00 95.50 334 PHE A C 1
ATOM 2662 O O . PHE A 1 334 ? 4.269 6.316 5.757 1.00 95.50 334 PHE A O 1
ATOM 2669 N N . THR A 1 335 ? 2.491 7.592 5.237 1.00 95.94 335 THR A N 1
ATOM 2670 C CA . THR A 1 335 ? 2.583 7.403 3.787 1.00 95.94 335 THR A CA 1
ATOM 2671 C C . THR A 1 335 ? 3.863 8.008 3.236 1.00 95.94 335 THR A C 1
ATOM 2673 O O . THR A 1 335 ? 4.509 7.382 2.405 1.00 95.94 335 THR A O 1
ATOM 2676 N N . THR A 1 336 ? 4.285 9.176 3.727 1.00 95.56 336 THR A N 1
ATOM 2677 C CA . THR A 1 336 ? 5.567 9.782 3.336 1.00 95.56 336 THR A CA 1
ATOM 2678 C C . THR A 1 336 ? 6.718 8.808 3.584 1.00 95.56 336 THR A C 1
ATOM 2680 O O . THR A 1 336 ? 7.439 8.480 2.647 1.00 95.56 336 THR A O 1
ATOM 2683 N N . CYS A 1 337 ? 6.819 8.237 4.788 1.00 96.69 337 CYS A N 1
ATOM 2684 C CA . CYS A 1 337 ? 7.867 7.260 5.089 1.00 96.69 337 CYS A CA 1
ATOM 2685 C C . CYS A 1 337 ? 7.743 5.953 4.292 1.00 96.69 337 CYS A C 1
ATOM 2687 O O . CYS A 1 337 ? 8.762 5.355 3.948 1.00 96.69 337 CYS A O 1
ATOM 2689 N N . LEU A 1 338 ? 6.521 5.495 3.988 1.00 97.25 338 LEU A N 1
ATOM 2690 C CA . LEU A 1 338 ? 6.312 4.351 3.092 1.00 97.25 338 LEU A CA 1
ATOM 2691 C C . LEU A 1 338 ? 6.855 4.638 1.688 1.00 97.25 338 LEU A C 1
ATOM 2693 O O . LEU A 1 338 ? 7.549 3.802 1.117 1.00 97.25 338 LEU A O 1
ATOM 2697 N N . LEU A 1 339 ? 6.564 5.816 1.135 1.00 94.50 339 LEU A N 1
ATOM 2698 C CA . LEU A 1 339 ? 7.060 6.214 -0.180 1.00 94.50 339 LEU A CA 1
ATOM 2699 C C . LEU A 1 339 ? 8.593 6.299 -0.188 1.00 94.50 339 LEU A C 1
ATOM 2701 O O . LEU A 1 339 ? 9.218 5.771 -1.103 1.00 94.50 339 LEU A O 1
ATOM 2705 N N . GLU A 1 340 ? 9.193 6.892 0.847 1.00 91.62 340 GLU A N 1
ATOM 2706 C CA . GLU A 1 340 ? 10.649 7.019 0.995 1.00 91.62 340 GLU A CA 1
ATOM 2707 C C . GLU A 1 340 ? 11.354 5.654 0.976 1.00 91.62 340 GLU A C 1
ATOM 2709 O O . GLU A 1 340 ? 12.272 5.437 0.180 1.00 91.62 340 GLU A O 1
ATOM 2714 N N . VAL A 1 341 ? 10.919 4.703 1.812 1.00 93.69 341 VAL A N 1
ATOM 2715 C CA . VAL A 1 341 ? 11.572 3.386 1.877 1.00 93.69 341 VAL A CA 1
ATOM 2716 C C . VAL A 1 341 ? 11.359 2.571 0.605 1.00 93.69 341 VAL A C 1
ATOM 2718 O O . VAL A 1 341 ? 12.287 1.904 0.151 1.00 93.69 341 VAL A O 1
ATOM 2721 N N . LEU A 1 342 ? 10.184 2.665 -0.028 1.00 91.25 342 LEU A N 1
ATOM 2722 C CA . LEU A 1 342 ? 9.917 1.992 -1.303 1.00 91.25 342 LEU A CA 1
ATOM 2723 C C . LEU A 1 342 ? 10.675 2.635 -2.484 1.00 91.25 342 LEU A C 1
ATOM 2725 O O . LEU A 1 342 ? 10.907 1.983 -3.500 1.00 91.25 342 LEU A O 1
ATOM 2729 N N . GLN A 1 343 ? 11.120 3.887 -2.339 1.00 87.75 343 GLN A N 1
ATOM 2730 C CA . GLN A 1 343 ? 12.093 4.547 -3.222 1.00 87.75 343 GLN A CA 1
ATOM 2731 C C . GLN A 1 343 ? 13.551 4.191 -2.891 1.00 87.75 343 GLN A C 1
ATOM 2733 O O . GLN A 1 343 ? 14.473 4.686 -3.540 1.00 87.75 343 GLN A O 1
ATOM 2738 N N . GLY A 1 344 ? 13.772 3.295 -1.930 1.00 84.56 344 GLY A N 1
ATOM 2739 C CA . GLY A 1 344 ? 15.084 2.764 -1.582 1.00 84.56 344 GLY A CA 1
ATOM 2740 C C . GLY A 1 344 ? 15.785 3.501 -0.443 1.00 84.56 344 GLY A C 1
ATOM 2741 O O . GLY A 1 344 ? 16.924 3.162 -0.118 1.00 84.56 344 GLY A O 1
ATOM 2742 N N . GLN A 1 345 ? 15.142 4.487 0.189 1.00 85.56 345 GLN A N 1
ATOM 2743 C CA . GLN A 1 345 ? 15.765 5.207 1.295 1.00 85.56 345 GLN A CA 1
ATOM 2744 C C . GLN A 1 345 ? 15.952 4.308 2.520 1.00 85.56 345 GLN A C 1
ATOM 2746 O O . GLN A 1 345 ? 15.072 3.542 2.907 1.00 85.56 345 GLN A O 1
ATOM 2751 N N . GLY A 1 346 ? 17.114 4.431 3.164 1.00 80.44 346 GLY A N 1
ATOM 2752 C CA . GLY A 1 346 ? 17.447 3.683 4.379 1.00 80.44 346 GLY A CA 1
ATOM 2753 C C . GLY A 1 346 ? 17.640 2.176 4.186 1.00 80.44 346 GLY A C 1
ATOM 2754 O O . GLY A 1 346 ? 17.755 1.464 5.183 1.00 80.44 346 GLY A O 1
ATOM 2755 N N . LEU A 1 347 ? 17.710 1.693 2.940 1.00 80.56 347 LEU A N 1
ATOM 2756 C CA . LEU A 1 347 ? 18.106 0.322 2.627 1.00 80.56 347 LEU A CA 1
ATOM 2757 C C . LEU A 1 347 ? 19.636 0.213 2.633 1.00 80.56 347 LEU A C 1
ATOM 2759 O O . LEU A 1 347 ? 20.323 0.999 1.984 1.00 80.56 347 LEU A O 1
ATOM 2763 N N . THR A 1 348 ? 20.176 -0.748 3.383 1.00 66.38 348 THR A N 1
ATOM 2764 C CA . THR A 1 348 ? 21.629 -0.900 3.592 1.00 66.38 348 THR A CA 1
ATOM 2765 C C . THR A 1 348 ? 22.269 -1.987 2.732 1.00 66.38 348 THR A C 1
ATOM 2767 O O . THR A 1 348 ? 23.460 -1.909 2.449 1.00 66.38 348 THR A O 1
ATOM 2770 N N . ASP A 1 349 ? 21.498 -2.982 2.288 1.00 64.69 349 ASP A N 1
ATOM 2771 C CA . ASP A 1 349 ? 22.010 -4.087 1.474 1.00 64.69 349 ASP A CA 1
ATOM 2772 C C . ASP A 1 349 ? 21.865 -3.758 -0.005 1.00 64.69 349 ASP A C 1
ATOM 2774 O O . ASP A 1 349 ? 20.752 -3.733 -0.512 1.00 64.69 349 ASP A O 1
ATOM 2778 N N . SER A 1 350 ? 22.961 -3.525 -0.726 1.00 58.25 350 SER A N 1
ATOM 2779 C CA . SER A 1 350 ? 22.890 -3.097 -2.136 1.00 58.25 350 SER A CA 1
ATOM 2780 C C . SER A 1 350 ? 22.724 -4.230 -3.165 1.00 58.25 350 SER A C 1
ATOM 2782 O O . SER A 1 350 ? 22.556 -3.930 -4.346 1.00 58.25 350 SER A O 1
ATOM 2784 N N . ASN A 1 351 ? 22.744 -5.500 -2.731 1.00 67.31 351 ASN A N 1
ATOM 2785 C CA . ASN A 1 351 ? 22.772 -6.682 -3.613 1.00 67.31 351 ASN A CA 1
ATOM 2786 C C . ASN A 1 351 ? 21.458 -7.482 -3.678 1.00 67.31 351 ASN A C 1
ATOM 2788 O O . ASN A 1 351 ? 21.374 -8.437 -4.437 1.00 67.31 351 ASN A O 1
ATOM 2792 N N . ASP A 1 352 ? 20.452 -7.136 -2.876 1.00 78.31 352 ASP A N 1
ATOM 2793 C CA . ASP A 1 352 ? 19.142 -7.796 -2.928 1.00 78.31 352 ASP A CA 1
ATOM 2794 C C . ASP A 1 352 ? 18.248 -7.107 -3.978 1.00 78.31 352 ASP A C 1
ATOM 2796 O O . ASP A 1 352 ? 18.183 -5.880 -4.065 1.00 78.31 352 ASP A O 1
ATOM 2800 N N . GLU A 1 353 ? 17.594 -7.890 -4.826 1.00 81.06 353 GLU A N 1
ATOM 2801 C CA . GLU A 1 353 ? 16.765 -7.377 -5.929 1.00 81.06 353 GLU A CA 1
ATOM 2802 C C . GLU A 1 353 ? 15.401 -6.877 -5.436 1.00 81.06 353 GLU A C 1
ATOM 2804 O O . GLU A 1 353 ? 14.681 -6.181 -6.151 1.00 81.06 353 GLU A O 1
ATOM 2809 N N . TYR A 1 354 ? 15.050 -7.183 -4.183 1.00 87.94 354 TYR A N 1
ATOM 2810 C CA . TYR A 1 354 ? 13.760 -6.853 -3.595 1.00 87.94 354 TYR A CA 1
ATOM 2811 C C . TYR A 1 354 ? 13.895 -5.956 -2.364 1.00 87.94 354 TYR A C 1
ATOM 2813 O O . TYR A 1 354 ? 14.891 -5.962 -1.639 1.00 87.94 354 TYR A O 1
ATOM 2821 N N . ILE A 1 355 ? 12.847 -5.181 -2.095 1.00 91.38 355 ILE A N 1
ATOM 2822 C CA . ILE A 1 355 ? 12.632 -4.582 -0.777 1.00 91.38 355 ILE A CA 1
ATOM 2823 C C . ILE A 1 355 ? 11.877 -5.604 0.066 1.00 91.38 355 ILE A C 1
ATOM 2825 O O . ILE A 1 355 ? 10.827 -6.105 -0.344 1.00 91.38 355 ILE A O 1
ATOM 2829 N N . ARG A 1 356 ? 12.412 -5.923 1.246 1.00 92.31 356 ARG A N 1
ATOM 2830 C CA . ARG A 1 356 ? 11.838 -6.929 2.150 1.00 92.31 356 ARG A CA 1
ATOM 2831 C C . ARG A 1 356 ? 11.020 -6.309 3.270 1.00 92.31 356 ARG A C 1
ATOM 2833 O O . ARG A 1 356 ? 11.268 -5.178 3.693 1.00 92.31 356 ARG A O 1
ATOM 2840 N N . PHE A 1 357 ? 10.074 -7.081 3.796 1.00 93.50 357 PHE A N 1
ATOM 2841 C CA . PHE A 1 357 ? 9.117 -6.619 4.800 1.00 93.50 357 PHE A CA 1
ATOM 2842 C C . PHE A 1 357 ? 9.775 -5.970 6.028 1.00 93.50 357 PHE A C 1
ATOM 2844 O O . PHE A 1 357 ? 9.419 -4.850 6.400 1.00 93.50 357 PHE A O 1
ATOM 2851 N N . PHE A 1 358 ? 10.778 -6.609 6.639 1.00 92.44 358 PHE A N 1
ATOM 2852 C CA . PHE A 1 358 ? 11.415 -6.046 7.833 1.00 92.44 358 PHE A CA 1
ATOM 2853 C C . PHE A 1 358 ? 12.291 -4.826 7.540 1.00 92.44 358 PHE A C 1
ATOM 2855 O O . PHE A 1 358 ? 12.507 -4.022 8.446 1.00 92.44 358 PHE A O 1
ATOM 2862 N N . GLN A 1 359 ? 12.734 -4.620 6.294 1.00 92.75 359 GLN A N 1
ATOM 2863 C CA . GLN A 1 359 ? 13.407 -3.375 5.910 1.00 92.75 359 GLN A CA 1
ATOM 2864 C C . GLN A 1 359 ? 12.421 -2.203 5.948 1.00 92.75 359 GLN A C 1
ATOM 2866 O O . GLN A 1 359 ? 12.718 -1.170 6.548 1.00 92.75 359 GLN A O 1
ATOM 2871 N N . ILE A 1 360 ? 11.217 -2.405 5.400 1.00 95.38 360 ILE A N 1
ATOM 2872 C CA . ILE A 1 360 ? 10.123 -1.428 5.467 1.00 95.38 360 ILE A CA 1
ATOM 2873 C C . ILE A 1 360 ? 9.778 -1.146 6.931 1.00 95.38 360 ILE A C 1
ATOM 2875 O O . ILE A 1 360 ? 9.808 0.005 7.361 1.00 95.38 360 ILE A O 1
ATOM 2879 N N . MET A 1 361 ? 9.530 -2.184 7.733 1.00 95.12 361 MET A N 1
ATOM 2880 C CA . MET A 1 361 ? 9.165 -2.007 9.144 1.00 95.12 361 MET A CA 1
ATOM 2881 C C . MET A 1 361 ? 10.256 -1.310 9.960 1.00 95.12 361 MET A C 1
ATOM 2883 O O . MET A 1 361 ? 9.948 -0.404 10.734 1.00 95.12 361 MET A O 1
ATOM 2887 N N . SER A 1 362 ? 11.526 -1.681 9.770 1.00 94.50 362 SER A N 1
ATOM 2888 C CA . SER A 1 362 ? 12.658 -1.038 10.444 1.00 94.50 362 SER A CA 1
ATOM 2889 C C . SER A 1 362 ? 12.751 0.447 10.094 1.00 94.50 362 SER A C 1
ATOM 2891 O O . SER A 1 362 ? 12.970 1.279 10.978 1.00 94.50 362 SER A O 1
ATOM 2893 N N . TYR A 1 363 ? 12.549 0.800 8.820 1.00 95.94 363 TYR A N 1
ATOM 2894 C CA . TYR A 1 363 ? 12.525 2.196 8.394 1.00 95.94 363 TYR A CA 1
ATOM 2895 C C . TYR A 1 363 ? 11.368 2.955 9.046 1.00 95.94 363 TYR A C 1
ATOM 2897 O O . TYR A 1 363 ? 11.591 3.995 9.663 1.00 95.94 363 TYR A O 1
ATOM 2905 N N . LEU A 1 364 ? 10.148 2.412 8.989 1.00 96.50 364 LEU A N 1
ATOM 2906 C CA . LEU A 1 364 ? 8.953 3.045 9.551 1.00 96.50 364 LEU A CA 1
ATOM 2907 C C . LEU A 1 364 ? 9.058 3.253 11.068 1.00 96.50 364 LEU A C 1
ATOM 2909 O O . LEU A 1 364 ? 8.747 4.340 11.558 1.00 96.50 364 LEU A O 1
ATOM 2913 N N . TYR A 1 365 ? 9.531 2.251 11.816 1.00 95.88 365 TYR A N 1
ATOM 2914 C CA . TYR A 1 365 ? 9.719 2.353 13.268 1.00 95.88 365 TYR A CA 1
ATOM 2915 C C . TYR A 1 365 ? 10.758 3.398 13.668 1.00 95.88 365 TYR A C 1
ATOM 2917 O O . TYR A 1 365 ? 10.659 3.963 14.756 1.00 95.88 365 TYR A O 1
ATOM 2925 N N . LYS A 1 366 ? 11.728 3.681 12.796 1.00 95.19 366 LYS A N 1
ATOM 2926 C CA . LYS A 1 366 ? 12.723 4.726 13.023 1.00 95.19 366 LYS A CA 1
ATOM 2927 C C . LYS A 1 366 ? 12.219 6.101 12.584 1.00 95.19 366 LYS A C 1
ATOM 2929 O O . LYS A 1 366 ? 12.252 7.039 13.377 1.00 95.19 366 LYS A O 1
ATOM 2934 N N . LYS A 1 367 ? 11.777 6.235 11.330 1.00 96.19 367 LYS A N 1
ATOM 2935 C CA . LYS A 1 367 ? 11.529 7.542 10.712 1.00 96.19 367 LYS A CA 1
ATOM 2936 C C . LYS A 1 367 ? 10.224 8.198 11.110 1.00 96.19 367 LYS A C 1
ATOM 2938 O O . LYS A 1 367 ? 10.223 9.410 11.308 1.00 96.19 367 LYS A O 1
ATOM 2943 N N . VAL A 1 368 ? 9.150 7.437 11.312 1.00 95.62 368 VAL A N 1
ATOM 2944 C CA . VAL A 1 368 ? 7.865 8.040 11.687 1.00 95.62 368 VAL A CA 1
ATOM 2945 C C . VAL A 1 368 ? 7.975 8.795 13.023 1.00 95.62 368 VAL A C 1
ATOM 2947 O O . VAL A 1 368 ? 7.657 9.985 13.030 1.00 95.62 368 VAL A O 1
ATOM 2950 N N . PRO A 1 369 ? 8.504 8.212 14.123 1.00 94.50 369 PRO A N 1
ATOM 2951 C CA . PRO A 1 369 ? 8.701 8.961 15.369 1.00 94.50 369 PRO A CA 1
ATOM 2952 C C . PRO A 1 369 ? 9.678 10.139 15.230 1.00 94.50 369 PRO A C 1
ATOM 2954 O O . PRO A 1 369 ? 9.494 11.174 15.872 1.00 94.50 369 PRO A O 1
ATOM 2957 N N . GLU A 1 370 ? 10.707 10.002 14.386 1.00 93.75 370 GLU A N 1
ATOM 2958 C CA . GLU A 1 370 ? 11.709 11.047 14.147 1.00 93.75 370 GLU A CA 1
ATOM 2959 C C . GLU A 1 370 ? 11.113 12.290 13.469 1.00 93.75 370 GLU A C 1
ATOM 2961 O O . GLU A 1 370 ? 11.520 13.406 13.791 1.00 93.75 370 GLU A O 1
ATOM 2966 N N . LEU A 1 371 ? 10.138 12.121 12.569 1.00 90.81 371 LEU A N 1
ATOM 2967 C CA . LEU A 1 371 ? 9.498 13.230 11.853 1.00 90.81 371 LEU A CA 1
ATOM 2968 C C . LEU A 1 371 ? 8.522 14.027 12.723 1.00 90.81 371 LEU A C 1
ATOM 2970 O O . LEU A 1 371 ? 8.399 15.239 12.555 1.00 90.81 371 LEU A O 1
ATOM 2974 N N . VAL A 1 372 ? 7.832 13.375 13.664 1.00 88.75 372 VAL A N 1
ATOM 2975 C CA . VAL A 1 372 ? 6.797 14.037 14.479 1.00 88.75 372 VAL A CA 1
ATOM 2976 C C . VAL A 1 372 ? 7.258 14.480 15.867 1.00 88.75 372 VAL A C 1
ATOM 2978 O O . VAL A 1 372 ? 6.454 15.106 16.547 1.00 88.75 372 VAL A O 1
ATOM 2981 N N . LYS A 1 373 ? 8.518 14.212 16.264 1.00 79.69 373 LYS A N 1
ATOM 2982 C CA . LYS A 1 373 ? 9.262 14.585 17.505 1.00 79.69 373 LYS A CA 1
ATOM 2983 C C . LYS A 1 373 ? 8.447 14.976 18.748 1.00 79.69 373 LYS A C 1
ATOM 2985 O O . LYS A 1 373 ? 8.559 14.341 19.789 1.00 79.69 373 LYS A O 1
ATOM 2990 N N . THR A 1 374 ? 7.686 16.064 18.670 1.00 81.62 374 THR A N 1
ATOM 2991 C CA . THR A 1 374 ? 6.883 16.651 19.753 1.00 81.62 374 THR A CA 1
ATOM 2992 C C . THR A 1 374 ? 5.520 15.987 19.955 1.00 81.62 374 THR A C 1
ATOM 2994 O O . THR A 1 374 ? 4.868 16.228 20.970 1.00 81.62 374 THR A O 1
ATOM 2997 N N . LYS A 1 375 ? 5.068 15.156 19.012 1.00 85.00 375 LYS A N 1
ATOM 2998 C CA . LYS A 1 375 ? 3.795 14.436 19.072 1.00 85.00 375 LYS A CA 1
ATOM 2999 C C . LYS A 1 375 ? 4.031 12.947 18.807 1.00 85.00 375 LYS A C 1
ATOM 3001 O O . LYS A 1 375 ? 4.653 12.611 17.806 1.00 85.00 375 LYS A O 1
ATOM 3006 N N . PRO A 1 376 ? 3.557 12.033 19.667 1.00 89.25 376 PRO A N 1
ATOM 3007 C CA . PRO A 1 376 ? 3.858 10.619 19.507 1.00 89.25 376 PRO A CA 1
ATOM 3008 C C . PRO A 1 376 ? 3.044 9.999 18.363 1.00 89.25 376 PRO A C 1
ATOM 3010 O O . PRO A 1 376 ? 1.827 9.859 18.471 1.00 89.25 376 PRO A O 1
ATOM 3013 N N . GLN A 1 377 ? 3.734 9.546 17.316 1.00 92.94 377 GLN A N 1
ATOM 3014 C CA . GLN A 1 377 ? 3.216 8.631 16.298 1.00 92.94 377 GLN A CA 1
ATOM 3015 C C . GLN A 1 377 ? 4.212 7.489 16.132 1.00 92.94 377 GLN A C 1
ATOM 3017 O O . GLN A 1 377 ? 5.375 7.710 15.812 1.00 92.94 377 GLN A O 1
ATOM 3022 N N . ASN A 1 378 ? 3.773 6.268 16.418 1.00 93.12 378 ASN A N 1
ATOM 3023 C CA . ASN A 1 378 ? 4.596 5.070 16.336 1.00 93.12 378 ASN A CA 1
ATOM 3024 C C . ASN A 1 378 ? 3.808 4.010 15.574 1.00 93.12 378 ASN A C 1
ATOM 3026 O O . ASN A 1 378 ? 2.800 3.538 16.114 1.00 93.12 378 ASN A O 1
ATOM 3030 N N . PRO A 1 379 ? 4.254 3.618 14.371 1.00 93.69 379 PRO A N 1
ATOM 3031 C CA . PRO A 1 379 ? 3.659 2.503 13.660 1.00 93.69 379 PRO A CA 1
ATOM 3032 C C . PRO A 1 379 ? 3.685 1.243 14.519 1.00 93.69 379 PRO A C 1
ATOM 3034 O O . PRO A 1 379 ? 4.537 1.091 15.402 1.00 93.69 379 PRO A O 1
ATOM 3037 N N . ILE A 1 380 ? 2.755 0.332 14.268 1.00 91.44 380 ILE A N 1
ATOM 3038 C CA . ILE A 1 380 ? 2.669 -0.925 15.006 1.00 91.44 380 ILE A CA 1
ATOM 3039 C C . ILE A 1 380 ? 2.237 -2.062 14.087 1.00 91.44 380 ILE A C 1
ATOM 3041 O O . ILE A 1 380 ? 1.290 -1.926 13.314 1.00 91.44 380 ILE A O 1
ATOM 3045 N N . LEU A 1 381 ? 2.916 -3.202 14.208 1.00 90.06 381 LEU A N 1
ATOM 3046 C CA . LEU A 1 381 ? 2.417 -4.479 13.712 1.00 90.06 381 LEU A CA 1
ATOM 3047 C C . LEU A 1 381 ? 1.268 -4.936 14.625 1.00 90.06 381 LEU A C 1
ATOM 3049 O O . LEU A 1 381 ? 1.491 -5.370 15.756 1.00 90.06 381 LEU A O 1
ATOM 3053 N N . VAL A 1 382 ? 0.036 -4.770 14.150 1.00 84.88 382 VAL A N 1
ATOM 3054 C CA . VAL A 1 382 ? -1.202 -5.098 14.875 1.00 84.88 382 VAL A CA 1
ATOM 3055 C C . VAL A 1 382 ? -1.348 -6.610 15.007 1.00 84.88 382 VAL A C 1
ATOM 3057 O O . VAL A 1 382 ? -1.692 -7.112 16.077 1.00 84.88 382 VAL A O 1
ATOM 3060 N N . SER A 1 383 ? -1.069 -7.321 13.917 1.00 83.75 383 SER A N 1
ATOM 3061 C CA . SER A 1 383 ? -1.097 -8.777 13.837 1.00 83.75 383 SER A CA 1
ATOM 3062 C C . SER A 1 383 ? -0.138 -9.253 12.746 1.00 83.75 383 SER A C 1
ATOM 3064 O O . SER A 1 383 ? 0.097 -8.532 11.772 1.00 83.75 383 SER A O 1
ATOM 3066 N N . GLY A 1 384 ? 0.436 -10.439 12.921 1.00 83.38 384 GLY A N 1
ATOM 3067 C CA . GLY A 1 384 ? 1.390 -11.029 11.990 1.00 83.38 384 GLY A CA 1
ATOM 3068 C C . GLY A 1 384 ? 1.466 -12.540 12.167 1.00 83.38 384 GLY A C 1
ATOM 3069 O O . GLY A 1 384 ? 1.652 -13.010 13.286 1.00 83.38 384 GLY A O 1
ATOM 3070 N N . GLU A 1 385 ? 1.337 -13.280 11.070 1.00 81.81 385 GLU A N 1
ATOM 3071 C CA . GLU A 1 385 ? 1.395 -14.743 11.039 1.00 81.81 385 GLU A CA 1
ATOM 3072 C C . GLU A 1 385 ? 2.322 -15.230 9.923 1.00 81.81 385 GLU A C 1
ATOM 3074 O O . GLU A 1 385 ? 2.301 -14.698 8.810 1.00 81.81 385 GLU A O 1
ATOM 3079 N N . GLY A 1 386 ? 3.171 -16.214 10.241 1.00 74.50 386 GLY A N 1
ATOM 3080 C CA . GLY A 1 386 ? 4.162 -16.799 9.331 1.00 74.50 386 GLY A CA 1
ATOM 3081 C C . GLY A 1 386 ? 5.101 -15.776 8.686 1.00 74.50 386 GLY A C 1
ATOM 3082 O O . GLY A 1 386 ? 5.327 -15.823 7.479 1.00 74.50 386 GLY A O 1
ATOM 3083 N N . ILE A 1 387 ? 5.593 -14.815 9.470 1.00 79.12 387 ILE A N 1
ATOM 3084 C CA . ILE A 1 387 ? 6.481 -13.725 9.019 1.00 79.12 387 ILE A CA 1
ATOM 3085 C C . ILE A 1 387 ? 7.972 -14.054 9.167 1.00 79.12 387 ILE A C 1
ATOM 3087 O O . ILE A 1 387 ? 8.818 -13.168 9.056 1.00 79.12 387 ILE A O 1
ATOM 3091 N N . ASP A 1 388 ? 8.293 -15.320 9.421 1.00 75.12 388 ASP A N 1
ATOM 3092 C CA . ASP A 1 388 ? 9.644 -15.781 9.752 1.00 75.12 388 ASP A CA 1
ATOM 3093 C C . ASP A 1 388 ? 10.623 -15.648 8.570 1.00 75.12 388 ASP A C 1
ATOM 3095 O O . ASP A 1 388 ? 11.836 -15.624 8.760 1.00 75.12 388 ASP A O 1
ATOM 3099 N N . ASP A 1 389 ? 10.111 -15.513 7.343 1.00 76.75 389 ASP A N 1
ATOM 3100 C CA . ASP A 1 389 ? 10.886 -15.570 6.103 1.00 76.75 389 ASP A CA 1
ATOM 3101 C C . ASP A 1 389 ? 11.305 -14.208 5.515 1.00 76.75 389 ASP A C 1
ATOM 3103 O O . ASP A 1 389 ? 11.846 -14.177 4.410 1.00 76.75 389 ASP A O 1
ATOM 3107 N N . ASN A 1 390 ? 11.096 -13.087 6.229 1.00 86.50 390 ASN A N 1
ATOM 3108 C CA . ASN A 1 390 ? 11.410 -11.716 5.767 1.00 86.50 390 ASN A CA 1
ATOM 3109 C C . ASN A 1 390 ? 11.132 -11.523 4.261 1.00 86.50 390 ASN A C 1
ATOM 3111 O O . ASN A 1 390 ? 12.027 -11.242 3.453 1.00 86.50 390 ASN A O 1
ATOM 3115 N N . PHE A 1 391 ? 9.887 -11.782 3.875 1.00 90.88 391 PHE A N 1
ATOM 3116 C CA . PHE A 1 391 ? 9.502 -11.948 2.481 1.00 90.88 391 PHE A CA 1
ATOM 3117 C C . PHE A 1 391 ? 9.690 -10.679 1.633 1.00 90.88 391 PHE A C 1
ATOM 3119 O O . PHE A 1 391 ? 9.666 -9.547 2.130 1.00 90.88 391 PHE A O 1
ATOM 3126 N N . ALA A 1 392 ? 9.869 -10.894 0.327 1.00 91.56 392 ALA A N 1
ATOM 3127 C CA . ALA A 1 392 ? 9.933 -9.836 -0.673 1.00 91.56 392 ALA A CA 1
ATOM 3128 C C . ALA A 1 392 ? 8.574 -9.141 -0.806 1.00 91.56 392 ALA A C 1
ATOM 3130 O O . ALA A 1 392 ? 7.535 -9.793 -0.903 1.00 91.56 392 ALA A O 1
ATOM 3131 N N . VAL A 1 393 ? 8.598 -7.812 -0.820 1.00 93.75 393 VAL A N 1
ATOM 3132 C CA . VAL A 1 393 ? 7.401 -6.974 -0.901 1.00 93.75 393 VAL A CA 1
ATOM 3133 C C . VAL A 1 393 ? 7.275 -6.323 -2.272 1.00 93.75 393 VAL A C 1
ATOM 3135 O O . VAL A 1 393 ? 6.172 -6.209 -2.796 1.00 93.75 393 VAL A O 1
ATOM 3138 N N . CYS A 1 394 ? 8.382 -5.882 -2.860 1.00 92.44 394 CYS A N 1
ATOM 3139 C CA . CYS A 1 394 ? 8.412 -5.311 -4.201 1.00 92.44 394 CYS A CA 1
ATOM 3140 C C . CYS A 1 394 ? 9.825 -5.378 -4.780 1.00 92.44 394 CYS A C 1
ATOM 3142 O O . CYS A 1 394 ? 10.780 -5.636 -4.043 1.00 92.44 394 CYS A O 1
ATOM 3144 N N . CYS A 1 395 ? 9.968 -5.101 -6.077 1.00 87.62 395 CYS A N 1
ATOM 3145 C CA . CYS A 1 395 ? 11.285 -4.874 -6.670 1.00 87.62 395 CYS A CA 1
ATOM 3146 C C . CYS A 1 395 ? 11.984 -3.691 -5.985 1.00 87.62 395 CYS A C 1
ATOM 3148 O O . CYS A 1 395 ? 11.342 -2.752 -5.500 1.00 87.62 395 CYS A O 1
ATOM 3150 N N . ARG A 1 396 ? 13.311 -3.756 -5.914 1.00 84.19 396 ARG A N 1
ATOM 3151 C CA . ARG A 1 396 ? 14.141 -2.655 -5.440 1.00 84.19 396 ARG A CA 1
ATOM 3152 C C . ARG A 1 396 ? 14.387 -1.662 -6.581 1.00 84.19 396 ARG A C 1
ATOM 3154 O O . ARG A 1 396 ? 14.619 -2.081 -7.714 1.00 84.19 396 ARG A O 1
ATOM 3161 N N . PRO A 1 397 ? 14.402 -0.346 -6.299 1.00 75.88 397 PRO A N 1
ATOM 3162 C CA . PRO A 1 397 ? 14.801 0.642 -7.287 1.00 75.88 397 PRO A CA 1
ATOM 3163 C C . PRO A 1 397 ? 16.190 0.352 -7.852 1.00 75.88 397 PRO A C 1
ATOM 3165 O O . PRO A 1 397 ? 17.133 0.070 -7.108 1.00 75.88 397 PRO A O 1
ATOM 3168 N N . ARG A 1 398 ? 16.328 0.464 -9.175 1.00 61.50 398 ARG A N 1
ATOM 3169 C CA . ARG A 1 398 ? 17.632 0.332 -9.841 1.00 61.50 398 ARG A CA 1
ATOM 3170 C C . ARG A 1 398 ? 18.574 1.447 -9.367 1.00 61.50 398 ARG A C 1
ATOM 3172 O O . ARG A 1 398 ? 18.127 2.565 -9.080 1.00 61.50 398 ARG A O 1
ATOM 3179 N N . LYS A 1 399 ? 19.875 1.143 -9.274 1.00 47.91 399 LYS A N 1
ATOM 3180 C CA . LYS A 1 399 ? 20.914 2.114 -8.891 1.00 47.91 399 LYS A CA 1
ATOM 3181 C C . LYS A 1 399 ? 20.779 3.388 -9.763 1.00 47.91 399 LYS A C 1
ATOM 3183 O O . LYS A 1 399 ? 20.358 3.345 -10.914 1.00 47.91 399 LYS A O 1
ATOM 3188 N N . GLY A 1 400 ? 20.957 4.558 -9.140 1.00 43.19 400 GLY A N 1
ATOM 3189 C CA . GLY A 1 400 ? 20.758 5.874 -9.776 1.00 43.19 400 GLY A CA 1
ATOM 3190 C C . GLY A 1 400 ? 19.346 6.490 -9.707 1.00 43.19 400 GLY A C 1
ATOM 3191 O O . GLY A 1 400 ? 19.202 7.653 -10.073 1.00 43.19 400 GLY A O 1
ATOM 3192 N N . VAL A 1 401 ? 18.320 5.774 -9.214 1.00 39.56 401 VAL A N 1
ATOM 3193 C CA . VAL A 1 401 ? 16.948 6.315 -9.008 1.00 39.56 401 VAL A CA 1
ATOM 3194 C C . VAL A 1 401 ? 16.669 6.706 -7.543 1.00 39.56 401 VAL A C 1
ATOM 3196 O O . VAL A 1 401 ? 15.707 7.420 -7.264 1.00 39.56 401 VAL A O 1
ATOM 3199 N N . ALA A 1 402 ? 17.520 6.287 -6.600 1.00 36.22 402 ALA A N 1
ATOM 3200 C CA . ALA A 1 402 ? 17.415 6.683 -5.196 1.00 36.22 402 ALA A CA 1
ATOM 3201 C C . ALA A 1 402 ? 17.654 8.197 -5.057 1.00 36.22 402 ALA A C 1
ATOM 3203 O O . ALA A 1 402 ? 18.723 8.699 -5.406 1.00 36.22 402 ALA A O 1
ATOM 3204 N N . ILE A 1 403 ? 16.645 8.927 -4.581 1.00 36.31 403 ILE A N 1
ATOM 3205 C CA . ILE A 1 403 ? 16.720 10.381 -4.435 1.00 36.31 403 ILE A CA 1
ATOM 3206 C C . ILE A 1 403 ? 17.550 10.708 -3.189 1.00 36.31 403 ILE A C 1
ATOM 3208 O O . ILE A 1 403 ? 17.177 10.343 -2.074 1.00 36.31 403 ILE A O 1
ATOM 3212 N N . ASP A 1 404 ? 18.652 11.427 -3.394 1.00 30.62 404 ASP A N 1
ATOM 3213 C CA . ASP A 1 404 ? 19.339 12.185 -2.354 1.00 30.62 404 ASP A CA 1
ATOM 3214 C C . ASP A 1 404 ? 18.535 13.467 -2.080 1.00 30.62 404 ASP A C 1
ATOM 3216 O O . ASP A 1 404 ? 18.416 14.340 -2.942 1.00 30.62 404 ASP A O 1
ATOM 3220 N N . GLN A 1 405 ? 17.920 13.552 -0.902 1.00 32.09 405 GLN A N 1
ATOM 3221 C CA . GLN A 1 405 ? 17.419 14.809 -0.347 1.00 32.09 405 GLN A CA 1
ATOM 3222 C C . GLN A 1 405 ? 18.050 15.037 1.026 1.00 32.09 405 GLN A C 1
ATOM 3224 O O . GLN A 1 405 ? 17.366 15.063 2.049 1.00 32.09 405 GLN A O 1
ATOM 3229 N N . SER A 1 406 ? 19.368 15.240 1.069 1.00 30.14 406 SER A N 1
ATOM 3230 C CA . SER A 1 406 ? 19.978 15.980 2.172 1.00 30.14 406 SER A CA 1
ATOM 3231 C C . SER A 1 406 ? 19.601 17.465 2.062 1.00 30.14 406 SER A C 1
ATOM 3233 O O . SER A 1 406 ? 20.318 18.277 1.478 1.00 30.14 406 SER A O 1
ATOM 3235 N N . GLY A 1 407 ? 18.438 17.828 2.596 1.00 26.30 407 GLY A N 1
ATOM 3236 C CA . GLY A 1 407 ? 18.130 19.215 2.917 1.00 26.30 407 GLY A CA 1
ATOM 3237 C C . GLY A 1 407 ? 18.792 19.599 4.239 1.00 26.30 407 GLY A C 1
ATOM 3238 O O . GLY A 1 407 ? 18.261 19.269 5.295 1.00 26.30 407 GLY A O 1
ATOM 3239 N N . GLU A 1 408 ? 19.905 20.330 4.187 1.00 25.09 408 GLU A N 1
ATOM 3240 C CA . GLU A 1 408 ? 20.316 21.222 5.277 1.00 25.09 408 GLU A CA 1
ATOM 3241 C C . GLU A 1 408 ? 20.416 22.672 4.766 1.00 25.09 408 GLU A C 1
ATOM 3243 O O . GLU A 1 408 ? 20.764 22.898 3.603 1.00 25.09 408 GLU A O 1
ATOM 3248 N N . PRO A 1 409 ? 20.026 23.663 5.591 1.00 25.30 409 PRO A N 1
ATOM 3249 C CA . PRO A 1 409 ? 19.827 25.043 5.166 1.00 25.30 409 PRO A CA 1
ATOM 3250 C C . PRO A 1 409 ? 21.140 25.819 5.010 1.00 25.30 409 PRO A C 1
ATOM 3252 O O . PRO A 1 409 ? 22.144 25.551 5.662 1.00 25.30 409 PRO A O 1
ATOM 3255 N N . ALA A 1 410 ? 21.077 26.839 4.154 1.00 26.45 410 ALA A N 1
ATOM 3256 C CA . ALA A 1 410 ? 22.139 27.788 3.858 1.00 26.45 410 ALA A CA 1
ATOM 3257 C C . ALA A 1 410 ? 22.805 28.393 5.109 1.00 26.45 410 ALA A C 1
ATOM 3259 O O . ALA A 1 410 ? 22.125 28.914 5.994 1.00 26.45 410 ALA A O 1
ATOM 3260 N N . GLY A 1 411 ? 24.142 28.430 5.110 1.00 24.08 411 GLY A N 1
ATOM 3261 C CA . GLY A 1 411 ? 24.909 29.205 6.080 1.00 24.08 411 GLY A CA 1
ATOM 3262 C C . GLY A 1 411 ? 26.424 29.005 6.013 1.00 24.08 411 GLY A C 1
ATOM 3263 O O . GLY A 1 411 ? 26.942 28.060 6.584 1.00 24.08 411 GLY A O 1
ATOM 3264 N N . GLN A 1 412 ? 27.094 29.998 5.419 1.00 24.81 412 GLN A N 1
ATOM 3265 C CA . GLN A 1 412 ? 28.467 30.457 5.689 1.00 24.81 412 GLN A CA 1
ATOM 3266 C C . GLN A 1 412 ? 29.658 29.726 5.036 1.00 24.81 412 GLN A C 1
ATOM 3268 O O . GLN A 1 412 ? 30.118 28.662 5.431 1.00 24.81 412 GLN A O 1
ATOM 3273 N N . THR A 1 413 ? 30.168 30.438 4.029 1.00 25.38 413 THR A N 1
ATOM 3274 C CA . THR A 1 413 ? 31.561 30.586 3.595 1.00 25.38 413 THR A CA 1
ATOM 3275 C C . THR A 1 413 ? 32.624 30.215 4.628 1.00 25.38 413 THR A C 1
ATOM 3277 O O . THR A 1 413 ? 32.639 30.805 5.703 1.00 25.38 413 THR A O 1
ATOM 3280 N N . ASP A 1 414 ? 33.618 29.424 4.212 1.00 24.28 414 ASP A N 1
ATOM 3281 C CA . ASP A 1 414 ? 35.002 29.870 4.359 1.00 24.28 414 ASP A CA 1
ATOM 3282 C C . ASP A 1 414 ? 35.986 29.209 3.385 1.00 24.28 414 ASP A C 1
ATOM 3284 O O . ASP A 1 414 ? 35.795 28.121 2.849 1.00 24.28 414 ASP A O 1
ATOM 3288 N N . THR A 1 415 ? 37.009 29.999 3.100 1.00 24.33 415 THR A N 1
ATOM 3289 C CA . THR A 1 415 ? 37.909 29.970 1.946 1.00 24.33 415 THR A CA 1
ATOM 3290 C C . THR A 1 415 ? 39.043 28.926 1.963 1.00 24.33 415 THR A C 1
ATOM 3292 O O . THR A 1 415 ? 39.486 28.479 3.014 1.00 24.33 415 THR A O 1
ATOM 3295 N N . LYS A 1 416 ? 39.620 28.725 0.760 1.00 25.52 416 LYS A N 1
ATOM 3296 C CA . LYS A 1 416 ? 41.006 28.306 0.435 1.00 25.52 416 LYS A CA 1
ATOM 3297 C C . LYS A 1 416 ? 41.396 26.830 0.625 1.00 25.52 416 LYS A C 1
ATOM 3299 O O . LYS A 1 416 ? 41.705 26.389 1.725 1.00 25.52 416 LYS A O 1
ATOM 3304 N N . ARG A 1 417 ? 41.684 26.171 -0.506 1.00 24.58 417 ARG A N 1
ATOM 3305 C CA . ARG A 1 417 ? 43.074 25.862 -0.912 1.00 24.58 417 ARG A CA 1
ATOM 3306 C C . ARG A 1 417 ? 43.153 25.467 -2.390 1.00 24.58 417 ARG A C 1
ATOM 3308 O O . ARG A 1 417 ? 42.475 24.552 -2.842 1.00 24.58 417 ARG A O 1
ATOM 3315 N N . GLU A 1 418 ? 43.978 26.218 -3.108 1.00 24.44 418 GLU A N 1
ATOM 3316 C CA . GLU A 1 418 ? 44.381 26.006 -4.494 1.00 24.44 418 GLU A CA 1
ATOM 3317 C C . GLU A 1 418 ? 45.393 24.859 -4.633 1.00 24.44 418 GLU A C 1
ATOM 3319 O O . GLU A 1 418 ? 46.163 24.588 -3.714 1.00 24.44 418 GLU A O 1
ATOM 3324 N N . ALA A 1 419 ? 45.394 24.307 -5.851 1.00 25.94 419 ALA A N 1
ATOM 3325 C CA . ALA A 1 419 ? 46.502 23.721 -6.607 1.00 25.94 419 ALA A CA 1
ATOM 3326 C C . ALA A 1 419 ? 47.238 22.486 -6.047 1.00 25.94 419 ALA A C 1
ATOM 3328 O O . ALA A 1 419 ? 47.947 22.536 -5.050 1.00 25.94 419 ALA A O 1
ATOM 3329 N N . ASN A 1 420 ? 47.211 21.399 -6.828 1.00 24.34 420 ASN A N 1
ATOM 3330 C CA . ASN A 1 420 ? 48.362 21.101 -7.687 1.00 24.34 420 ASN A CA 1
ATOM 3331 C C . ASN A 1 420 ? 47.997 20.132 -8.820 1.00 24.34 420 ASN A C 1
ATOM 3333 O O . ASN A 1 420 ? 47.517 19.022 -8.605 1.00 24.34 420 ASN A O 1
ATOM 3337 N N . PHE A 1 421 ? 48.254 20.601 -10.040 1.00 26.72 421 PHE A N 1
ATOM 3338 C CA . PHE A 1 421 ? 48.471 19.791 -11.228 1.00 26.72 421 PHE A CA 1
ATOM 3339 C C . PHE A 1 421 ? 49.877 19.194 -11.110 1.00 26.72 421 PHE A C 1
ATOM 3341 O O . PHE A 1 421 ? 50.847 19.947 -11.100 1.00 26.72 421 PHE A O 1
ATOM 3348 N N . GLU A 1 422 ? 49.996 17.871 -11.091 1.00 24.92 422 GLU A N 1
ATOM 3349 C CA . GLU A 1 422 ? 51.215 17.208 -11.546 1.00 24.92 422 GLU A CA 1
ATOM 3350 C C . GLU A 1 422 ? 50.864 16.160 -12.597 1.00 24.92 422 GLU A C 1
ATOM 3352 O O . GLU A 1 422 ? 50.044 15.260 -12.419 1.00 24.92 422 GLU A O 1
ATOM 3357 N N . THR A 1 423 ? 51.489 16.362 -13.746 1.00 33.38 423 THR A N 1
ATOM 3358 C CA . THR A 1 423 ? 51.588 15.468 -14.883 1.00 33.38 423 THR A CA 1
ATOM 3359 C C . THR A 1 423 ? 52.382 14.226 -14.489 1.00 33.38 423 THR A C 1
ATOM 3361 O O . THR A 1 423 ? 53.445 14.364 -13.897 1.00 33.38 423 THR A O 1
ATOM 3364 N N . ASN A 1 424 ? 51.940 13.020 -14.875 1.00 27.94 424 ASN A N 1
ATOM 3365 C CA . ASN A 1 424 ? 52.855 11.991 -15.388 1.00 27.94 424 ASN A CA 1
ATOM 3366 C C . ASN A 1 424 ? 52.165 10.731 -15.945 1.00 27.94 424 ASN A C 1
ATOM 3368 O O . ASN A 1 424 ? 51.392 10.066 -15.270 1.00 27.94 424 ASN A O 1
ATOM 3372 N N . LYS A 1 425 ? 52.602 10.416 -17.172 1.00 32.31 425 LYS A N 1
ATOM 3373 C CA . LYS A 1 425 ? 53.011 9.114 -17.727 1.00 32.31 425 LYS A CA 1
ATOM 3374 C C . LYS A 1 425 ? 51.994 7.976 -17.901 1.00 32.31 425 LYS A C 1
ATOM 3376 O O . LYS A 1 425 ? 51.318 7.514 -16.996 1.00 32.31 425 LYS A O 1
ATOM 3381 N N . ILE A 1 426 ? 52.004 7.490 -19.142 1.00 39.06 426 ILE A N 1
ATOM 3382 C CA . ILE A 1 426 ? 51.355 6.289 -19.666 1.00 39.06 426 ILE A CA 1
ATOM 3383 C C . ILE A 1 426 ? 51.972 5.063 -18.972 1.00 39.06 426 ILE A C 1
ATOM 3385 O O . ILE A 1 426 ? 53.152 4.780 -19.179 1.00 39.06 426 ILE A O 1
ATOM 3389 N N . GLY A 1 427 ? 51.179 4.374 -18.150 1.00 30.64 427 GLY A N 1
ATOM 3390 C CA . GLY A 1 427 ? 51.525 3.121 -17.474 1.00 30.64 427 GLY A CA 1
ATOM 3391 C C . GLY A 1 427 ? 50.876 1.912 -18.151 1.00 30.64 427 GLY A C 1
ATOM 3392 O O . GLY A 1 427 ? 49.737 1.980 -18.616 1.00 30.64 427 GLY A O 1
ATOM 3393 N N . THR A 1 428 ? 51.627 0.820 -18.261 1.00 40.75 428 THR A N 1
ATOM 3394 C CA . THR A 1 428 ? 51.241 -0.460 -18.872 1.00 40.75 428 THR A CA 1
ATOM 3395 C C . THR A 1 428 ? 50.213 -1.223 -18.020 1.00 40.75 428 THR A C 1
ATOM 3397 O O . THR A 1 428 ? 49.938 -0.876 -16.875 1.00 40.75 428 THR A O 1
ATOM 3400 N N . THR A 1 429 ? 49.631 -2.296 -18.567 1.00 49.44 429 THR A N 1
ATOM 3401 C CA . THR A 1 429 ? 48.556 -3.130 -17.979 1.00 49.44 429 THR A CA 1
ATOM 3402 C C . THR A 1 429 ? 48.786 -3.624 -16.539 1.00 49.44 429 THR A C 1
ATOM 3404 O O . THR A 1 429 ? 47.814 -3.971 -15.868 1.00 49.44 429 THR A O 1
ATOM 3407 N N . SER A 1 430 ? 50.021 -3.609 -16.024 1.00 46.34 430 SER A N 1
ATOM 3408 C CA . SER A 1 430 ? 50.325 -3.950 -14.624 1.00 46.34 430 SER A CA 1
ATOM 3409 C C . SER A 1 430 ? 49.907 -2.856 -13.619 1.00 46.34 430 SER A C 1
ATOM 3411 O O . SER A 1 430 ? 49.465 -3.174 -12.512 1.00 46.34 430 SER A O 1
ATOM 3413 N N . ASP A 1 431 ? 49.915 -1.575 -14.024 1.00 51.41 431 ASP A N 1
ATOM 3414 C CA . ASP A 1 431 ? 49.506 -0.448 -13.166 1.00 51.41 431 ASP A CA 1
ATOM 3415 C C . ASP A 1 431 ? 47.999 -0.468 -12.876 1.00 51.41 431 ASP A C 1
ATOM 3417 O O . ASP A 1 431 ? 47.555 -0.115 -11.781 1.00 51.41 431 ASP A O 1
ATOM 3421 N N . SER A 1 432 ? 47.203 -0.968 -13.828 1.00 59.19 432 SER A N 1
ATOM 3422 C CA . SER A 1 432 ? 45.753 -1.126 -13.671 1.00 59.19 432 SER A CA 1
ATOM 3423 C C . SER A 1 432 ? 45.391 -2.188 -12.629 1.00 59.19 432 SER A C 1
ATOM 3425 O O . SER A 1 432 ? 44.455 -1.985 -11.857 1.00 59.19 432 SER A O 1
ATOM 3427 N N . LEU A 1 433 ? 46.113 -3.315 -12.587 1.00 64.19 433 LEU A N 1
ATOM 3428 C CA . LEU A 1 433 ? 45.868 -4.387 -11.615 1.00 64.19 433 LEU A CA 1
ATOM 3429 C C . LEU A 1 433 ? 46.301 -3.959 -10.206 1.00 64.19 433 LEU A C 1
ATOM 3431 O O . LEU A 1 433 ? 45.553 -4.146 -9.249 1.00 64.19 433 LEU A O 1
ATOM 3435 N N . SER A 1 434 ? 47.464 -3.308 -10.093 1.00 66.56 434 SER A N 1
ATOM 3436 C CA . SER A 1 434 ? 47.952 -2.732 -8.834 1.00 66.56 434 SER A CA 1
ATOM 3437 C C . SER A 1 434 ? 46.962 -1.712 -8.263 1.00 66.56 434 SER A C 1
ATOM 3439 O O . SER A 1 434 ? 46.694 -1.710 -7.062 1.00 66.56 434 SER A O 1
ATOM 3441 N N . GLN A 1 435 ? 46.347 -0.884 -9.115 1.00 70.75 435 GLN A N 1
ATOM 3442 C CA . GLN A 1 435 ? 45.342 0.087 -8.683 1.00 70.75 435 GLN A CA 1
ATOM 3443 C C . GLN A 1 435 ? 44.018 -0.568 -8.250 1.00 70.75 435 GLN A C 1
ATOM 3445 O O . GLN A 1 435 ? 43.427 -0.137 -7.259 1.00 70.75 435 GLN A O 1
ATOM 3450 N N . ILE A 1 436 ? 43.568 -1.626 -8.935 1.00 72.12 436 ILE A N 1
ATOM 3451 C CA . ILE A 1 436 ? 42.377 -2.399 -8.538 1.00 72.12 436 ILE A CA 1
ATOM 3452 C C . ILE A 1 436 ? 42.592 -3.065 -7.171 1.00 72.12 436 ILE A C 1
ATOM 3454 O O . ILE A 1 436 ? 41.750 -2.914 -6.287 1.00 72.12 436 ILE A O 1
ATOM 3458 N N . LEU A 1 437 ? 43.736 -3.728 -6.967 1.00 69.56 437 LEU A N 1
ATOM 3459 C CA . LEU A 1 437 ? 44.061 -4.393 -5.700 1.00 69.56 437 LEU A CA 1
ATOM 3460 C C . LEU A 1 437 ? 44.193 -3.382 -4.545 1.00 69.56 437 LEU A C 1
ATOM 3462 O O . LEU A 1 437 ? 43.720 -3.652 -3.445 1.00 69.56 437 LEU A O 1
ATOM 3466 N N . LYS A 1 438 ? 44.751 -2.184 -4.792 1.00 74.94 438 LYS A N 1
ATOM 3467 C CA . LYS A 1 438 ? 44.789 -1.087 -3.801 1.00 74.94 438 LYS A CA 1
ATOM 3468 C C . LYS A 1 438 ? 43.394 -0.597 -3.410 1.00 74.94 438 LYS A C 1
ATOM 3470 O O . LYS A 1 438 ? 43.151 -0.351 -2.233 1.00 74.94 438 LYS A O 1
ATOM 3475 N N . ASN A 1 439 ? 42.480 -0.462 -4.372 1.00 73.88 439 ASN A N 1
ATOM 3476 C CA . ASN A 1 439 ? 41.107 -0.035 -4.092 1.00 73.88 439 ASN A CA 1
ATOM 3477 C C . ASN A 1 439 ? 40.337 -1.098 -3.288 1.00 73.88 439 ASN A C 1
ATOM 3479 O O . ASN A 1 439 ? 39.628 -0.747 -2.349 1.00 73.88 439 ASN A O 1
ATOM 3483 N N . GLN A 1 440 ? 40.515 -2.385 -3.609 1.00 79.38 440 GLN A N 1
ATOM 3484 C CA . GLN A 1 440 ? 39.942 -3.495 -2.834 1.00 79.38 440 GLN A CA 1
ATOM 3485 C C . GLN A 1 440 ? 40.499 -3.537 -1.404 1.00 79.38 440 GLN A C 1
ATOM 3487 O O . GLN A 1 440 ? 39.741 -3.674 -0.448 1.00 79.38 440 GLN A O 1
ATOM 3492 N N . LEU A 1 441 ? 41.810 -3.334 -1.245 1.00 76.25 441 LEU A N 1
ATOM 3493 C CA . LEU A 1 441 ? 42.453 -3.254 0.065 1.00 76.25 441 LEU A CA 1
ATOM 3494 C C . LEU A 1 441 ? 41.904 -2.084 0.903 1.00 76.25 441 LEU A C 1
ATOM 3496 O O . LEU A 1 441 ? 41.653 -2.247 2.096 1.00 76.25 441 LEU A O 1
ATOM 3500 N N . GLN A 1 442 ? 41.676 -0.921 0.283 1.00 81.31 442 GLN A N 1
ATOM 3501 C CA . GLN A 1 442 ? 41.118 0.259 0.951 1.00 81.31 442 GLN A CA 1
ATOM 3502 C C . GLN A 1 442 ? 39.682 0.028 1.448 1.00 81.31 442 GLN A C 1
ATOM 3504 O O . GLN A 1 442 ? 39.321 0.490 2.536 1.00 81.31 442 GLN A O 1
ATOM 3509 N N . ASP A 1 443 ? 38.870 -0.690 0.671 1.00 79.31 443 ASP A N 1
ATOM 3510 C CA . ASP A 1 443 ? 37.505 -1.051 1.053 1.00 79.31 443 ASP A CA 1
ATOM 3511 C C . ASP A 1 443 ? 37.500 -2.028 2.238 1.00 79.31 443 ASP A C 1
ATOM 3513 O O . ASP A 1 443 ? 36.887 -1.744 3.269 1.00 79.31 443 ASP A O 1
ATOM 3517 N N . LEU A 1 444 ? 38.294 -3.104 2.173 1.00 79.00 444 LEU A N 1
ATOM 3518 C CA . LEU A 1 444 ? 38.424 -4.058 3.281 1.00 79.00 444 LEU A CA 1
ATOM 3519 C C . LEU A 1 444 ? 38.985 -3.410 4.556 1.00 79.00 444 LEU A C 1
ATOM 3521 O O . LEU A 1 444 ? 38.479 -3.661 5.647 1.00 79.00 444 LEU A O 1
ATOM 3525 N N . CYS A 1 445 ? 39.965 -2.505 4.455 1.00 77.88 445 CYS A N 1
ATOM 3526 C CA . CYS A 1 445 ? 40.461 -1.751 5.617 1.00 77.88 445 CYS A CA 1
ATOM 3527 C C . CYS A 1 445 ? 39.361 -0.881 6.253 1.00 77.88 445 CYS A C 1
ATOM 3529 O O . CYS A 1 445 ? 39.304 -0.723 7.477 1.00 77.88 445 CYS A O 1
ATOM 3531 N N . SER A 1 446 ? 38.463 -0.334 5.429 1.00 82.38 446 SER A N 1
ATOM 3532 C CA . SER A 1 446 ? 37.327 0.474 5.886 1.00 82.38 446 SER A CA 1
ATOM 3533 C C . SER A 1 446 ? 36.266 -0.392 6.577 1.00 82.38 446 SER A C 1
ATOM 3535 O O . SER A 1 446 ? 35.760 -0.017 7.640 1.00 82.38 446 SER A O 1
ATOM 3537 N N . GLN A 1 447 ? 35.995 -1.588 6.045 1.00 83.06 447 GLN A N 1
ATOM 3538 C CA . GLN A 1 447 ? 35.140 -2.593 6.684 1.00 83.06 447 GLN A CA 1
ATOM 3539 C C . GLN A 1 447 ? 35.724 -3.068 8.029 1.00 83.06 447 GLN A C 1
ATOM 3541 O O . GLN A 1 447 ? 34.995 -3.127 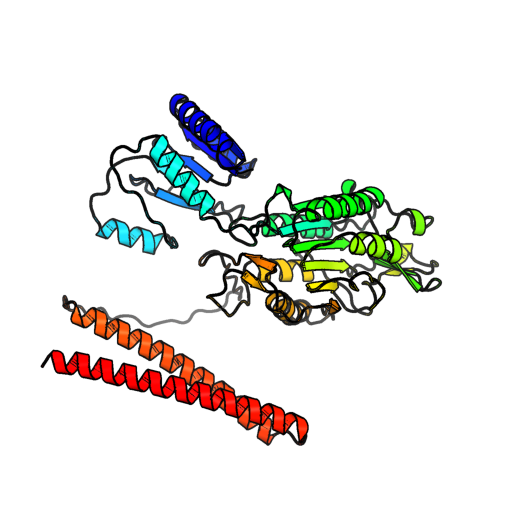9.025 1.00 83.06 447 GLN A O 1
ATOM 3546 N N . LEU A 1 448 ? 37.043 -3.302 8.105 1.00 80.12 448 LEU A N 1
ATOM 3547 C CA . LEU A 1 448 ? 37.749 -3.682 9.337 1.00 80.12 448 LEU A CA 1
ATOM 3548 C C . LEU A 1 448 ? 37.612 -2.605 10.421 1.00 80.12 448 LEU A C 1
ATOM 3550 O O . LEU A 1 448 ? 37.349 -2.904 11.588 1.00 80.12 448 LEU A O 1
ATOM 3554 N N . SER A 1 449 ? 37.754 -1.335 10.032 1.00 83.62 449 SER A N 1
ATOM 3555 C CA . SER A 1 449 ? 37.594 -0.182 10.925 1.00 83.62 449 SER A CA 1
ATOM 3556 C C . SER A 1 449 ? 36.180 -0.105 11.515 1.00 83.62 449 SER A C 1
ATOM 3558 O O . SER A 1 449 ? 36.009 0.028 12.732 1.00 83.62 449 SER A O 1
ATOM 3560 N N . LEU A 1 450 ? 35.151 -0.277 10.677 1.00 84.56 450 LEU A N 1
ATOM 3561 C CA . LEU A 1 450 ? 33.753 -0.277 11.114 1.00 84.56 450 LEU A CA 1
ATOM 3562 C C . LEU A 1 450 ? 33.451 -1.444 12.065 1.00 84.56 450 LEU A C 1
ATOM 3564 O O . LEU A 1 450 ? 32.735 -1.279 13.058 1.00 84.56 450 LEU A O 1
ATOM 3568 N N . LEU A 1 451 ? 34.008 -2.620 11.781 1.00 84.62 451 LEU A N 1
ATOM 3569 C CA . LEU A 1 451 ? 33.836 -3.807 12.607 1.00 84.62 451 LEU A CA 1
ATOM 3570 C C . LEU A 1 451 ? 34.506 -3.648 13.979 1.00 84.62 451 LEU A C 1
ATOM 3572 O O . LEU A 1 451 ? 33.872 -3.905 15.004 1.00 84.62 451 LEU A O 1
ATOM 3576 N N . ASN A 1 452 ? 35.726 -3.106 14.023 1.00 82.31 452 ASN A N 1
ATOM 3577 C CA . ASN A 1 452 ? 36.409 -2.746 15.269 1.00 82.31 452 ASN A CA 1
ATOM 3578 C C . ASN A 1 452 ? 35.611 -1.720 16.090 1.00 82.31 452 ASN A C 1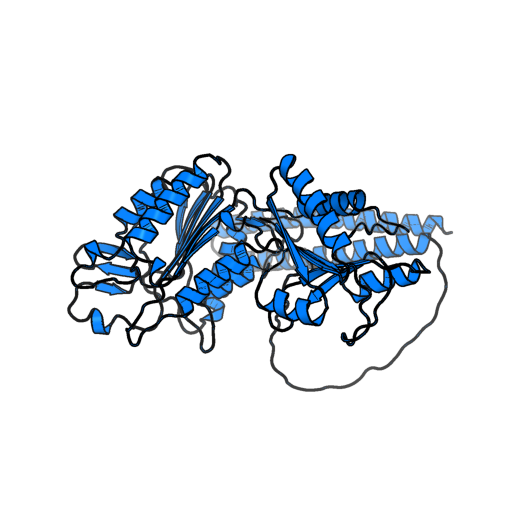
ATOM 3580 O O . ASN A 1 452 ? 35.510 -1.839 17.314 1.00 82.31 452 ASN A O 1
ATOM 3584 N N . GLN A 1 453 ? 34.968 -0.749 15.434 1.00 87.12 453 GLN A N 1
ATOM 3585 C CA . GLN A 1 453 ? 34.097 0.211 16.113 1.00 87.12 453 GLN A CA 1
ATOM 3586 C C . GLN A 1 453 ? 32.864 -0.464 16.741 1.00 87.12 453 GLN A C 1
ATOM 3588 O O . GLN A 1 453 ? 32.464 -0.093 17.850 1.00 87.12 453 GLN A O 1
ATOM 3593 N N . LYS A 1 454 ? 32.258 -1.448 16.058 1.00 87.88 454 LYS A N 1
ATOM 3594 C CA . LYS A 1 454 ? 31.123 -2.235 16.574 1.00 87.88 454 LYS A CA 1
ATOM 3595 C C . LYS A 1 454 ? 31.533 -3.102 17.766 1.00 87.88 454 LYS A C 1
ATOM 3597 O O . LYS A 1 454 ? 30.865 -3.036 18.797 1.00 87.88 454 LYS A O 1
ATOM 3602 N N . ILE A 1 455 ? 32.649 -3.829 17.659 1.00 84.62 455 ILE A N 1
ATOM 3603 C CA . ILE A 1 455 ? 33.202 -4.642 18.755 1.00 84.62 455 ILE A CA 1
ATOM 3604 C C . ILE A 1 455 ? 33.463 -3.757 19.978 1.00 84.62 455 ILE A C 1
ATOM 3606 O O . ILE A 1 455 ? 32.948 -4.041 21.055 1.00 84.62 455 ILE A O 1
ATOM 3610 N N . GLY A 1 456 ? 34.134 -2.613 19.806 1.00 80.06 456 GLY A N 1
ATOM 3611 C CA . GLY A 1 456 ? 34.412 -1.697 20.915 1.00 80.06 456 GLY A CA 1
ATOM 3612 C C . GLY A 1 456 ? 33.156 -1.086 21.555 1.00 80.06 456 GLY A C 1
ATOM 3613 O O . GLY A 1 456 ? 33.152 -0.791 22.749 1.00 80.06 456 GLY A O 1
ATOM 3614 N N . LYS A 1 457 ? 32.063 -0.888 20.800 1.00 86.94 457 LYS A N 1
ATOM 3615 C CA . LYS A 1 457 ? 30.771 -0.454 21.369 1.00 86.94 457 LYS A CA 1
ATOM 3616 C C . LYS A 1 457 ? 30.143 -1.546 22.237 1.00 86.94 457 LYS A C 1
ATOM 3618 O O . LYS A 1 457 ? 29.645 -1.223 23.312 1.00 86.94 457 LYS A O 1
ATOM 3623 N N . LEU A 1 458 ? 30.190 -2.801 21.796 1.00 83.06 458 LEU A N 1
ATOM 3624 C CA . LEU A 1 458 ? 29.642 -3.931 22.546 1.00 83.06 458 LEU A CA 1
ATOM 3625 C C . LEU A 1 458 ? 30.494 -4.282 23.771 1.00 83.06 458 LEU A C 1
ATOM 3627 O O . LEU A 1 458 ? 29.936 -4.539 24.830 1.00 83.06 458 LEU A O 1
ATOM 3631 N N . GLU A 1 459 ? 31.823 -4.198 23.679 1.00 83.38 459 GLU A N 1
ATOM 3632 C CA . GLU A 1 459 ? 32.720 -4.392 24.829 1.00 83.38 459 GLU A CA 1
ATOM 3633 C C . GLU A 1 459 ? 32.493 -3.319 25.908 1.00 83.38 459 GLU A C 1
ATOM 3635 O O . GLU A 1 459 ? 32.444 -3.636 27.095 1.00 83.38 459 GLU A O 1
ATOM 3640 N N . ARG A 1 460 ? 32.236 -2.060 25.516 1.00 81.56 460 ARG A N 1
ATOM 3641 C CA . ARG A 1 460 ? 31.803 -1.011 26.458 1.00 81.56 460 ARG A CA 1
ATOM 3642 C C . ARG A 1 460 ? 30.423 -1.290 27.055 1.00 81.56 460 ARG A C 1
ATOM 3644 O O . ARG A 1 460 ? 30.228 -1.066 28.244 1.00 81.56 460 ARG A O 1
ATOM 3651 N N . ALA A 1 461 ? 29.477 -1.776 26.251 1.00 76.81 461 ALA A N 1
ATOM 3652 C CA . ALA A 1 461 ? 28.143 -2.137 26.729 1.00 76.81 461 ALA A CA 1
ATOM 3653 C C . ALA A 1 461 ? 28.181 -3.310 27.724 1.00 76.81 461 ALA A C 1
ATOM 3655 O O . ALA A 1 461 ? 27.420 -3.298 28.687 1.00 76.81 461 ALA A O 1
ATOM 3656 N N . LYS A 1 462 ? 29.104 -4.266 27.538 1.00 77.69 462 LYS A N 1
ATOM 3657 C CA . LYS A 1 462 ? 29.347 -5.375 28.468 1.00 77.69 462 LYS A CA 1
ATOM 3658 C C . LYS A 1 462 ? 29.797 -4.879 29.847 1.00 77.69 462 LYS A C 1
ATOM 3660 O O . LYS A 1 462 ? 29.249 -5.309 30.849 1.00 77.69 462 LYS A O 1
ATOM 3665 N N . ILE A 1 463 ? 30.732 -3.926 29.901 1.00 71.88 463 ILE A N 1
ATOM 3666 C CA . ILE A 1 463 ? 31.265 -3.372 31.165 1.00 71.88 463 ILE A CA 1
ATOM 3667 C C . ILE A 1 463 ? 30.188 -2.628 31.980 1.00 71.88 463 ILE A C 1
ATOM 3669 O O . ILE A 1 463 ? 30.270 -2.563 33.203 1.00 71.88 463 ILE A O 1
ATOM 3673 N N . ILE A 1 464 ? 29.187 -2.048 31.313 1.00 72.25 464 ILE A N 1
ATOM 3674 C CA . ILE A 1 464 ? 28.162 -1.196 31.941 1.00 72.25 464 ILE A CA 1
ATOM 3675 C C . ILE A 1 464 ? 26.957 -2.015 32.445 1.00 72.25 464 ILE A C 1
ATOM 3677 O O . ILE A 1 464 ? 26.158 -1.514 33.237 1.00 72.25 464 ILE A O 1
ATOM 3681 N N . ASN A 1 465 ? 26.797 -3.264 32.004 1.00 62.97 465 ASN A N 1
ATOM 3682 C CA . ASN A 1 465 ? 25.574 -4.027 32.227 1.00 62.97 465 ASN A CA 1
ATOM 3683 C C . ASN A 1 465 ? 25.704 -5.010 33.403 1.00 62.97 465 ASN A C 1
ATOM 3685 O O . ASN A 1 465 ? 26.602 -5.839 33.420 1.00 62.97 465 ASN A O 1
ATOM 3689 N N . ALA A 1 466 ? 24.780 -4.941 34.367 1.00 52.09 466 ALA A N 1
ATOM 3690 C CA . ALA A 1 466 ? 24.738 -5.821 35.544 1.00 52.09 466 ALA A CA 1
ATOM 3691 C C . ALA A 1 466 ? 23.773 -7.018 35.384 1.00 52.09 466 ALA A C 1
ATOM 3693 O O . ALA A 1 466 ? 23.526 -7.743 36.346 1.00 52.09 466 ALA A O 1
ATOM 3694 N N . ASN A 1 467 ? 23.173 -7.196 34.198 1.00 70.56 467 ASN A N 1
ATOM 3695 C CA . ASN A 1 467 ? 22.210 -8.261 33.917 1.00 70.56 467 ASN A CA 1
ATOM 3696 C C . ASN A 1 467 ? 22.886 -9.470 33.224 1.00 70.56 467 ASN A C 1
ATOM 3698 O O . ASN A 1 467 ? 23.257 -9.343 32.053 1.00 70.56 467 ASN A O 1
ATOM 3702 N N . PRO A 1 468 ? 22.954 -10.651 33.875 1.00 63.62 468 PRO A N 1
ATOM 3703 C CA . PRO A 1 468 ? 23.638 -11.839 33.346 1.00 63.62 468 PRO A CA 1
ATOM 3704 C C . PRO A 1 468 ? 23.081 -12.371 32.016 1.00 63.62 468 PRO A C 1
ATOM 3706 O O . PRO A 1 468 ? 23.819 -12.945 31.222 1.00 63.62 468 PRO A O 1
ATOM 3709 N N . LEU A 1 469 ? 21.782 -12.185 31.751 1.00 64.56 469 LEU A N 1
ATOM 3710 C CA . LEU A 1 469 ? 21.152 -12.664 30.514 1.00 64.56 469 LEU A CA 1
ATOM 3711 C C . LEU A 1 469 ? 21.515 -11.783 29.312 1.00 64.56 469 LEU A C 1
ATOM 3713 O O . LEU A 1 469 ? 21.815 -12.301 28.241 1.00 64.56 469 LEU A O 1
ATOM 3717 N N . LEU A 1 470 ? 21.554 -10.458 29.495 1.00 69.38 470 LEU A N 1
ATOM 3718 C CA . LEU A 1 470 ? 22.043 -9.559 28.444 1.00 69.38 470 LEU A CA 1
ATOM 3719 C C . LEU A 1 470 ? 23.554 -9.697 28.239 1.00 69.38 470 LEU A C 1
ATOM 3721 O O . LEU A 1 470 ? 24.034 -9.471 27.132 1.00 69.38 470 LEU A O 1
ATOM 3725 N N . GLU A 1 471 ? 24.306 -10.028 29.288 1.00 74.25 471 GLU A N 1
ATOM 3726 C CA . GLU A 1 471 ? 25.743 -10.261 29.178 1.00 74.25 471 GLU A CA 1
ATOM 3727 C C . GLU A 1 471 ? 26.043 -11.445 28.249 1.00 74.25 471 GLU A C 1
ATOM 3729 O O . GLU A 1 471 ? 26.864 -11.301 27.344 1.00 74.25 471 GLU A O 1
ATOM 3734 N N . PHE A 1 472 ? 25.304 -12.553 28.380 1.00 74.12 472 PHE A N 1
ATOM 3735 C CA . PHE A 1 472 ? 25.426 -13.716 27.495 1.00 74.12 472 PHE A CA 1
ATOM 3736 C C . PHE A 1 472 ? 25.128 -13.379 26.021 1.00 74.12 472 PHE A C 1
ATOM 3738 O O . PHE A 1 472 ? 25.901 -13.738 25.129 1.00 74.12 472 PHE A O 1
ATOM 3745 N N . ASP A 1 473 ? 24.055 -12.629 25.749 1.00 77.00 473 ASP A N 1
ATOM 3746 C CA . ASP A 1 473 ? 23.710 -12.205 24.385 1.00 77.00 473 ASP A CA 1
ATOM 3747 C C . ASP A 1 473 ? 24.759 -11.246 23.794 1.00 77.00 473 ASP A C 1
ATOM 3749 O O . ASP A 1 473 ? 25.088 -11.306 22.604 1.00 77.00 473 ASP A O 1
ATOM 3753 N N . ILE A 1 474 ? 25.319 -10.350 24.614 1.00 77.88 474 ILE A N 1
ATOM 3754 C CA . ILE A 1 474 ? 26.400 -9.446 24.200 1.00 77.88 474 ILE A CA 1
ATOM 3755 C C . ILE A 1 474 ? 27.679 -10.243 23.904 1.00 77.88 474 ILE A C 1
ATOM 3757 O O . ILE A 1 474 ? 28.354 -9.952 22.915 1.00 77.88 474 ILE A O 1
ATOM 3761 N N . GLU A 1 475 ? 28.001 -11.268 24.695 1.00 83.19 475 GLU A N 1
ATOM 3762 C CA . GLU A 1 475 ? 29.161 -12.140 24.473 1.00 83.19 475 GLU A CA 1
ATOM 3763 C C . GLU A 1 475 ? 29.066 -12.939 23.173 1.00 83.19 475 GLU A C 1
ATOM 3765 O O . GLU A 1 475 ? 30.028 -12.952 22.401 1.00 83.19 475 GLU A O 1
ATOM 3770 N N . GLN A 1 476 ? 27.909 -13.541 22.887 1.00 82.19 476 GLN A N 1
ATOM 3771 C CA . GLN A 1 476 ? 27.677 -14.261 21.630 1.00 82.19 476 GLN A CA 1
ATOM 3772 C C . GLN A 1 476 ? 27.849 -13.338 20.416 1.00 82.19 476 GLN A C 1
ATOM 3774 O O . GLN A 1 476 ? 28.526 -13.684 19.444 1.00 82.19 476 GLN A O 1
ATOM 3779 N N . ASN A 1 477 ? 27.318 -12.114 20.499 1.00 81.25 477 ASN A N 1
ATOM 3780 C CA . ASN A 1 477 ? 27.472 -11.113 19.445 1.00 81.25 477 ASN A CA 1
ATOM 3781 C C . ASN A 1 477 ? 28.929 -10.650 19.274 1.00 81.25 477 ASN A C 1
ATOM 3783 O O . ASN A 1 477 ? 29.395 -10.508 18.144 1.00 81.25 477 ASN A O 1
ATOM 3787 N N . ILE A 1 478 ? 29.672 -10.440 20.367 1.00 83.94 478 ILE A N 1
ATOM 3788 C CA . ILE A 1 478 ? 31.103 -10.099 20.303 1.00 83.94 478 ILE A CA 1
ATOM 3789 C C . ILE A 1 478 ? 31.907 -11.248 19.683 1.00 83.94 478 ILE A C 1
ATOM 3791 O O . ILE A 1 478 ? 32.791 -10.982 18.870 1.00 83.94 478 ILE A O 1
ATOM 3795 N N . SER A 1 479 ? 31.609 -12.503 20.038 1.00 86.38 479 SER A N 1
ATOM 3796 C CA . SER A 1 479 ? 32.305 -13.679 19.502 1.00 86.38 479 SER A CA 1
ATOM 3797 C C . SER A 1 479 ? 32.135 -13.781 17.987 1.00 86.38 479 SER A C 1
ATOM 3799 O O . SER A 1 479 ? 33.126 -13.861 17.264 1.00 86.38 479 SER A O 1
ATOM 3801 N N . LYS A 1 480 ? 30.897 -13.655 17.497 1.00 87.38 480 LYS A N 1
ATOM 3802 C CA . LYS A 1 480 ? 30.595 -13.680 16.061 1.00 87.38 480 LYS A CA 1
ATOM 3803 C C . LYS A 1 480 ? 31.297 -12.554 15.294 1.00 87.38 480 LYS A C 1
ATOM 3805 O O . LYS A 1 480 ? 31.926 -12.794 14.272 1.00 87.38 480 LYS A O 1
ATOM 3810 N N . LEU A 1 481 ? 31.280 -11.329 15.827 1.00 85.06 481 LEU A N 1
ATOM 3811 C CA . LEU A 1 481 ? 31.974 -10.200 15.193 1.00 85.06 481 LEU A CA 1
ATOM 3812 C C . LEU A 1 481 ? 33.505 -10.361 15.204 1.00 85.06 481 LEU A C 1
ATOM 3814 O O . LEU A 1 481 ? 34.174 -9.843 14.313 1.00 85.06 481 LEU A O 1
ATOM 3818 N N . LYS A 1 482 ? 34.078 -11.063 16.193 1.00 86.88 482 LYS A N 1
ATOM 3819 C CA . LYS A 1 482 ? 35.514 -11.398 16.224 1.00 86.88 482 LYS A CA 1
ATOM 3820 C C . LYS A 1 482 ? 35.883 -12.460 15.183 1.00 86.88 482 LYS A C 1
ATOM 3822 O O . LYS A 1 482 ? 36.981 -12.383 14.635 1.00 86.88 482 LYS A O 1
ATOM 3827 N N . GLU A 1 483 ? 34.988 -13.397 14.877 1.00 89.31 483 GLU A N 1
ATOM 3828 C CA . GLU A 1 483 ? 35.158 -14.343 13.763 1.00 89.31 483 GLU A CA 1
ATOM 3829 C C . GLU A 1 483 ? 35.120 -13.628 12.409 1.00 89.31 483 GLU A C 1
ATOM 3831 O O . GLU A 1 483 ? 36.050 -13.789 11.616 1.00 89.31 483 GLU A O 1
ATOM 3836 N N . ASP A 1 484 ? 34.131 -12.753 12.193 1.00 83.56 484 ASP A N 1
ATOM 3837 C CA . ASP A 1 484 ? 34.043 -11.922 10.985 1.00 83.56 484 ASP A CA 1
ATOM 3838 C C . ASP A 1 484 ? 35.307 -11.057 10.817 1.00 83.56 484 ASP A C 1
ATOM 3840 O O . ASP A 1 484 ? 35.851 -10.934 9.718 1.00 83.56 484 ASP A O 1
ATOM 3844 N N . ARG A 1 485 ? 35.838 -10.513 11.925 1.00 90.00 485 ARG A N 1
ATOM 3845 C CA . ARG A 1 485 ? 37.074 -9.714 11.925 1.00 90.00 485 ARG A CA 1
ATOM 3846 C C . ARG A 1 485 ? 38.270 -10.538 11.481 1.00 90.00 485 ARG A C 1
ATOM 3848 O O . ARG A 1 485 ? 39.045 -10.077 10.652 1.00 90.00 485 ARG A O 1
ATOM 3855 N N . LYS A 1 486 ? 38.403 -11.752 12.013 1.00 87.31 486 LYS A N 1
ATOM 3856 C CA . LYS A 1 486 ? 39.496 -12.663 11.673 1.00 87.31 486 LYS A CA 1
ATOM 3857 C C . LYS A 1 486 ? 39.436 -13.090 10.205 1.00 87.31 486 LYS A C 1
ATOM 3859 O O . LYS A 1 486 ? 40.473 -13.160 9.555 1.00 87.31 486 LYS A O 1
ATOM 3864 N N . SER A 1 487 ? 38.237 -13.337 9.671 1.00 86.50 487 SER A N 1
ATOM 3865 C CA . SER A 1 487 ? 38.053 -13.648 8.248 1.00 86.50 487 SER A CA 1
ATOM 3866 C C . SER A 1 487 ? 38.509 -12.492 7.355 1.00 86.50 487 SER A C 1
ATOM 3868 O O . SER A 1 487 ? 39.207 -12.710 6.369 1.00 86.50 487 SER A O 1
ATOM 3870 N N . LEU A 1 488 ? 38.165 -11.260 7.734 1.00 84.19 488 LEU A N 1
ATOM 3871 C CA . LEU A 1 488 ? 38.539 -10.059 6.992 1.00 84.19 488 LEU A CA 1
ATOM 3872 C C . LEU A 1 488 ? 40.048 -9.755 7.086 1.00 84.19 488 LEU A C 1
ATOM 3874 O O . LEU A 1 488 ? 40.656 -9.327 6.110 1.00 84.19 488 LEU A O 1
ATOM 3878 N N . GLU A 1 489 ? 40.671 -9.999 8.245 1.00 86.19 489 GLU A N 1
ATOM 3879 C CA . GLU A 1 489 ? 42.127 -9.891 8.440 1.00 86.19 489 GLU A CA 1
ATOM 3880 C C . GLU A 1 489 ? 42.889 -10.852 7.510 1.00 86.19 489 GLU A C 1
ATOM 3882 O O . GLU A 1 489 ? 43.859 -10.437 6.877 1.00 86.19 489 GLU A O 1
ATOM 3887 N N . ILE A 1 490 ? 42.410 -12.094 7.358 1.00 89.50 490 ILE A N 1
ATOM 3888 C CA . ILE A 1 490 ? 42.985 -13.089 6.434 1.00 89.50 490 ILE A CA 1
ATOM 3889 C C . ILE A 1 490 ? 42.860 -12.627 4.975 1.00 89.50 490 ILE A C 1
ATOM 3891 O O . ILE A 1 490 ? 43.804 -12.762 4.198 1.00 89.50 490 ILE A O 1
ATOM 3895 N N . GLU A 1 491 ? 41.715 -12.059 4.592 1.00 86.31 491 GLU A N 1
ATOM 3896 C CA . GLU A 1 491 ? 41.486 -11.560 3.230 1.00 86.31 491 GLU A CA 1
ATOM 3897 C C . GLU A 1 491 ? 42.384 -10.357 2.897 1.00 86.31 491 GLU A C 1
ATOM 3899 O O . GLU A 1 491 ? 42.956 -10.278 1.808 1.00 86.31 491 GLU A O 1
ATOM 3904 N N . ILE A 1 492 ? 42.574 -9.451 3.861 1.00 84.00 492 ILE A N 1
ATOM 3905 C CA . ILE A 1 492 ? 43.512 -8.325 3.760 1.00 84.00 492 ILE A CA 1
ATOM 3906 C C . ILE A 1 492 ? 44.955 -8.826 3.625 1.00 84.00 492 ILE A C 1
ATOM 3908 O O . ILE A 1 492 ? 45.729 -8.274 2.839 1.00 84.00 492 ILE A O 1
ATOM 3912 N N . GLU A 1 493 ? 45.338 -9.859 4.374 1.00 87.12 493 GLU A N 1
ATOM 3913 C CA . GLU A 1 493 ? 46.674 -10.455 4.311 1.00 87.12 493 GLU A CA 1
ATOM 3914 C C . GLU A 1 493 ? 46.936 -11.135 2.955 1.00 87.12 493 GLU A C 1
ATOM 3916 O O . GLU A 1 493 ? 47.982 -10.896 2.344 1.00 87.12 493 GLU A O 1
ATOM 3921 N N . ASP A 1 494 ? 45.964 -11.881 2.416 1.00 85.38 494 ASP A N 1
ATOM 3922 C CA . ASP A 1 494 ? 46.060 -12.479 1.077 1.00 85.38 494 ASP A CA 1
ATOM 3923 C C . ASP A 1 494 ? 46.152 -11.416 -0.029 1.00 85.38 494 ASP A C 1
ATOM 3925 O O . ASP A 1 494 ? 46.992 -11.512 -0.929 1.00 85.38 494 ASP A O 1
ATOM 3929 N N . LEU A 1 495 ? 45.353 -10.348 0.062 1.00 81.31 495 LEU A N 1
ATOM 3930 C CA . LEU A 1 495 ? 45.418 -9.229 -0.879 1.00 81.31 495 LEU A CA 1
ATOM 3931 C C . LEU A 1 495 ? 46.763 -8.502 -0.824 1.00 81.31 495 LEU A C 1
ATOM 3933 O O . LEU A 1 495 ? 47.332 -8.202 -1.874 1.00 81.31 495 LEU A O 1
ATOM 3937 N N . ASN A 1 496 ? 47.306 -8.260 0.371 1.00 79.94 496 ASN A N 1
ATOM 3938 C CA . ASN A 1 496 ? 48.635 -7.670 0.535 1.00 79.94 496 ASN A CA 1
ATOM 3939 C C . ASN A 1 496 ? 49.736 -8.565 -0.047 1.00 79.94 496 ASN A C 1
ATOM 3941 O O . ASN A 1 496 ? 50.636 -8.061 -0.724 1.00 79.94 496 ASN A O 1
ATOM 3945 N N . ARG A 1 497 ? 49.638 -9.886 0.146 1.00 83.38 497 ARG A N 1
ATOM 3946 C CA . ARG A 1 497 ? 50.553 -10.862 -0.457 1.00 83.38 497 ARG A CA 1
ATOM 3947 C C . ARG A 1 497 ? 50.503 -10.794 -1.983 1.00 83.38 497 ARG A C 1
ATOM 3949 O O . ARG A 1 497 ? 51.543 -10.586 -2.603 1.00 83.38 497 ARG A O 1
ATOM 3956 N N . ARG A 1 498 ? 49.313 -10.829 -2.588 1.00 80.12 498 ARG A N 1
ATOM 3957 C CA . ARG A 1 498 ? 49.126 -10.698 -4.049 1.00 80.12 498 ARG A CA 1
ATOM 3958 C C . ARG A 1 498 ? 49.653 -9.368 -4.596 1.00 80.12 498 ARG A C 1
ATOM 3960 O O . ARG A 1 498 ? 50.204 -9.315 -5.694 1.00 80.12 498 ARG A O 1
ATOM 3967 N N . LEU A 1 499 ? 49.516 -8.290 -3.825 1.00 78.25 499 LEU A N 1
ATOM 3968 C CA . LEU A 1 499 ? 50.017 -6.960 -4.176 1.00 78.25 499 LEU A CA 1
ATOM 3969 C C . LEU A 1 499 ? 51.553 -6.888 -4.097 1.00 78.25 499 LEU A C 1
ATOM 3971 O O . LEU A 1 499 ? 52.173 -6.201 -4.908 1.00 78.25 499 LEU A O 1
ATOM 3975 N N . SER A 1 500 ? 52.169 -7.624 -3.166 1.00 77.31 500 SER A N 1
ATOM 3976 C CA . SER A 1 500 ? 53.626 -7.785 -3.076 1.00 77.31 500 SER A CA 1
ATOM 3977 C C . SER A 1 500 ? 54.192 -8.675 -4.192 1.00 77.31 500 SER A C 1
ATOM 3979 O O . SER A 1 500 ? 55.171 -8.294 -4.828 1.00 77.31 500 SER A O 1
ATOM 3981 N N . GLU A 1 501 ? 53.513 -9.779 -4.523 1.00 78.25 501 GLU A N 1
ATOM 3982 C CA . GLU A 1 501 ? 53.875 -10.693 -5.616 1.00 78.25 501 GLU A CA 1
ATOM 3983 C C . GLU A 1 501 ? 53.803 -9.978 -6.977 1.00 78.25 501 GLU A C 1
ATOM 3985 O O . GLU A 1 501 ? 54.713 -10.093 -7.799 1.00 78.25 501 GLU A O 1
ATOM 3990 N N . SER A 1 502 ? 52.772 -9.144 -7.171 1.00 67.38 502 SER A N 1
ATOM 3991 C CA . SER A 1 502 ? 52.620 -8.286 -8.353 1.00 67.38 502 SER A CA 1
ATOM 3992 C C . SER A 1 502 ? 53.708 -7.215 -8.477 1.00 67.38 502 SER A C 1
ATOM 3994 O O . SER A 1 502 ? 53.899 -6.701 -9.577 1.00 67.38 502 SER A O 1
ATOM 3996 N N . ARG A 1 503 ? 54.390 -6.846 -7.382 1.00 63.56 503 ARG A N 1
ATOM 3997 C CA . ARG A 1 503 ? 55.538 -5.923 -7.398 1.00 63.56 503 ARG A CA 1
ATOM 3998 C C . ARG A 1 503 ? 56.852 -6.654 -7.668 1.00 63.56 503 ARG A C 1
ATOM 4000 O O . ARG A 1 503 ? 57.668 -6.123 -8.404 1.00 63.56 503 ARG A O 1
ATOM 4007 N N . SER A 1 504 ? 57.033 -7.870 -7.146 1.00 60.66 504 SER A N 1
ATOM 4008 C CA . SER A 1 504 ? 58.227 -8.690 -7.411 1.00 60.66 504 SER A CA 1
ATOM 4009 C C . SER A 1 504 ? 58.301 -9.244 -8.835 1.00 60.66 504 SER A C 1
ATOM 4011 O O . SER A 1 504 ? 59.380 -9.561 -9.302 1.00 60.66 504 SER A O 1
ATOM 4013 N N . SER A 1 505 ? 57.177 -9.348 -9.553 1.00 54.12 505 SER A N 1
ATOM 4014 C CA . SER A 1 505 ? 57.158 -9.726 -10.975 1.00 54.12 505 SER A CA 1
ATOM 4015 C C . SER A 1 505 ? 57.560 -8.589 -11.935 1.00 54.12 505 SER A C 1
ATOM 4017 O O . SER A 1 505 ? 57.479 -8.767 -13.150 1.00 54.12 505 SER A O 1
ATOM 4019 N N . LEU A 1 506 ? 57.903 -7.409 -11.401 1.00 50.44 506 LEU A N 1
ATOM 4020 C CA . LEU A 1 506 ? 58.299 -6.198 -12.135 1.00 50.44 506 LEU A CA 1
ATOM 4021 C C . LEU A 1 506 ? 59.776 -5.806 -11.916 1.00 50.44 506 LEU A C 1
ATOM 4023 O O . LEU A 1 506 ? 60.245 -4.901 -12.608 1.00 50.44 506 LEU A O 1
ATOM 4027 N N . GLU A 1 507 ? 60.481 -6.463 -10.988 1.00 43.47 507 GLU A N 1
ATOM 4028 C CA . GLU A 1 507 ? 61.948 -6.419 -10.823 1.00 43.47 507 GLU A CA 1
ATOM 4029 C C . GLU A 1 507 ? 62.582 -7.631 -11.513 1.00 43.47 507 GLU A C 1
ATOM 4031 O O . GLU A 1 507 ? 63.659 -7.452 -12.130 1.00 43.47 507 GLU A O 1
#